Protein AF-A0A9W2WHW7-F1 (afdb_monomer)

InterPro domains:
  IPR002999 Tudor domain [PF00567] (169-287)
  IPR002999 Tudor domain [PS50304] (219-277)
  IPR002999 Tudor domain [SM00333] (218-275)
  IPR016071 Staphylococcal nuclease (SNase-like), OB-fold [PF00565] (83-149)
  IPR016071 Staphylococcal nuclease (SNase-like), OB-fold [PF00565] (337-384)
  IPR016071 Staphylococcal nuclease (SNase-like), OB-fold [SM00318] (26-150)
  IPR035437 SNase-like, OB-fold superfamily [G3DSA:2.40.50.90] (72-148)
  IPR035437 SNase-like, OB-fold superfamily [G3DSA:2.40.50.90] (175-386)
  IPR035437 SNase-like, OB-fold superfamily [SSF50199] (79-153)
  IPR035437 SNase-like, OB-fold superfamily [SSF50199] (230-391)
  IPR047386 Tudor domain-containing protein 11, Tudor domain [cd20433] (193-275)

Foldseek 3Di:
DDDDDDDDDDDDDDDDDDDDDDDDDDDDDFDWDFDDDDDDDDDDDDDDPPVVVVQQDDPVVVVVPPDDDDPPVVVCVQPVDFRKTWGFPDADPVGHTDTWIDTPNHTPLLVCLLCVNDADDPVCVPPPCNVSNVVSNVNSCVVCDDNNVPPDDDDPDPPPPPPPQPAQDDDWAKWFWFDADLQRKTKIFHPVCVVVQVVLQVVQQVVCVVPPADFPPDDADAQAWWWFQDPVRGIAIWGFHDDPDQAFTWIARQQRGDIDTGHSRRIGHDPPCSDCVNPNRRIAMEHAAFWDQDPDSVLSVVLRVLCCVPRHRHMWIWDFRAQDPPGTHIWIAHPPPRDTPRLVCLLQVSTATDDDPRSNCPVVNVSSVVSNVNNLVVCGRVNVPHDPPDPVCVVVPPDD

Nearest PDB structures (foldseek):
  3bdl-assembly1_A  TM=7.455E-01  e=6.060E-51  Homo sapiens
  2o4x-assembly1_A  TM=9.942E-01  e=2.539E-41  Homo sapiens
  2hqe-assembly1_A  TM=9.942E-01  e=2.844E-41  Homo sapiens
  3omg-assembly1_A  TM=9.922E-01  e=7.058E-41  Homo sapiens
  3omg-assembly2_B  TM=9.853E-01  e=1.318E-40  Homo sapiens

pLDDT: mean 76.06, std 26.03, range [23.42, 98.88]

Organism: Physeter macrocephalus (NCBI:txid9755)

Secondary structure (DSSP, 8-state):
--------------------------PPPP------------S---S-THHHHTTSS-GGGGSS--S-S-SHHHHHHHHTSS-EEEEEEEE-TTS-EEEEEEETTEEHHHHHHHTTS----GGGGGSTTHHHHHHHHHHHHHHT-GGGTT----------S-----------EEEEEEEE-TTSEEEEEEGGGHHHHHHHHHHHHHHHHHSPPPTTT----TT-EEEEE-TTS-EEEEEEEEEEETTEEEEEETTT--EEEE-GGGEEEPPGGGSTTTS----EEEEETTEEPPSSHHHHHHHHHHHHHHHTTEEEEEEEEE--SSSPEEEEEETTT--BHHHHHHHTTSSEE----SGGGHHHHHHHHHHHHHHHHTT-GGGTT---SSSHHHHTT---

Structure (mmCIF, N/CA/C/O backbone):
data_AF-A0A9W2WHW7-F1
#
_entry.id   AF-A0A9W2WHW7-F1
#
loop_
_atom_site.group_PDB
_atom_site.id
_atom_site.type_symbol
_atom_site.label_atom_id
_atom_site.label_alt_id
_atom_site.label_comp_id
_atom_site.label_asym_id
_atom_site.label_entity_id
_atom_site.label_seq_id
_atom_site.pdbx_PDB_ins_code
_atom_site.Cartn_x
_atom_site.Cartn_y
_atom_site.Cartn_z
_atom_site.occupancy
_atom_site.B_iso_or_equiv
_atom_site.auth_seq_id
_atom_site.auth_comp_id
_atom_site.auth_asym_id
_atom_site.auth_atom_id
_atom_site.pdbx_PDB_model_num
ATOM 1 N N . GLN A 1 1 ? -26.972 -11.840 -68.099 1.00 28.05 1 GLN A N 1
ATOM 2 C CA . GLN A 1 1 ? -27.381 -13.179 -68.572 1.00 28.05 1 GLN A CA 1
ATOM 3 C C . GLN A 1 1 ? -26.199 -13.799 -69.299 1.00 28.05 1 GLN A C 1
ATOM 5 O O . GLN A 1 1 ? -25.511 -13.061 -69.988 1.00 28.05 1 GLN A O 1
ATOM 10 N N . PRO A 1 2 ? -26.029 -15.120 -69.241 1.00 47.53 2 PRO A N 1
ATOM 11 C CA . PRO A 1 2 ? -25.908 -15.963 -68.043 1.00 47.53 2 PRO A CA 1
ATOM 12 C C . PRO A 1 2 ? -24.751 -16.974 -68.301 1.00 47.53 2 PRO A C 1
ATOM 14 O O . PRO A 1 2 ? -24.034 -16.834 -69.279 1.00 47.53 2 PRO A O 1
ATOM 17 N N . GLY A 1 3 ? -24.432 -17.991 -67.516 1.00 30.98 3 GLY A N 1
ATOM 18 C CA . GLY A 1 3 ? -25.090 -18.679 -66.419 1.00 30.98 3 GLY A CA 1
ATOM 19 C C . GLY A 1 3 ? -24.109 -19.724 -65.868 1.00 30.98 3 GLY A C 1
ATOM 20 O O . GLY A 1 3 ? -23.168 -20.114 -66.550 1.00 30.98 3 GLY A O 1
ATOM 21 N N . THR A 1 4 ? -24.241 -20.061 -64.583 1.00 32.31 4 THR A N 1
ATOM 22 C CA . THR A 1 4 ? -24.825 -21.340 -64.099 1.00 32.31 4 THR A CA 1
ATOM 23 C C . THR A 1 4 ? -23.793 -22.473 -64.102 1.00 32.31 4 THR A C 1
ATOM 25 O O . THR A 1 4 ? -23.219 -22.767 -65.135 1.00 32.31 4 THR A O 1
ATOM 28 N N . ALA A 1 5 ? -23.488 -23.143 -62.990 1.00 33.34 5 ALA A N 1
ATOM 29 C CA . ALA A 1 5 ? -24.385 -23.705 -61.969 1.00 33.34 5 ALA A CA 1
ATOM 30 C C . ALA A 1 5 ? -23.578 -23.887 -60.641 1.00 33.34 5 ALA A C 1
ATOM 32 O O . ALA A 1 5 ? -22.373 -24.094 -60.720 1.00 33.34 5 ALA A O 1
ATOM 33 N N . ARG A 1 6 ? -24.031 -23.701 -59.381 1.00 27.81 6 ARG A N 1
ATOM 34 C CA . ARG A 1 6 ? -25.237 -24.141 -58.631 1.00 27.81 6 ARG A CA 1
ATOM 35 C C . ARG A 1 6 ? -25.524 -25.645 -58.824 1.00 27.81 6 ARG A C 1
ATOM 37 O O . ARG A 1 6 ? -25.700 -26.065 -59.945 1.00 27.81 6 ARG A O 1
ATOM 44 N N . GLN A 1 7 ? -25.677 -26.519 -57.832 1.00 31.59 7 GLN A N 1
ATOM 45 C CA . GLN A 1 7 ? -25.855 -26.416 -56.382 1.00 31.59 7 GLN A CA 1
ATOM 46 C C . GLN A 1 7 ? -25.896 -27.897 -55.845 1.00 31.59 7 GLN A C 1
ATOM 48 O O . GLN A 1 7 ? -25.200 -28.715 -56.436 1.00 31.59 7 GLN A O 1
ATOM 53 N N . PRO A 1 8 ? -26.617 -28.295 -54.770 1.00 51.12 8 PRO A N 1
ATOM 54 C CA . PRO A 1 8 ? -26.102 -29.043 -53.610 1.00 51.12 8 PRO A CA 1
ATOM 55 C C . PRO A 1 8 ? -26.768 -30.437 -53.412 1.00 51.12 8 PRO A C 1
ATOM 57 O O . PRO A 1 8 ? -27.554 -30.855 -54.254 1.00 51.12 8 PRO A O 1
ATOM 60 N N . ALA A 1 9 ? -26.516 -31.117 -52.280 1.00 27.41 9 ALA A N 1
ATOM 61 C CA . ALA A 1 9 ? -27.440 -31.993 -51.505 1.00 27.41 9 ALA A CA 1
ATOM 62 C C . ALA A 1 9 ? -26.622 -32.925 -50.576 1.00 27.41 9 ALA A C 1
ATOM 64 O O . ALA A 1 9 ? -25.504 -33.277 -50.922 1.00 27.41 9 ALA A O 1
ATOM 65 N N . GLY A 1 10 ? -27.076 -33.376 -49.401 1.00 26.80 10 GLY A N 1
ATOM 66 C CA . GLY A 1 10 ? -28.379 -33.282 -48.723 1.00 26.80 10 GLY A CA 1
ATOM 67 C C . GLY A 1 10 ? -28.184 -33.059 -47.209 1.00 26.80 10 GLY A C 1
ATOM 68 O O . GLY A 1 10 ? -27.091 -33.272 -46.698 1.00 26.80 10 GLY A O 1
ATOM 69 N N . ARG A 1 11 ? -29.100 -32.424 -46.467 1.00 27.05 11 ARG A N 1
ATOM 70 C CA . ARG A 1 11 ? -30.553 -32.625 -46.233 1.00 27.05 11 ARG A CA 1
ATOM 71 C C . ARG A 1 11 ? -30.798 -33.540 -45.006 1.00 27.05 11 ARG A C 1
ATOM 73 O O . ARG A 1 11 ? -30.533 -34.725 -45.111 1.00 27.05 11 ARG A O 1
ATOM 80 N N . ILE A 1 12 ? -31.037 -32.939 -43.821 1.00 24.89 12 ILE A N 1
ATOM 81 C CA . ILE A 1 12 ? -32.308 -32.798 -43.029 1.00 24.89 12 ILE A CA 1
ATOM 82 C C . ILE A 1 12 ? -32.631 -34.092 -42.247 1.00 24.89 12 ILE A C 1
ATOM 84 O O . ILE A 1 12 ? -32.628 -35.158 -42.835 1.00 24.89 12 ILE A O 1
ATOM 88 N N . GLU A 1 13 ? -32.796 -34.058 -40.918 1.00 25.08 13 GLU A N 1
ATOM 89 C CA . GLU A 1 13 ? -34.108 -33.824 -40.286 1.00 25.08 13 GLU A CA 1
ATOM 90 C C . GLU A 1 13 ? -34.092 -32.979 -39.004 1.00 25.08 13 GLU A C 1
ATOM 92 O O . GLU A 1 13 ? -33.340 -33.210 -38.063 1.00 25.08 13 GLU A O 1
ATOM 97 N N . VAL A 1 14 ? -35.000 -32.000 -39.001 1.00 28.75 14 VAL A N 1
ATOM 98 C CA . VAL A 1 14 ? -35.534 -31.308 -37.830 1.00 28.75 14 VAL A CA 1
ATOM 99 C C . VAL A 1 14 ? -36.885 -31.954 -37.562 1.00 28.75 14 VAL A C 1
ATOM 101 O O . VAL A 1 14 ? -37.675 -32.078 -38.499 1.00 28.75 14 VAL A O 1
ATOM 104 N N . ASN A 1 15 ? -37.190 -32.283 -36.308 1.00 25.59 15 ASN A N 1
ATOM 105 C CA . ASN A 1 15 ? -38.583 -32.337 -35.895 1.00 25.59 15 ASN A CA 1
ATOM 106 C C . ASN A 1 15 ? -38.812 -31.486 -34.647 1.00 25.59 15 ASN A C 1
ATOM 108 O O . ASN A 1 15 ? -38.049 -31.505 -33.685 1.00 25.59 15 ASN A O 1
ATOM 112 N N . SER A 1 16 ? -39.846 -30.667 -34.767 1.00 28.09 16 SER A N 1
ATOM 113 C CA . SER A 1 16 ? -40.306 -29.607 -33.882 1.00 28.09 16 SER A CA 1
ATOM 114 C C . SER A 1 16 ? -41.026 -30.137 -32.644 1.00 28.09 16 SER A C 1
ATOM 116 O O . SER A 1 16 ? -41.789 -31.088 -32.782 1.00 28.09 16 SER A O 1
ATOM 118 N N . GLN A 1 17 ? -40.919 -29.433 -31.509 1.00 26.00 17 GLN A N 1
ATOM 119 C CA . GLN A 1 17 ? -42.059 -28.812 -30.803 1.00 26.00 17 GLN A CA 1
ATOM 120 C C . GLN A 1 17 ? -41.586 -28.004 -29.567 1.00 26.00 17 GLN A C 1
ATOM 122 O O . GLN A 1 17 ? -40.894 -28.515 -28.696 1.00 26.00 17 GLN A O 1
ATOM 127 N N . GLN A 1 18 ? -41.954 -26.717 -29.534 1.00 28.02 18 GLN A N 1
ATOM 128 C CA . GLN A 1 18 ? -42.012 -25.819 -28.358 1.00 28.02 18 GLN A CA 1
ATOM 129 C C . GLN A 1 18 ? -43.307 -26.096 -27.537 1.00 28.02 18 GLN A C 1
ATOM 131 O O . GLN A 1 18 ? -44.110 -26.881 -28.050 1.00 28.02 18 GLN A O 1
ATOM 136 N N . PRO A 1 19 ? -43.630 -25.446 -26.377 1.00 38.44 19 PRO A N 1
ATOM 137 C CA . PRO A 1 19 ? -43.011 -24.271 -25.715 1.00 38.44 19 PRO A CA 1
ATOM 138 C C . PRO A 1 19 ? -42.863 -24.355 -24.167 1.00 38.44 19 PRO A C 1
ATOM 140 O O . PRO A 1 19 ? -43.487 -25.184 -23.515 1.00 38.44 19 PRO A O 1
ATOM 143 N N . GLY A 1 20 ? -42.137 -23.408 -23.550 1.00 25.86 20 GLY A N 1
ATOM 144 C CA . GLY A 1 20 ? -42.378 -23.063 -22.137 1.00 25.86 20 GLY A CA 1
ATOM 145 C C . GLY A 1 20 ? -41.224 -22.414 -21.362 1.00 25.86 20 GLY A C 1
ATOM 146 O O . GLY A 1 20 ? -40.298 -23.100 -20.962 1.00 25.86 20 GLY A O 1
ATOM 147 N N . HIS A 1 21 ? -41.387 -21.120 -21.070 1.00 25.83 21 HIS A N 1
ATOM 148 C CA . HIS A 1 21 ? -40.835 -20.352 -19.938 1.00 25.83 21 HIS A CA 1
ATOM 149 C C . HIS A 1 21 ? -39.325 -20.019 -19.844 1.00 25.83 21 HIS A C 1
ATOM 151 O O . HIS A 1 21 ? -38.459 -20.854 -19.625 1.00 25.83 21 HIS A O 1
ATOM 157 N N . ASN A 1 22 ? -39.058 -18.710 -19.896 1.00 30.62 22 ASN A N 1
ATOM 158 C CA . ASN A 1 22 ? -37.916 -18.002 -19.291 1.00 30.62 22 ASN A CA 1
ATOM 159 C C . ASN A 1 22 ? -38.215 -17.766 -17.782 1.00 30.62 22 ASN A C 1
ATOM 161 O O . ASN A 1 22 ? -39.401 -17.856 -17.440 1.00 30.62 22 ASN A O 1
ATOM 165 N N . PRO A 1 23 ? -37.311 -17.268 -16.903 1.00 44.69 23 PRO A N 1
ATOM 166 C CA . PRO A 1 23 ? -35.829 -17.245 -16.837 1.00 44.69 23 PRO A CA 1
ATOM 167 C C . PRO A 1 23 ? -35.289 -17.777 -15.472 1.00 44.69 23 PRO A C 1
ATOM 169 O O . PRO A 1 23 ? -36.048 -17.829 -14.521 1.00 44.69 23 PRO A O 1
ATOM 172 N N . PHE A 1 24 ? -33.995 -18.096 -15.308 1.00 25.23 24 PHE A N 1
ATOM 173 C CA . PHE A 1 24 ? -33.216 -17.832 -14.068 1.00 25.23 24 PHE A CA 1
ATOM 174 C C . PHE A 1 24 ? -31.735 -18.199 -14.267 1.00 25.23 24 PHE A C 1
ATOM 176 O O . PHE A 1 24 ? -31.396 -19.271 -14.761 1.00 25.23 24 PHE A O 1
ATOM 183 N N . ILE A 1 25 ? -30.855 -17.277 -13.880 1.00 32.59 25 ILE A N 1
ATOM 184 C CA . ILE A 1 25 ? -29.399 -17.436 -13.842 1.00 32.59 25 ILE A CA 1
ATOM 185 C C . ILE A 1 25 ? -29.056 -18.401 -12.693 1.00 32.59 25 ILE A C 1
ATOM 187 O O . ILE A 1 25 ? -29.346 -18.093 -11.539 1.00 32.59 25 ILE A O 1
ATOM 191 N N . GLN A 1 26 ? -28.442 -19.548 -13.000 1.00 27.33 26 GLN A N 1
ATOM 192 C CA . GLN A 1 26 ? -27.847 -20.468 -12.020 1.00 27.33 26 GLN A CA 1
ATOM 193 C C . GLN A 1 26 ? -26.315 -20.436 -12.124 1.00 27.33 26 GLN A C 1
ATOM 195 O O . GLN A 1 26 ? -25.750 -20.382 -13.217 1.00 27.33 26 GLN A O 1
ATOM 200 N N . GLN A 1 27 ? -25.664 -20.433 -10.960 1.00 25.34 27 GLN A N 1
ATOM 201 C CA . GLN A 1 27 ? -24.212 -20.515 -10.764 1.00 25.34 27 GLN A CA 1
ATOM 202 C C . GLN A 1 27 ? -23.622 -21.822 -11.342 1.00 25.34 27 GLN A C 1
ATOM 204 O O . GLN A 1 27 ? -24.357 -22.801 -11.470 1.00 25.34 27 GLN A O 1
ATOM 209 N N . PRO A 1 28 ? -22.319 -21.881 -11.690 1.00 29.16 28 PRO A N 1
ATOM 210 C CA . PRO A 1 28 ? -21.730 -23.091 -12.259 1.00 29.16 28 PRO A CA 1
ATOM 211 C C . PRO A 1 28 ? -21.502 -24.167 -11.183 1.00 29.16 28 PRO A C 1
ATOM 213 O O . PRO A 1 28 ? -20.831 -23.920 -10.184 1.00 29.16 28 PRO A O 1
ATOM 216 N N . GLU A 1 29 ? -22.036 -25.370 -11.408 1.00 26.12 29 GLU A N 1
ATOM 217 C CA . GLU A 1 29 ? -21.776 -26.565 -10.592 1.00 26.12 29 GLU A CA 1
ATOM 218 C C . GLU A 1 29 ? -20.339 -27.114 -10.762 1.00 26.12 29 GLU A C 1
ATOM 220 O O . GLU A 1 29 ? -19.732 -26.953 -11.831 1.00 26.12 29 GLU A O 1
ATOM 225 N N . PRO A 1 30 ? -19.793 -27.814 -9.743 1.00 26.44 30 PRO A N 1
ATOM 226 C CA . PRO A 1 30 ? -18.509 -28.508 -9.829 1.00 26.44 30 PRO A CA 1
ATOM 227 C C . PRO A 1 30 ? -18.568 -29.666 -10.837 1.00 26.44 30 PRO A C 1
ATOM 229 O O . PRO A 1 30 ? -19.456 -30.515 -10.797 1.00 26.44 30 PRO A O 1
ATOM 232 N N . ARG A 1 31 ? -17.600 -29.723 -11.761 1.00 29.12 31 ARG A N 1
ATOM 233 C CA . ARG A 1 31 ? -17.507 -30.796 -12.763 1.00 29.12 31 ARG A CA 1
ATOM 234 C C . ARG A 1 31 ? -16.696 -31.975 -12.226 1.00 29.12 31 ARG A C 1
ATOM 236 O O . ARG A 1 31 ? -15.480 -31.865 -12.094 1.00 29.12 31 ARG A O 1
ATOM 243 N N . LEU A 1 32 ? -17.352 -33.118 -12.019 1.00 27.84 32 LEU A N 1
ATOM 244 C CA . LEU A 1 32 ? -16.689 -34.419 -11.885 1.00 27.84 32 LEU A CA 1
ATOM 245 C C . LEU A 1 32 ? -16.015 -34.785 -13.220 1.00 27.84 32 LEU A C 1
ATOM 247 O O . LEU A 1 32 ? -16.684 -34.877 -14.252 1.00 27.84 32 LEU A O 1
ATOM 251 N N . LEU A 1 33 ? -14.701 -35.015 -13.218 1.00 30.17 33 LEU A N 1
ATOM 252 C CA . LEU A 1 33 ? -13.977 -35.558 -14.370 1.00 30.17 33 LEU A CA 1
ATOM 253 C C . LEU A 1 33 ? -13.693 -37.043 -14.137 1.00 30.17 33 LEU A C 1
ATOM 255 O O . LEU A 1 33 ? -12.767 -37.407 -13.422 1.00 30.17 33 LEU A O 1
ATOM 259 N N . THR A 1 34 ? -14.477 -37.914 -14.770 1.00 28.30 34 THR A N 1
ATOM 260 C CA . THR A 1 34 ? -14.225 -39.361 -14.774 1.00 28.30 34 THR A CA 1
ATOM 261 C C . THR A 1 34 ? -13.337 -39.716 -15.970 1.00 28.30 34 THR A C 1
ATOM 263 O O . THR A 1 34 ? -13.800 -39.733 -17.112 1.00 28.30 34 THR A O 1
ATOM 266 N N . LEU A 1 35 ? -12.054 -40.011 -15.748 1.00 28.36 35 LEU A N 1
ATOM 267 C CA . LEU A 1 35 ? -11.171 -40.523 -16.802 1.00 28.36 35 LEU A CA 1
ATOM 268 C C . LEU A 1 35 ? -11.366 -42.040 -16.944 1.00 28.36 35 LEU A C 1
ATOM 270 O O . LEU A 1 35 ? -10.865 -42.820 -16.140 1.00 28.36 35 LEU A O 1
ATOM 274 N N . ARG A 1 36 ? -12.087 -42.477 -17.986 1.00 25.97 36 ARG A N 1
ATOM 275 C CA . ARG A 1 36 ? -12.137 -43.889 -18.406 1.00 25.97 36 ARG A CA 1
ATOM 276 C C . ARG A 1 36 ? -11.275 -44.094 -19.651 1.00 25.97 36 ARG A C 1
ATOM 278 O O . ARG A 1 36 ? -11.514 -43.469 -20.678 1.00 25.97 36 ARG A O 1
ATOM 285 N N . SER A 1 37 ? -10.301 -44.996 -19.570 1.00 28.22 37 SER A N 1
ATOM 286 C CA . SER A 1 37 ? -9.518 -45.463 -20.722 1.00 28.22 37 SER A CA 1
ATOM 287 C C . SER A 1 37 ? -10.238 -46.612 -21.439 1.00 28.22 37 SER A C 1
ATOM 289 O O . SER A 1 37 ? -10.702 -47.541 -20.772 1.00 28.22 37 SER A O 1
ATOM 291 N N . PRO A 1 38 ? -10.291 -46.598 -22.783 1.00 31.28 38 PRO A N 1
ATOM 292 C CA . PRO A 1 38 ? -10.064 -47.836 -23.525 1.00 31.28 38 PRO A CA 1
ATOM 293 C C . PRO A 1 38 ? -9.061 -47.664 -24.689 1.00 31.28 38 PRO A C 1
ATOM 295 O O . PRO A 1 38 ? -8.975 -46.623 -25.333 1.00 31.28 38 PRO A O 1
ATOM 298 N N . ALA A 1 39 ? -8.282 -48.723 -24.925 1.00 26.64 39 ALA A N 1
ATOM 299 C CA . ALA A 1 39 ? -7.105 -48.840 -25.802 1.00 26.64 39 ALA A CA 1
ATOM 300 C C . ALA A 1 39 ? -7.408 -48.839 -27.339 1.00 26.64 39 ALA A C 1
ATOM 302 O O . ALA A 1 39 ? -8.569 -48.735 -27.724 1.00 26.64 39 ALA A O 1
ATOM 303 N N . PRO A 1 40 ? -6.441 -49.121 -28.250 1.00 53.00 40 PRO A N 1
ATOM 304 C CA . PRO A 1 40 ? -5.250 -48.323 -28.602 1.00 53.00 40 PRO A CA 1
ATOM 305 C C . PRO A 1 40 ? -5.057 -48.171 -30.140 1.00 53.00 40 PRO A C 1
ATOM 307 O O . PRO A 1 40 ? -5.069 -49.175 -30.828 1.00 53.00 40 PRO A O 1
ATOM 310 N N . PHE A 1 41 ? -4.773 -46.991 -30.714 1.00 23.42 41 PHE A N 1
ATOM 311 C CA . PHE A 1 41 ? -4.157 -46.834 -32.066 1.00 23.42 41 PHE A CA 1
ATOM 312 C C . PHE A 1 41 ? -3.565 -45.397 -32.203 1.00 23.42 41 PHE A C 1
ATOM 314 O O . PHE A 1 41 ? -3.900 -44.534 -31.394 1.00 23.42 41 PHE A O 1
ATOM 321 N N . PRO A 1 42 ? -2.600 -45.113 -33.104 1.00 35.81 42 PRO A N 1
ATOM 322 C CA . PRO A 1 42 ? -1.214 -44.906 -32.687 1.00 35.81 42 PRO A CA 1
ATOM 323 C C . PRO A 1 42 ? -0.555 -43.685 -33.346 1.00 35.81 42 PRO A C 1
ATOM 325 O O . PRO A 1 42 ? -0.385 -43.651 -34.558 1.00 35.81 42 PRO A O 1
ATOM 328 N N . LEU A 1 43 ? -0.023 -42.746 -32.568 1.00 26.69 43 LEU A N 1
ATOM 329 C CA . LEU A 1 43 ? 1.021 -41.838 -33.052 1.00 26.69 43 LEU A CA 1
ATOM 330 C C . LEU A 1 43 ? 2.039 -41.640 -31.922 1.00 26.69 43 LEU A C 1
ATOM 332 O O . LEU A 1 43 ? 1.708 -41.153 -30.849 1.00 26.69 43 LEU A O 1
ATOM 336 N N . ARG A 1 44 ? 3.253 -42.151 -32.169 1.00 32.09 44 ARG A N 1
ATOM 337 C CA . ARG A 1 44 ? 4.457 -42.211 -31.314 1.00 32.09 44 ARG A CA 1
ATOM 338 C C . ARG A 1 44 ? 4.448 -41.287 -30.082 1.00 32.09 44 ARG A C 1
ATOM 340 O O . ARG A 1 44 ? 4.808 -40.119 -30.177 1.00 32.09 44 ARG A O 1
ATOM 347 N N . ALA A 1 45 ? 4.156 -41.875 -28.923 1.00 29.25 45 ALA A N 1
ATOM 348 C CA . ALA A 1 45 ? 4.402 -41.293 -27.607 1.00 29.25 45 ALA A CA 1
ATOM 349 C C . ALA A 1 45 ? 5.833 -41.625 -27.113 1.00 29.25 45 ALA A C 1
ATOM 351 O O . ALA A 1 45 ? 6.312 -42.741 -27.357 1.00 29.25 45 ALA A O 1
ATOM 352 N N . PRO A 1 46 ? 6.529 -40.709 -26.413 1.00 30.39 46 PRO A N 1
ATOM 353 C CA . PRO A 1 46 ? 7.750 -41.022 -25.673 1.00 30.39 46 PRO A CA 1
ATOM 354 C C . PRO A 1 46 ? 7.485 -42.041 -24.552 1.00 30.39 46 PRO A C 1
ATOM 356 O O . PRO A 1 46 ? 6.425 -42.063 -23.937 1.00 30.39 46 PRO A O 1
ATOM 359 N N . ARG A 1 47 ? 8.476 -42.902 -24.309 1.00 35.06 47 ARG A N 1
ATOM 360 C CA . ARG A 1 47 ? 8.410 -44.159 -23.541 1.00 35.06 47 ARG A CA 1
ATOM 361 C C . ARG A 1 47 ? 8.280 -44.043 -22.015 1.00 35.06 47 ARG A C 1
ATOM 363 O O . ARG A 1 47 ? 8.475 -45.055 -21.349 1.00 35.06 47 ARG A O 1
ATOM 370 N N . ASP A 1 48 ? 7.971 -42.885 -21.440 1.00 37.75 48 ASP A N 1
ATOM 371 C CA . ASP A 1 48 ? 8.025 -42.746 -19.981 1.00 37.75 48 ASP A CA 1
ATOM 372 C C . ASP A 1 48 ? 6.815 -41.996 -19.407 1.00 37.75 48 ASP A C 1
ATOM 374 O O . ASP A 1 48 ? 6.703 -40.776 -19.469 1.00 37.75 48 ASP A O 1
ATOM 378 N N . TRP A 1 49 ? 5.898 -42.755 -18.805 1.00 35.94 49 TRP A N 1
ATOM 379 C CA . TRP A 1 49 ? 4.747 -42.258 -18.038 1.00 35.94 49 TRP A CA 1
ATOM 380 C C . TRP A 1 49 ? 5.166 -41.525 -16.747 1.00 35.94 49 TRP A C 1
ATOM 382 O O . TRP A 1 49 ? 4.343 -40.872 -16.103 1.00 35.94 49 TRP A O 1
ATOM 392 N N . ARG A 1 50 ? 6.459 -41.588 -16.391 1.00 35.91 50 ARG A N 1
ATOM 393 C CA . ARG A 1 50 ? 7.085 -40.874 -15.268 1.00 35.91 50 ARG A CA 1
ATOM 394 C C . ARG A 1 50 ? 6.913 -39.353 -15.330 1.00 35.91 50 ARG A C 1
ATOM 396 O O . ARG A 1 50 ? 6.911 -38.719 -14.281 1.00 35.91 50 ARG A O 1
ATOM 403 N N . GLU A 1 51 ? 6.706 -38.764 -16.509 1.00 32.81 51 GLU A N 1
ATOM 404 C CA . GLU A 1 51 ? 6.486 -37.313 -16.631 1.00 32.81 51 GLU A CA 1
ATOM 405 C C . GLU A 1 51 ? 5.082 -36.842 -16.229 1.00 32.81 51 GLU A C 1
ATOM 407 O O . GLU A 1 51 ? 4.896 -35.653 -15.965 1.00 32.81 51 GLU A O 1
ATOM 412 N N . TRP A 1 52 ? 4.094 -37.739 -16.171 1.00 33.62 52 TRP A N 1
ATOM 413 C CA . TRP A 1 52 ? 2.724 -37.361 -15.812 1.00 33.62 52 TRP A CA 1
ATOM 414 C C . TRP A 1 52 ? 2.495 -37.356 -14.298 1.00 33.62 52 TRP A C 1
ATOM 416 O O . TRP A 1 52 ? 1.886 -36.428 -13.773 1.00 33.62 52 TRP A O 1
ATOM 426 N N . VAL A 1 53 ? 3.040 -38.338 -13.574 1.00 35.19 53 VAL A N 1
ATOM 427 C CA . VAL A 1 53 ? 2.842 -38.464 -12.116 1.00 35.19 53 VAL A CA 1
ATOM 428 C C . VAL A 1 53 ? 3.629 -37.404 -11.331 1.00 35.19 53 VAL A C 1
ATOM 430 O O . VAL A 1 53 ? 3.186 -36.959 -10.278 1.00 35.19 53 VAL A O 1
ATOM 433 N N . LEU A 1 54 ? 4.743 -36.909 -11.879 1.00 33.47 54 LEU A N 1
ATOM 434 C CA . LEU A 1 54 ? 5.527 -35.820 -11.282 1.00 33.47 54 LEU A CA 1
ATOM 435 C C . LEU A 1 54 ? 4.918 -34.417 -11.487 1.00 33.47 54 LEU A C 1
ATOM 437 O O . LEU A 1 54 ? 5.447 -33.453 -10.947 1.00 33.47 54 LEU A O 1
ATOM 441 N N . LYS A 1 55 ? 3.814 -34.286 -12.239 1.00 35.75 55 LYS A N 1
ATOM 442 C CA . LYS A 1 55 ? 3.117 -33.006 -12.489 1.00 35.75 55 LYS A CA 1
ATOM 443 C C . LYS A 1 55 ? 1.798 -32.844 -11.721 1.00 35.75 55 LYS A C 1
ATOM 445 O O . LYS A 1 55 ? 1.110 -31.848 -11.908 1.00 35.75 55 LYS A O 1
ATOM 450 N N . LEU A 1 56 ? 1.444 -33.810 -10.873 1.00 34.44 56 LEU A N 1
ATOM 451 C CA . LEU A 1 56 ? 0.228 -33.799 -10.043 1.00 34.44 56 LEU A CA 1
ATOM 452 C C . LEU A 1 56 ? 0.520 -33.666 -8.540 1.00 34.44 56 LEU A C 1
ATOM 454 O O . LEU A 1 56 ? -0.389 -33.793 -7.728 1.00 34.44 56 LEU A O 1
ATOM 458 N N . LEU A 1 57 ? 1.772 -33.399 -8.158 1.00 33.19 57 LEU A N 1
ATOM 459 C CA . LEU A 1 57 ? 2.165 -33.206 -6.764 1.00 33.19 57 LEU A CA 1
ATOM 460 C C . LEU A 1 57 ? 2.850 -31.841 -6.592 1.00 33.19 57 LEU A C 1
ATOM 462 O O . LEU A 1 57 ? 3.783 -31.543 -7.342 1.00 33.19 57 LEU A O 1
ATOM 466 N N . PRO A 1 58 ? 2.411 -31.008 -5.627 1.00 36.06 58 PRO A N 1
ATOM 467 C CA . PRO A 1 58 ? 2.954 -29.671 -5.418 1.00 36.06 58 PRO A CA 1
ATOM 468 C C . PRO A 1 58 ? 4.446 -29.678 -5.086 1.00 36.06 58 PRO A C 1
ATOM 470 O O . PRO A 1 58 ? 4.945 -30.546 -4.369 1.00 36.06 58 PRO A O 1
ATOM 473 N N . HIS A 1 59 ? 5.137 -28.612 -5.491 1.00 31.94 59 HIS A N 1
ATOM 474 C CA . HIS A 1 59 ? 6.520 -28.324 -5.094 1.00 31.94 59 HIS A CA 1
ATOM 475 C C . HIS A 1 59 ? 6.672 -28.092 -3.568 1.00 31.94 59 HIS A C 1
ATOM 477 O O . HIS A 1 59 ? 7.787 -28.042 -3.052 1.00 31.94 59 HIS A O 1
ATOM 483 N N . GLU A 1 60 ? 5.573 -28.007 -2.814 1.00 37.09 60 GLU A N 1
ATOM 484 C CA . GLU A 1 60 ? 5.585 -27.939 -1.345 1.00 37.09 60 GLU A CA 1
ATOM 485 C C . GLU A 1 60 ? 5.693 -29.313 -0.659 1.00 37.09 60 GLU A C 1
ATOM 487 O O . GLU A 1 60 ? 6.043 -29.382 0.516 1.00 37.09 60 GLU A O 1
ATOM 492 N N . LEU A 1 61 ? 5.581 -30.423 -1.402 1.00 34.41 61 LEU A N 1
ATOM 493 C CA . LEU A 1 61 ? 6.064 -31.725 -0.922 1.00 34.41 61 LEU A CA 1
ATOM 494 C C . LEU A 1 61 ? 7.589 -31.872 -1.053 1.00 34.41 61 LEU A C 1
ATOM 496 O O . LEU A 1 61 ? 8.138 -32.869 -0.604 1.00 34.41 61 LEU A O 1
ATOM 500 N N . HIS A 1 62 ? 8.322 -30.886 -1.583 1.00 36.41 62 HIS A N 1
ATOM 501 C CA . HIS A 1 62 ? 9.785 -30.890 -1.462 1.00 36.41 62 HIS A CA 1
ATOM 502 C C . HIS A 1 62 ? 10.298 -30.338 -0.125 1.00 36.41 62 HIS A C 1
ATOM 504 O O . HIS A 1 62 ? 11.446 -30.610 0.215 1.00 36.41 62 HIS A O 1
ATOM 510 N N . GLN A 1 63 ? 9.480 -29.638 0.673 1.00 31.28 63 GLN A N 1
ATOM 511 C CA . GLN A 1 63 ? 9.897 -29.156 2.003 1.00 31.28 63 GLN A CA 1
ATOM 512 C C . GLN A 1 63 ? 9.379 -29.994 3.183 1.00 31.28 63 GLN A C 1
ATOM 514 O O . GLN A 1 63 ? 9.679 -29.685 4.331 1.00 31.28 63 GLN A O 1
ATOM 519 N N . LEU A 1 64 ? 8.693 -31.109 2.917 1.00 30.23 64 LEU A N 1
ATOM 520 C CA . LEU A 1 64 ? 8.260 -32.076 3.939 1.00 30.23 64 LEU A CA 1
ATOM 521 C C . LEU A 1 64 ? 9.012 -33.418 3.896 1.00 30.23 64 LEU A C 1
ATOM 523 O O . LEU A 1 64 ? 8.734 -34.300 4.703 1.00 30.23 64 LEU A O 1
ATOM 527 N N . PHE A 1 65 ? 9.993 -33.581 3.004 1.00 33.31 65 PHE A N 1
ATOM 528 C CA . PHE A 1 65 ? 10.698 -34.852 2.807 1.00 33.31 65 PHE A CA 1
ATOM 529 C C . PHE A 1 65 ? 12.212 -34.693 2.924 1.00 33.31 65 PHE A C 1
ATOM 531 O O . PHE A 1 65 ? 12.956 -34.871 1.966 1.00 33.31 65 PHE A O 1
ATOM 538 N N . PHE A 1 66 ? 12.670 -34.400 4.138 1.00 28.91 66 PHE A N 1
ATOM 539 C CA . PHE A 1 66 ? 14.021 -34.754 4.573 1.00 28.91 66 PHE A CA 1
ATOM 540 C C . PHE A 1 66 ? 13.984 -35.244 6.023 1.00 28.91 66 PHE A C 1
ATOM 542 O O . PHE A 1 66 ? 14.519 -34.624 6.932 1.00 28.91 66 PHE A O 1
ATOM 549 N N . VAL A 1 67 ? 13.344 -36.394 6.234 1.00 28.06 67 VAL A N 1
ATOM 550 C CA . VAL A 1 67 ? 13.715 -37.317 7.311 1.00 28.06 67 VAL A CA 1
ATOM 551 C C . VAL A 1 67 ? 13.726 -38.717 6.699 1.00 28.06 67 VAL A C 1
ATOM 553 O O . VAL A 1 67 ? 12.817 -39.112 5.974 1.00 28.06 67 VAL A O 1
ATOM 556 N N . SER A 1 68 ? 14.832 -39.414 6.911 1.00 30.23 68 SER A N 1
ATOM 557 C CA . SER A 1 68 ? 15.184 -40.731 6.384 1.00 30.23 68 SER A CA 1
ATOM 558 C C . SER A 1 68 ? 14.072 -41.790 6.473 1.00 30.23 68 SER A C 1
ATOM 560 O O . SER A 1 68 ? 13.544 -42.022 7.556 1.00 30.23 68 SER A O 1
ATOM 562 N N . GLY A 1 69 ? 13.852 -42.531 5.376 1.00 36.31 69 GLY A N 1
ATOM 563 C CA . GLY A 1 69 ? 13.342 -43.912 5.415 1.00 36.31 69 GLY A CA 1
ATOM 564 C C . GLY A 1 69 ? 11.900 -44.149 4.944 1.00 36.31 69 GLY A C 1
ATOM 565 O O . GLY A 1 69 ? 10.965 -44.080 5.730 1.00 36.31 69 GLY A O 1
ATOM 566 N N . SER A 1 70 ? 11.758 -44.541 3.671 1.00 46.12 70 SER A N 1
ATOM 567 C CA . SER A 1 70 ? 10.774 -45.523 3.161 1.00 46.12 70 SER A CA 1
ATOM 568 C C . SER A 1 70 ? 9.234 -45.298 3.166 1.00 46.12 70 SER A C 1
ATOM 570 O O . SER A 1 70 ? 8.531 -46.301 3.235 1.00 46.12 70 SER A O 1
ATOM 572 N N . PRO A 1 71 ? 8.633 -44.099 2.973 1.00 48.75 71 PRO A N 1
ATOM 573 C CA . PRO A 1 71 ? 7.181 -44.004 2.695 1.00 48.75 71 PRO A CA 1
ATOM 574 C C . PRO A 1 71 ? 6.810 -44.052 1.200 1.00 48.75 71 PRO A C 1
ATOM 576 O O . PRO A 1 71 ? 5.662 -44.302 0.839 1.00 48.75 71 PRO A O 1
ATOM 579 N N . TRP A 1 72 ? 7.771 -43.772 0.311 1.00 46.28 72 TRP A N 1
ATOM 580 C CA . TRP A 1 72 ? 7.507 -43.543 -1.117 1.00 46.28 72 TRP A CA 1
ATOM 581 C C . TRP A 1 72 ? 7.213 -44.819 -1.919 1.00 46.28 72 TRP A C 1
ATOM 583 O O . TRP A 1 72 ? 6.482 -44.773 -2.906 1.00 46.28 72 TRP A O 1
ATOM 593 N N . GLU A 1 73 ? 7.763 -45.967 -1.527 1.00 47.81 73 GLU A N 1
ATOM 594 C CA . GLU A 1 73 ? 7.570 -47.216 -2.276 1.00 47.81 73 GLU A CA 1
ATOM 595 C C . GLU A 1 73 ? 6.182 -47.834 -2.038 1.00 47.81 73 GLU A C 1
ATOM 597 O O . GLU A 1 73 ? 5.565 -48.318 -2.988 1.00 47.81 73 GLU A O 1
ATOM 602 N N . GLU A 1 74 ? 5.635 -47.713 -0.822 1.00 50.97 74 GLU A N 1
ATOM 603 C CA . GLU A 1 74 ? 4.266 -48.137 -0.483 1.00 50.97 74 GLU A CA 1
ATOM 604 C C . GLU A 1 74 ? 3.206 -47.291 -1.206 1.00 50.97 74 GLU A C 1
ATOM 606 O O . GLU A 1 74 ? 2.314 -47.831 -1.861 1.00 50.97 74 GLU A O 1
ATOM 611 N N . LEU A 1 75 ? 3.349 -45.961 -1.186 1.00 51.78 75 LEU A N 1
ATOM 612 C CA . LEU A 1 75 ? 2.460 -45.030 -1.897 1.00 51.78 75 LEU A CA 1
ATOM 613 C C . LEU A 1 75 ? 2.486 -45.251 -3.417 1.00 51.78 75 LEU A C 1
ATOM 615 O O . LEU A 1 75 ? 1.450 -45.219 -4.084 1.00 51.78 75 LEU A O 1
ATOM 619 N N . ARG A 1 76 ? 3.669 -45.530 -3.976 1.00 50.78 76 ARG A N 1
ATOM 620 C CA . ARG A 1 76 ? 3.849 -45.807 -5.406 1.00 50.78 76 ARG A CA 1
ATOM 621 C C . ARG A 1 76 ? 3.189 -47.118 -5.834 1.00 50.78 76 ARG A C 1
ATOM 623 O O . ARG A 1 76 ? 2.666 -47.178 -6.944 1.00 50.78 76 ARG A O 1
ATOM 630 N N . SER A 1 77 ? 3.187 -48.142 -4.979 1.00 48.78 77 SER A N 1
ATOM 631 C CA . SER A 1 77 ? 2.499 -49.415 -5.238 1.00 48.78 77 SER A CA 1
ATOM 632 C C . SER A 1 77 ? 0.975 -49.257 -5.280 1.00 48.78 77 SER A C 1
ATOM 634 O O . SER A 1 77 ? 0.319 -49.913 -6.083 1.00 48.78 77 SER A O 1
ATOM 636 N N . ILE A 1 78 ? 0.412 -48.386 -4.438 1.00 51.75 78 ILE A N 1
ATOM 637 C CA . ILE A 1 78 ? -1.041 -48.169 -4.338 1.00 51.75 78 ILE A CA 1
ATOM 638 C C . ILE A 1 78 ? -1.553 -47.294 -5.496 1.00 51.75 78 ILE A C 1
ATOM 640 O O . ILE A 1 78 ? -2.590 -47.582 -6.086 1.00 51.75 78 ILE A O 1
ATOM 644 N N . LEU A 1 79 ? -0.805 -46.253 -5.878 1.00 52.69 79 LEU A N 1
ATOM 645 C CA . LEU A 1 79 ? -1.258 -45.253 -6.856 1.00 52.69 79 LEU A CA 1
ATOM 646 C C . LEU A 1 79 ? -1.071 -45.646 -8.332 1.00 52.69 79 LEU A C 1
ATOM 648 O O . LEU A 1 79 ? -1.629 -44.994 -9.209 1.00 52.69 79 LEU A O 1
ATOM 652 N N . THR A 1 80 ? -0.273 -46.671 -8.649 1.00 51.72 80 THR A N 1
ATOM 653 C CA . THR A 1 80 ? 0.124 -46.948 -10.046 1.00 51.72 80 THR A CA 1
ATOM 654 C C . THR A 1 80 ? -0.838 -47.833 -10.842 1.00 51.72 80 THR A C 1
ATOM 656 O O . THR A 1 80 ? -0.647 -47.960 -12.051 1.00 51.72 80 THR A O 1
ATOM 659 N N . LEU A 1 81 ? -1.869 -48.426 -10.223 1.00 50.69 81 LEU A N 1
ATOM 660 C CA . LEU A 1 81 ? -2.753 -49.393 -10.901 1.00 50.69 81 LEU A CA 1
ATOM 661 C C . LEU A 1 81 ? -4.256 -49.260 -10.593 1.00 50.69 81 LEU A C 1
ATOM 663 O O . LEU A 1 81 ? -5.037 -50.039 -11.139 1.00 50.69 81 LEU A O 1
ATOM 667 N N . LEU A 1 82 ? -4.678 -48.301 -9.764 1.00 58.78 82 LEU A N 1
ATOM 668 C CA . LEU A 1 82 ? -6.078 -48.169 -9.343 1.00 58.78 82 LEU A CA 1
ATOM 669 C C . LEU A 1 82 ? -6.785 -46.989 -10.030 1.00 58.78 82 LEU A C 1
ATOM 671 O O . LEU A 1 82 ? -6.159 -45.953 -10.267 1.00 58.78 82 LEU A O 1
ATOM 675 N N . PRO A 1 83 ? -8.082 -47.124 -10.368 1.00 64.19 83 PRO A N 1
ATOM 676 C CA . PRO A 1 83 ? -8.893 -45.978 -10.749 1.00 64.19 83 PRO A CA 1
ATOM 677 C C . PRO A 1 83 ? -9.006 -45.031 -9.550 1.00 64.19 83 PRO A C 1
ATOM 679 O O . PRO A 1 83 ? -9.317 -45.458 -8.440 1.00 64.19 83 PRO A O 1
ATOM 682 N N . VAL A 1 84 ? -8.746 -43.747 -9.783 1.00 77.94 84 VAL A N 1
ATOM 683 C CA . VAL A 1 84 ? -8.847 -42.708 -8.755 1.00 77.94 84 VAL A CA 1
ATOM 684 C C . VAL A 1 84 ? -9.851 -41.653 -9.189 1.00 77.94 84 VAL A C 1
ATOM 686 O O . VAL A 1 84 ? -9.951 -41.320 -10.373 1.00 77.94 84 VAL A O 1
ATOM 689 N N . GLU A 1 85 ? -10.586 -41.125 -8.224 1.00 77.25 85 GLU A N 1
ATOM 690 C CA . GLU A 1 85 ? -11.449 -39.963 -8.397 1.00 77.25 85 GLU A CA 1
ATOM 691 C C . GLU A 1 85 ? -10.736 -38.756 -7.787 1.00 77.25 85 GLU A C 1
ATOM 693 O O . GLU A 1 85 ? -10.072 -38.876 -6.760 1.00 77.25 85 GLU A O 1
ATOM 698 N N . VAL A 1 86 ? -10.797 -37.603 -8.454 1.00 79.69 86 VAL A N 1
ATOM 699 C CA . VAL A 1 86 ? -10.112 -36.388 -7.997 1.00 79.69 86 VAL A CA 1
ATOM 700 C C . VAL A 1 86 ? -11.104 -35.235 -7.968 1.00 79.69 86 VAL A C 1
ATOM 702 O O . VAL A 1 86 ? -11.728 -34.919 -8.982 1.00 79.69 86 VAL A O 1
ATOM 705 N N . GLU A 1 87 ? -11.216 -34.585 -6.816 1.00 76.75 87 GLU A N 1
ATOM 706 C CA . GLU A 1 87 ? -11.981 -33.359 -6.607 1.00 76.75 87 GLU A CA 1
ATOM 707 C C . GLU A 1 87 ? -11.006 -32.186 -6.550 1.00 76.75 87 GLU A C 1
ATOM 709 O O . GLU A 1 87 ? -10.208 -32.096 -5.626 1.00 76.75 87 GLU A O 1
ATOM 714 N N . VAL A 1 88 ? -11.045 -31.281 -7.525 1.00 76.56 88 VAL A N 1
ATOM 715 C CA . VAL A 1 88 ? -10.144 -30.119 -7.560 1.00 76.56 88 VAL A CA 1
ATOM 716 C C . VAL A 1 88 ? -10.803 -28.928 -6.865 1.00 76.56 88 VAL A C 1
ATOM 718 O O . VAL A 1 88 ? -11.845 -28.456 -7.311 1.00 76.56 88 VAL A O 1
ATOM 721 N N . GLU A 1 89 ? -10.176 -28.414 -5.808 1.00 68.69 89 GLU A N 1
ATOM 722 C CA . GLU A 1 89 ? -10.631 -27.231 -5.061 1.00 68.69 89 GLU A CA 1
ATOM 723 C C . GLU A 1 89 ? -9.921 -25.944 -5.491 1.00 68.69 89 GLU A C 1
ATOM 725 O O . GLU A 1 89 ? -10.463 -24.847 -5.356 1.00 68.69 89 GLU A O 1
ATOM 730 N N . GLY A 1 90 ? -8.704 -26.053 -6.018 1.00 68.12 90 GLY A N 1
ATOM 731 C CA . GLY A 1 90 ? -7.918 -24.891 -6.397 1.00 68.12 90 GLY A CA 1
ATOM 732 C C . GLY A 1 90 ? -6.692 -25.239 -7.222 1.00 68.12 90 GLY A C 1
ATOM 733 O O . GLY A 1 90 ? -6.468 -26.382 -7.615 1.00 68.12 90 GLY A O 1
ATOM 734 N N . MET A 1 91 ? -5.889 -24.221 -7.497 1.00 62.66 91 MET A N 1
ATOM 735 C CA . MET A 1 91 ? -4.646 -24.348 -8.244 1.00 62.66 91 MET A CA 1
ATOM 736 C C . MET A 1 91 ? -3.622 -23.407 -7.622 1.00 62.66 91 MET A C 1
ATOM 738 O O . MET A 1 91 ? -3.938 -22.251 -7.331 1.00 62.66 91 MET A O 1
ATOM 742 N N . ASP A 1 92 ? -2.412 -23.901 -7.380 1.00 58.59 92 ASP A N 1
ATOM 743 C CA . ASP A 1 92 ? -1.332 -23.058 -6.880 1.00 58.59 92 ASP A CA 1
ATOM 744 C C . ASP A 1 92 ? -0.795 -22.119 -7.980 1.00 58.59 92 ASP A C 1
ATOM 746 O O . ASP A 1 92 ? -1.114 -22.229 -9.168 1.00 58.59 92 ASP A O 1
ATOM 750 N N . LYS A 1 93 ? 0.065 -21.171 -7.590 1.00 51.84 93 LYS A N 1
ATOM 751 C CA . LYS A 1 93 ? 0.684 -20.213 -8.524 1.00 51.84 93 LYS A CA 1
ATOM 752 C C . LYS A 1 93 ? 1.672 -20.869 -9.508 1.00 51.84 93 LYS A C 1
ATOM 754 O O . LYS A 1 93 ? 2.107 -20.200 -10.443 1.00 51.84 93 LYS A O 1
ATOM 759 N N . ALA A 1 94 ? 2.039 -22.135 -9.294 1.00 51.50 94 ALA A N 1
ATOM 760 C CA . ALA A 1 94 ? 2.912 -22.931 -10.158 1.00 51.50 94 ALA A CA 1
ATOM 761 C C . ALA A 1 94 ? 2.127 -23.832 -11.134 1.00 51.50 94 ALA A C 1
ATOM 763 O O . ALA A 1 94 ? 2.719 -24.428 -12.033 1.00 51.50 94 ALA A O 1
ATOM 764 N N . GLY A 1 95 ? 0.803 -23.883 -10.993 1.00 54.03 95 GLY A N 1
ATOM 765 C CA . GLY A 1 95 ? -0.114 -24.625 -11.837 1.00 54.03 95 GLY A CA 1
ATOM 766 C C . GLY A 1 95 ? -0.396 -26.065 -11.407 1.00 54.03 95 GLY A C 1
ATOM 767 O O . GLY A 1 95 ? -0.880 -26.847 -12.224 1.00 54.03 95 GLY A O 1
ATOM 768 N N . ASN A 1 96 ? -0.133 -26.419 -10.149 1.00 60.91 96 ASN A N 1
ATOM 769 C CA . ASN A 1 96 ? -0.548 -27.699 -9.579 1.00 60.91 96 ASN A CA 1
ATOM 770 C C . ASN A 1 96 ? -1.979 -27.592 -9.049 1.00 60.91 96 ASN A C 1
ATOM 772 O O . ASN A 1 96 ? -2.322 -26.628 -8.362 1.00 60.91 96 ASN A O 1
ATOM 776 N N . PHE A 1 97 ? -2.805 -28.593 -9.342 1.00 69.62 97 PHE A N 1
ATOM 777 C CA . PHE A 1 97 ? -4.158 -28.680 -8.803 1.00 69.62 97 PHE A CA 1
ATOM 778 C C . PHE A 1 97 ? -4.120 -29.116 -7.335 1.00 69.62 97 PHE A C 1
ATOM 780 O O . PHE A 1 97 ? -3.445 -30.080 -6.982 1.00 69.62 97 PHE A O 1
ATOM 787 N N . ILE A 1 98 ? -4.851 -28.395 -6.490 1.00 72.50 98 ILE A N 1
ATOM 788 C CA . ILE A 1 98 ? -5.041 -28.689 -5.070 1.00 72.50 98 ILE A CA 1
ATOM 789 C C . ILE A 1 98 ? -6.447 -29.252 -4.915 1.00 72.50 98 ILE A C 1
ATOM 791 O O . ILE A 1 98 ? -7.403 -28.682 -5.443 1.00 72.50 98 ILE A O 1
ATOM 795 N N . GLY A 1 99 ? -6.576 -30.366 -4.206 1.00 77.69 99 GLY A N 1
ATOM 796 C CA . GLY A 1 99 ? -7.848 -31.052 -4.098 1.00 77.69 99 GLY A CA 1
ATOM 797 C C . GLY A 1 99 ? -7.773 -32.368 -3.339 1.00 77.69 99 GLY A C 1
ATOM 798 O O . GLY A 1 99 ? -6.759 -32.685 -2.713 1.00 77.69 99 GLY A O 1
ATOM 799 N N . TRP A 1 100 ? -8.852 -33.135 -3.418 1.00 82.31 100 TRP A N 1
ATOM 800 C CA . TRP A 1 100 ? -9.002 -34.434 -2.776 1.00 82.31 100 TRP A CA 1
ATOM 801 C C . TRP A 1 100 ? -8.845 -35.546 -3.796 1.00 82.31 100 TRP A C 1
ATOM 803 O O . TRP A 1 100 ? -9.276 -35.420 -4.939 1.00 82.31 100 TRP A O 1
ATOM 813 N N . LEU A 1 101 ? -8.224 -36.637 -3.369 1.00 82.31 101 LEU A N 1
ATOM 814 C CA . LEU A 1 101 ? -8.064 -37.832 -4.179 1.00 82.31 101 LEU A CA 1
ATOM 815 C C . LEU A 1 101 ? -8.737 -38.988 -3.450 1.00 82.31 101 LEU A C 1
ATOM 817 O O . LEU A 1 101 ? -8.444 -39.232 -2.278 1.00 82.31 101 LEU A O 1
ATOM 821 N N . HIS A 1 102 ? -9.612 -39.701 -4.147 1.00 80.62 102 HIS A N 1
ATOM 822 C CA . HIS A 1 102 ? -10.355 -40.837 -3.628 1.00 80.62 102 HIS A CA 1
ATOM 823 C C . HIS A 1 102 ? -9.965 -42.106 -4.378 1.00 80.62 102 HIS A C 1
ATOM 825 O O . HIS A 1 102 ? -9.897 -42.130 -5.607 1.00 80.62 102 HIS A O 1
ATOM 831 N N . ILE A 1 103 ? -9.705 -43.169 -3.625 1.00 78.50 103 ILE A N 1
ATOM 832 C CA . ILE A 1 103 ? -9.355 -44.498 -4.129 1.00 78.50 103 ILE A CA 1
ATOM 833 C C . ILE A 1 103 ? -10.363 -45.470 -3.528 1.00 78.50 103 ILE A C 1
ATOM 835 O O . ILE A 1 103 ? -10.478 -45.542 -2.306 1.00 78.50 103 ILE A O 1
ATOM 839 N N . ASP A 1 104 ? -11.131 -46.165 -4.369 1.00 76.38 104 ASP A N 1
ATOM 840 C CA . ASP A 1 104 ? -12.181 -47.107 -3.945 1.00 76.38 104 ASP A CA 1
ATOM 841 C C . ASP A 1 104 ? -13.161 -46.522 -2.899 1.00 76.38 104 ASP A C 1
ATOM 843 O O . ASP A 1 104 ? -13.595 -47.193 -1.963 1.00 76.38 104 ASP A O 1
ATOM 847 N N . GLY A 1 105 ? -13.502 -45.236 -3.048 1.00 74.94 105 GLY A N 1
ATOM 848 C CA . GLY A 1 105 ? -14.394 -44.504 -2.140 1.00 74.94 105 GLY A CA 1
ATOM 849 C C . GLY A 1 105 ? -13.738 -43.984 -0.853 1.00 74.94 105 GLY A C 1
ATOM 850 O O . GLY A 1 105 ? -14.406 -43.317 -0.063 1.00 74.94 105 GLY A O 1
ATOM 85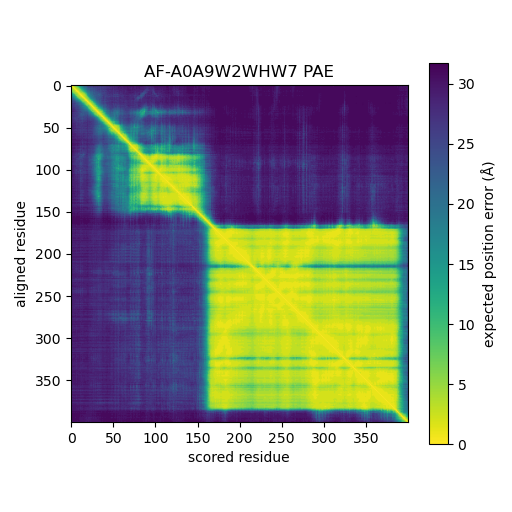1 N N . ALA A 1 106 ? -12.443 -44.234 -0.638 1.00 78.06 106 ALA A N 1
ATOM 852 C CA . ALA A 1 106 ? -11.682 -43.735 0.506 1.00 78.06 106 ALA A CA 1
ATOM 853 C C . ALA A 1 106 ? -10.815 -42.523 0.130 1.00 78.06 106 ALA A C 1
ATOM 855 O O . ALA A 1 106 ? -10.130 -42.528 -0.889 1.00 78.06 106 ALA A O 1
ATOM 856 N N . ASN A 1 107 ? -10.808 -41.485 0.970 1.00 83.75 107 ASN A N 1
ATOM 857 C CA . ASN A 1 107 ? -10.016 -40.273 0.748 1.00 83.75 107 ASN A CA 1
ATOM 858 C C . ASN A 1 107 ? -8.540 -40.510 1.122 1.00 83.75 107 ASN A C 1
ATOM 860 O O . ASN A 1 107 ? -8.221 -40.821 2.271 1.00 83.75 107 ASN A O 1
ATOM 864 N N . LEU A 1 108 ? -7.633 -40.324 0.162 1.00 82.31 108 LEU A N 1
ATOM 865 C CA . LEU A 1 108 ? -6.199 -40.559 0.325 1.00 82.31 108 LEU A CA 1
ATOM 866 C C . LEU A 1 108 ? -5.583 -39.690 1.427 1.00 82.31 108 LEU A C 1
ATOM 868 O O . LEU A 1 108 ? -4.753 -40.178 2.189 1.00 82.31 108 LEU A O 1
ATOM 872 N N . SER A 1 109 ? -5.998 -38.429 1.553 1.00 81.38 109 SER A N 1
ATOM 873 C CA . SER A 1 109 ? -5.497 -37.532 2.601 1.00 81.38 109 SER A CA 1
ATOM 874 C C . SER A 1 109 ? -5.838 -38.064 3.993 1.00 81.38 109 SER A C 1
ATOM 876 O O . SER A 1 109 ? -5.003 -38.014 4.893 1.00 81.38 109 SER A O 1
ATOM 878 N N . VAL A 1 110 ? -7.037 -38.635 4.162 1.00 80.25 110 VAL A N 1
ATOM 879 C CA . VAL A 1 110 ? -7.459 -39.275 5.419 1.00 80.25 110 VAL A CA 1
ATOM 880 C C . VAL A 1 110 ? -6.617 -40.519 5.701 1.00 80.25 110 VAL A C 1
ATOM 882 O O . VAL A 1 110 ? -6.095 -40.650 6.805 1.00 80.25 110 VAL A O 1
ATOM 885 N N . LEU A 1 111 ? -6.405 -41.377 4.698 1.00 79.31 111 LEU A N 1
ATOM 886 C CA . LEU A 1 111 ? -5.591 -42.591 4.836 1.00 79.31 111 LEU A CA 1
ATOM 887 C C . LEU A 1 111 ? -4.136 -42.277 5.213 1.00 79.31 111 LEU A C 1
ATOM 889 O O . LEU A 1 111 ? -3.551 -42.936 6.072 1.00 79.31 111 LEU A O 1
ATOM 893 N N . LEU A 1 112 ? -3.537 -41.251 4.604 1.00 79.69 112 LEU A N 1
ATOM 894 C CA . LEU A 1 112 ? -2.163 -40.849 4.912 1.00 79.69 112 LEU A CA 1
ATOM 895 C C . LEU A 1 112 ? -2.016 -40.347 6.347 1.00 79.69 112 LEU A C 1
ATOM 897 O O . LEU A 1 112 ? -1.035 -40.679 7.018 1.00 79.69 112 LEU A O 1
ATOM 901 N N . VAL A 1 113 ? -2.989 -39.575 6.828 1.00 79.62 113 VAL A N 1
ATOM 902 C CA . VAL A 1 113 ? -3.013 -39.126 8.222 1.00 79.62 113 VAL A CA 1
ATOM 903 C C . VAL A 1 113 ? -3.219 -40.316 9.165 1.00 79.62 113 VAL A C 1
ATOM 905 O O . VAL A 1 113 ? -2.464 -40.460 10.124 1.00 79.62 113 VAL A O 1
ATOM 908 N N . GLU A 1 114 ? -4.149 -41.222 8.860 1.00 80.25 114 GLU A N 1
ATOM 909 C CA . GLU A 1 114 ? -4.455 -42.409 9.674 1.00 80.25 114 GLU A CA 1
ATOM 910 C C . GLU A 1 114 ? -3.253 -43.356 9.834 1.00 80.25 114 GLU A C 1
ATOM 912 O O . GLU A 1 114 ? -3.011 -43.913 10.910 1.00 80.25 114 GLU A O 1
ATOM 917 N N . HIS A 1 115 ? -2.463 -43.512 8.770 1.00 79.00 115 HIS A N 1
ATOM 918 C CA . HIS A 1 115 ? -1.245 -44.323 8.761 1.00 79.00 115 HIS A CA 1
ATOM 919 C C . HIS A 1 115 ? -0.009 -43.598 9.314 1.00 79.00 115 HIS A C 1
ATOM 921 O O . HIS A 1 115 ? 1.107 -44.112 9.158 1.00 79.00 115 HIS A O 1
ATOM 927 N N . ALA A 1 116 ? -0.192 -42.433 9.952 1.00 77.62 116 ALA A N 1
ATOM 928 C CA . ALA A 1 116 ? 0.870 -41.599 10.513 1.00 77.62 116 ALA A CA 1
ATOM 929 C C . ALA A 1 116 ? 1.939 -41.195 9.478 1.00 77.62 116 ALA A C 1
ATOM 931 O O . ALA A 1 116 ? 3.119 -41.068 9.802 1.00 77.62 116 ALA A O 1
ATOM 932 N N . LEU A 1 117 ? 1.549 -41.027 8.212 1.00 73.56 117 LEU A N 1
ATOM 933 C CA . LEU A 1 117 ? 2.432 -40.592 7.124 1.00 73.56 117 LEU A CA 1
ATOM 934 C C . LEU A 1 117 ? 2.327 -39.089 6.851 1.00 73.56 117 LEU A C 1
ATOM 936 O O . LEU A 1 117 ? 3.149 -38.532 6.127 1.00 73.56 117 LEU A O 1
ATOM 940 N N . SER A 1 118 ? 1.313 -38.420 7.397 1.00 75.38 118 SER A N 1
ATOM 941 C CA . SER A 1 118 ? 1.054 -36.991 7.203 1.00 75.38 118 SER A CA 1
ATOM 942 C C . SER A 1 118 ? 0.322 -36.394 8.410 1.00 75.38 118 SER A C 1
ATOM 944 O O . SER A 1 118 ? -0.157 -37.127 9.274 1.00 75.38 118 SER A O 1
ATOM 946 N N . LYS A 1 119 ? 0.264 -35.060 8.479 1.00 77.81 119 LYS A N 1
ATOM 947 C CA . LYS A 1 119 ? -0.416 -34.289 9.534 1.00 77.81 119 LYS A CA 1
ATOM 948 C C . LYS A 1 119 ? -1.522 -33.432 8.928 1.00 77.81 119 LYS A C 1
ATOM 950 O O . LYS A 1 119 ? -1.444 -33.075 7.752 1.00 77.81 119 LYS A O 1
ATOM 955 N N . VAL A 1 120 ? -2.531 -33.094 9.722 1.00 77.69 120 VAL A N 1
ATOM 956 C CA . VAL A 1 120 ? -3.624 -32.222 9.287 1.00 77.69 120 VAL A CA 1
ATOM 957 C C . VAL A 1 120 ? -3.104 -30.794 9.156 1.00 77.69 120 VAL A C 1
ATOM 959 O O . VAL A 1 120 ? -2.440 -30.265 10.044 1.00 77.69 120 VAL A O 1
ATOM 962 N N . HIS A 1 121 ? -3.400 -30.166 8.023 1.00 77.69 121 HIS A N 1
ATOM 963 C CA . HIS A 1 121 ? -3.045 -28.780 7.744 1.00 77.69 121 HIS A CA 1
ATOM 964 C C . HIS A 1 121 ? -4.250 -27.860 7.988 1.00 77.69 121 HIS A C 1
ATOM 966 O O . HIS A 1 121 ? -5.388 -28.269 7.760 1.00 77.69 121 HIS A O 1
ATOM 972 N N . PHE A 1 122 ? -4.021 -26.605 8.391 1.00 70.75 122 PHE A N 1
ATOM 973 C CA . PHE A 1 122 ? -5.096 -25.653 8.731 1.00 70.75 122 PHE A CA 1
ATOM 974 C C . PHE A 1 122 ? -6.071 -25.391 7.568 1.00 70.75 122 PHE A C 1
ATOM 976 O O . PHE A 1 122 ? -7.236 -25.067 7.773 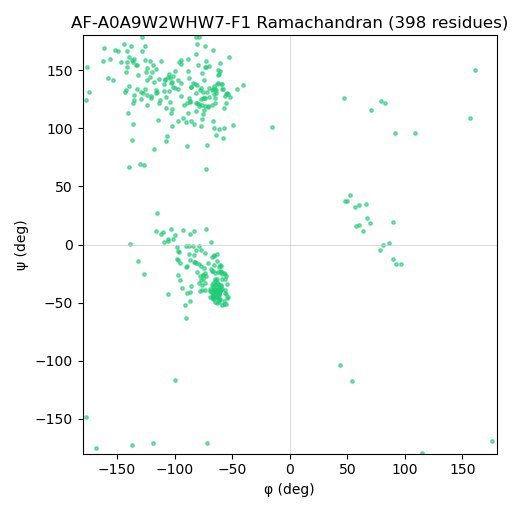1.00 70.75 122 PHE A O 1
ATOM 983 N N . THR A 1 123 ? -5.632 -25.570 6.318 1.00 69.06 123 THR A N 1
ATOM 984 C CA . THR A 1 123 ? -6.503 -25.435 5.136 1.00 69.06 123 THR A CA 1
ATOM 985 C C . THR A 1 123 ? -7.651 -26.443 5.128 1.00 69.06 123 THR A C 1
ATOM 987 O O . THR A 1 123 ? -8.684 -26.165 4.520 1.00 69.06 123 THR A O 1
ATOM 990 N N . ALA A 1 124 ? -7.505 -27.572 5.830 1.00 70.38 124 ALA A N 1
ATOM 991 C CA . ALA A 1 124 ? -8.547 -28.578 5.959 1.00 70.38 124 ALA A CA 1
ATOM 992 C C . ALA A 1 124 ? -9.721 -28.128 6.843 1.00 70.38 124 ALA A C 1
ATOM 994 O O . ALA A 1 124 ? -10.778 -28.733 6.737 1.00 70.38 124 ALA A O 1
ATOM 995 N N . GLU A 1 125 ? -9.592 -27.072 7.660 1.00 71.88 125 GLU A N 1
ATOM 996 C CA . GLU A 1 125 ? -10.658 -26.591 8.567 1.00 71.88 125 GLU A CA 1
ATOM 997 C C . GLU A 1 125 ? -11.952 -26.206 7.840 1.00 71.88 125 GLU A C 1
ATOM 999 O O . GLU A 1 125 ? -13.046 -26.329 8.386 1.00 71.88 125 GLU A O 1
ATOM 1004 N N . ARG A 1 126 ? -11.832 -25.752 6.589 1.00 67.06 126 ARG A N 1
ATOM 1005 C CA . ARG A 1 126 ? -12.971 -25.358 5.746 1.00 67.06 126 ARG A CA 1
ATOM 1006 C C . ARG A 1 126 ? -13.527 -26.508 4.902 1.00 67.06 126 ARG A C 1
ATOM 1008 O O . ARG A 1 126 ? -14.487 -26.301 4.167 1.00 67.06 126 ARG A O 1
ATOM 1015 N N . SER A 1 127 ? -12.930 -27.696 4.991 1.00 73.62 127 SER A N 1
ATOM 1016 C CA . SER A 1 127 ? -13.320 -28.866 4.209 1.00 73.62 127 SER A CA 1
ATOM 1017 C C . SER A 1 127 ? -14.407 -29.687 4.900 1.00 73.62 127 SER A C 1
ATOM 1019 O O . SER A 1 127 ? -14.427 -29.835 6.123 1.00 73.62 127 SER A O 1
ATOM 1021 N N . SER A 1 128 ? -15.256 -30.332 4.100 1.00 78.81 128 SER A N 1
ATOM 1022 C CA . SER A 1 128 ? -16.180 -31.373 4.562 1.00 78.81 128 SER A CA 1
ATOM 1023 C C . SER A 1 128 ? -15.460 -32.578 5.188 1.00 78.81 128 SER A C 1
ATOM 1025 O O . SER A 1 128 ? -16.039 -33.267 6.029 1.00 78.81 128 SER A O 1
ATOM 1027 N N . TYR A 1 129 ? -14.188 -32.811 4.841 1.00 77.44 129 TYR A N 1
ATOM 1028 C CA . TYR A 1 129 ? -13.380 -33.925 5.347 1.00 77.44 129 TYR A CA 1
ATOM 1029 C C . TYR A 1 129 ? -12.649 -33.618 6.665 1.00 77.44 129 TYR A C 1
ATOM 1031 O O . TYR A 1 129 ? -11.993 -34.506 7.214 1.00 77.44 129 TYR A O 1
ATOM 1039 N N . TYR A 1 130 ? -12.776 -32.400 7.212 1.00 78.31 130 TYR A N 1
ATOM 1040 C CA . TYR A 1 130 ? -12.047 -31.966 8.411 1.00 78.31 130 TYR A CA 1
ATOM 1041 C C . TYR A 1 130 ? -12.235 -32.907 9.607 1.00 78.31 130 TYR A C 1
ATOM 1043 O O . TYR A 1 130 ? -11.271 -33.327 10.244 1.00 78.31 130 TYR A O 1
ATOM 1051 N N . LYS A 1 131 ? -13.483 -33.308 9.877 1.00 83.88 131 LYS A N 1
ATOM 1052 C CA . LYS A 1 131 ? -13.813 -34.193 11.003 1.00 83.88 131 LYS A CA 1
ATOM 1053 C C . LYS A 1 131 ? -13.151 -35.569 10.870 1.00 83.88 131 LYS A C 1
ATOM 1055 O O . LYS A 1 131 ? -12.665 -36.115 11.858 1.00 83.88 131 LYS A O 1
ATOM 1060 N N . SER A 1 132 ? -13.118 -36.113 9.656 1.00 80.75 132 SER A N 1
ATOM 1061 C CA . SER A 1 132 ? -12.490 -37.406 9.364 1.00 80.75 132 SER A CA 1
ATOM 1062 C C . SER A 1 132 ? -10.969 -37.328 9.484 1.00 80.75 132 SER A C 1
ATOM 1064 O O . SER A 1 132 ? -10.357 -38.226 10.054 1.00 80.75 132 SER A O 1
ATOM 1066 N N . LEU A 1 133 ? -10.369 -36.229 9.018 1.00 80.81 133 LEU A N 1
ATOM 1067 C CA . LEU A 1 133 ? -8.937 -35.960 9.147 1.00 80.81 133 LEU A CA 1
ATOM 1068 C C . LEU A 1 133 ? -8.504 -35.837 10.612 1.00 80.81 133 LEU A C 1
ATOM 1070 O O . LEU A 1 133 ? -7.515 -36.450 10.999 1.00 80.81 133 LEU A O 1
ATOM 1074 N N . LEU A 1 134 ? -9.264 -35.115 11.440 1.00 82.44 134 LEU A N 1
ATOM 1075 C CA . LEU A 1 134 ? -8.988 -35.014 12.876 1.00 82.44 134 LEU A CA 1
ATOM 1076 C C . LEU A 1 134 ? -9.090 -36.371 13.580 1.00 82.44 134 LEU A C 1
ATOM 1078 O O . LEU A 1 134 ? -8.218 -36.720 14.369 1.00 82.44 134 LEU A O 1
ATOM 1082 N N . SER A 1 135 ? -10.125 -37.157 13.269 1.00 85.62 135 SER A N 1
ATOM 1083 C CA . SER A 1 135 ? -10.282 -38.502 13.835 1.00 85.62 135 SER A CA 1
ATOM 1084 C C . SER A 1 135 ? -9.121 -39.426 13.451 1.00 85.62 135 SER A C 1
ATOM 1086 O O . SER A 1 135 ? -8.645 -40.192 14.288 1.00 85.62 135 SER A O 1
ATOM 1088 N N . ALA A 1 136 ? -8.667 -39.357 12.197 1.00 81.69 136 ALA A N 1
ATOM 1089 C CA . ALA A 1 136 ? -7.520 -40.114 11.707 1.00 81.69 136 ALA A CA 1
ATOM 1090 C C . ALA A 1 136 ? -6.213 -39.664 12.377 1.00 81.69 136 ALA A C 1
ATOM 1092 O O . ALA A 1 136 ? -5.381 -40.497 12.736 1.00 81.69 136 ALA A O 1
ATOM 1093 N N . GLU A 1 137 ? -6.043 -38.356 12.587 1.00 81.56 137 GLU A N 1
ATOM 1094 C CA . GLU A 1 137 ? -4.850 -37.802 13.224 1.00 81.56 137 GLU A CA 1
ATOM 1095 C C . GLU A 1 137 ? -4.755 -38.204 14.693 1.00 81.56 137 GLU A C 1
ATOM 1097 O O . GLU A 1 137 ? -3.682 -38.575 15.165 1.00 81.56 137 GLU A O 1
ATOM 1102 N N . GLU A 1 138 ? -5.879 -38.183 15.404 1.00 83.56 138 GLU A N 1
ATOM 1103 C CA . GLU A 1 138 ? -5.945 -38.592 16.802 1.00 83.56 138 GLU A CA 1
ATOM 1104 C C . GLU A 1 138 ? -5.601 -40.080 16.960 1.00 83.56 138 GLU A C 1
ATOM 1106 O O . GLU A 1 138 ? -4.769 -40.455 17.790 1.00 83.56 138 GLU A O 1
ATOM 1111 N N . ALA A 1 139 ? -6.146 -40.930 16.085 1.00 81.62 139 ALA A N 1
ATOM 1112 C CA . ALA A 1 139 ? -5.799 -42.348 16.041 1.00 81.62 139 ALA A CA 1
ATOM 1113 C C . ALA A 1 139 ? -4.309 -42.581 15.716 1.00 81.62 139 ALA A C 1
ATOM 1115 O O . ALA A 1 139 ? -3.696 -43.510 16.245 1.00 81.62 139 ALA A O 1
ATOM 1116 N N . ALA A 1 140 ? -3.705 -41.741 14.871 1.00 80.25 140 ALA A N 1
ATOM 1117 C CA . ALA A 1 140 ? -2.288 -41.816 14.526 1.00 80.25 140 ALA A CA 1
ATOM 1118 C C . ALA A 1 140 ? -1.367 -41.336 15.665 1.00 80.25 140 ALA A C 1
ATOM 1120 O O . ALA A 1 140 ? -0.341 -41.970 15.928 1.00 80.25 140 ALA A O 1
ATOM 1121 N N . LYS A 1 141 ? -1.746 -40.272 16.387 1.00 77.88 141 LYS A N 1
ATOM 1122 C CA . LYS A 1 141 ? -1.022 -39.761 17.567 1.00 77.88 141 LYS A CA 1
ATOM 1123 C C . LYS A 1 141 ? -0.960 -40.793 18.690 1.00 77.88 141 LYS A C 1
ATOM 1125 O O . LYS A 1 141 ? 0.090 -40.958 19.309 1.00 77.88 141 LYS A O 1
ATOM 1130 N N . GLN A 1 142 ? -2.049 -41.533 18.910 1.00 78.44 142 GLN A N 1
ATOM 1131 C CA . GLN A 1 142 ? -2.103 -42.601 19.915 1.00 78.44 142 GLN A CA 1
ATOM 1132 C C . GLN A 1 142 ? -1.131 -43.749 19.618 1.00 78.44 142 GLN A C 1
ATOM 1134 O O . GLN A 1 142 ? -0.580 -44.339 20.547 1.00 78.44 142 GLN A O 1
ATOM 1139 N N . LYS A 1 143 ? -0.877 -44.042 18.336 1.00 77.94 143 LYS A N 1
ATOM 1140 C CA . LYS A 1 143 ? 0.042 -45.111 17.914 1.00 77.94 143 LYS A CA 1
ATOM 1141 C C . LYS A 1 143 ? 1.518 -44.747 18.110 1.00 77.94 143 LYS A C 1
ATOM 1143 O O . LYS A 1 143 ? 2.335 -45.652 18.174 1.00 77.94 143 LYS A O 1
ATOM 1148 N N . LYS A 1 144 ? 1.866 -43.455 18.232 1.00 73.62 144 LYS A N 1
ATOM 1149 C CA . LYS A 1 144 ? 3.251 -42.953 18.402 1.00 73.62 144 LYS A CA 1
ATOM 1150 C C . LYS A 1 144 ? 4.260 -43.559 17.416 1.00 73.62 144 LYS A C 1
ATOM 1152 O O . LYS A 1 144 ? 5.414 -43.812 17.749 1.00 73.62 144 LYS A O 1
ATOM 1157 N N . GLU A 1 145 ? 3.825 -43.779 16.185 1.00 69.19 145 GLU A N 1
ATOM 1158 C CA . GLU A 1 145 ? 4.649 -44.338 15.116 1.00 69.19 145 GLU A CA 1
ATOM 1159 C C . GLU A 1 145 ? 4.915 -43.280 14.035 1.00 69.19 145 GLU A C 1
ATOM 1161 O O . GLU A 1 145 ? 4.173 -42.304 13.887 1.00 69.19 145 GLU A O 1
ATOM 1166 N N . LYS A 1 146 ? 5.990 -43.473 13.260 1.00 78.31 146 LYS A N 1
ATOM 1167 C CA . LYS A 1 146 ? 6.353 -42.644 12.096 1.00 78.31 146 LYS A CA 1
ATOM 1168 C C . LYS A 1 146 ? 6.436 -41.143 12.429 1.00 78.31 146 LYS A C 1
ATOM 1170 O O . LYS A 1 146 ? 7.263 -40.757 13.251 1.00 78.31 146 LYS A O 1
ATOM 1175 N N . VAL A 1 147 ? 5.601 -40.283 11.828 1.00 71.25 147 VAL A N 1
ATOM 1176 C CA . VAL A 1 147 ? 5.642 -38.818 12.045 1.00 71.25 147 VAL A CA 1
ATOM 1177 C C . VAL A 1 147 ? 5.282 -38.392 13.479 1.00 71.25 147 VAL A C 1
ATOM 1179 O O . VAL A 1 147 ? 5.472 -37.224 13.829 1.00 71.25 147 VAL A O 1
ATOM 1182 N N . TRP A 1 148 ? 4.790 -39.325 14.305 1.00 76.19 148 TRP A N 1
ATOM 1183 C CA . TRP A 1 148 ? 4.455 -39.139 15.722 1.00 76.19 148 TRP A CA 1
ATOM 1184 C C . TRP A 1 148 ? 5.408 -39.882 16.681 1.00 76.19 148 TRP A C 1
ATOM 1186 O O . TRP A 1 148 ? 5.138 -39.936 17.879 1.00 76.19 148 TRP A O 1
ATOM 1196 N N . ALA A 1 149 ? 6.539 -40.420 16.196 1.00 68.94 149 ALA A N 1
ATOM 1197 C CA . ALA A 1 149 ? 7.503 -41.192 17.001 1.00 68.94 149 ALA A CA 1
ATOM 1198 C C . ALA A 1 149 ? 8.118 -40.422 18.190 1.00 68.94 149 ALA A C 1
ATOM 1200 O O . ALA A 1 149 ? 8.548 -41.029 19.169 1.00 68.94 149 ALA A O 1
ATOM 1201 N N . HIS A 1 150 ? 8.128 -39.088 18.130 1.00 60.56 150 HIS A N 1
ATOM 1202 C CA . HIS A 1 150 ? 8.622 -38.201 19.192 1.00 60.56 150 HIS A CA 1
ATOM 1203 C C . HIS A 1 150 ? 7.507 -37.337 19.801 1.00 60.56 150 HIS A C 1
ATOM 1205 O O . HIS A 1 150 ? 7.752 -36.224 20.256 1.00 60.56 150 HIS A O 1
ATOM 1211 N N . TYR A 1 151 ? 6.260 -37.817 19.763 1.00 57.34 151 TYR A N 1
ATOM 1212 C CA . TYR A 1 151 ? 5.129 -37.096 20.335 1.00 57.34 151 TYR A CA 1
ATOM 1213 C C . TYR A 1 151 ? 5.110 -37.216 21.868 1.00 57.34 151 TYR A C 1
ATOM 1215 O O . TYR A 1 151 ? 4.795 -38.272 22.436 1.00 57.34 151 TYR A O 1
ATOM 1223 N N . GLU A 1 152 ? 5.437 -36.113 22.537 1.00 47.62 152 GLU A N 1
ATOM 1224 C CA . GLU A 1 152 ? 5.211 -35.923 23.966 1.00 47.62 152 GLU A CA 1
ATOM 1225 C C . GLU A 1 152 ? 3.817 -35.323 24.176 1.00 47.62 152 GLU A C 1
ATOM 1227 O O . GLU A 1 152 ? 3.485 -34.264 23.642 1.00 47.62 152 GLU A O 1
ATOM 1232 N N . LEU A 1 153 ? 2.985 -36.033 24.943 1.00 49.00 153 LEU A N 1
ATOM 1233 C CA . LEU A 1 153 ? 1.698 -35.523 25.403 1.00 49.00 153 LEU A CA 1
ATOM 1234 C C . LEU A 1 153 ? 1.987 -34.370 26.366 1.00 49.00 153 LEU A C 1
ATOM 1236 O O . LEU A 1 153 ? 2.422 -34.606 27.493 1.00 49.00 153 LEU A O 1
ATOM 1240 N N . GLN A 1 154 ? 1.750 -33.134 25.932 1.00 42.44 154 GLN A N 1
ATOM 1241 C CA . GLN A 1 154 ? 1.553 -32.055 26.894 1.00 42.44 154 GLN A CA 1
ATOM 1242 C C . GLN A 1 154 ? 0.336 -32.425 27.756 1.00 42.44 154 GLN A C 1
ATOM 1244 O O . GLN A 1 154 ? -0.634 -32.964 27.209 1.00 42.44 154 GLN A O 1
ATOM 1249 N N . PRO A 1 155 ? 0.377 -32.212 29.085 1.00 42.22 155 PRO A N 1
ATOM 1250 C CA . PRO A 1 155 ? -0.763 -32.501 29.937 1.00 42.22 155 PRO A CA 1
ATOM 1251 C C . PRO A 1 155 ? -1.973 -31.751 29.393 1.00 42.22 155 PRO A C 1
ATOM 1253 O O . PRO A 1 155 ? -1.938 -30.531 29.249 1.00 42.22 155 PRO A O 1
ATOM 1256 N N . VAL A 1 156 ? -3.021 -32.499 29.064 1.00 43.88 156 VAL A N 1
ATOM 1257 C CA . VAL A 1 156 ? -4.339 -31.931 28.819 1.00 43.88 156 VAL A CA 1
ATOM 1258 C C . VAL A 1 156 ? -4.778 -31.378 30.168 1.00 43.88 156 VAL A C 1
ATOM 1260 O O . VAL A 1 156 ? -5.159 -32.142 31.055 1.00 43.88 156 VAL A O 1
ATOM 1263 N N . GLU A 1 157 ? -4.652 -30.065 30.363 1.00 43.06 157 GLU A N 1
ATOM 1264 C CA . GLU A 1 157 ? -5.493 -29.392 31.345 1.00 43.06 157 GLU A CA 1
ATOM 1265 C C . GLU A 1 157 ? -6.930 -29.791 31.011 1.00 43.06 157 GLU A C 1
ATOM 1267 O O . GLU A 1 157 ? -7.343 -29.722 29.852 1.00 43.06 157 GLU A O 1
ATOM 1272 N N . GLU A 1 158 ? -7.671 -30.297 31.997 1.00 39.47 158 GLU A N 1
ATOM 1273 C CA . GLU A 1 158 ? -9.111 -30.487 31.872 1.00 39.47 158 GLU A CA 1
ATOM 1274 C C . GLU A 1 158 ? -9.733 -29.126 31.549 1.00 39.47 158 GLU A C 1
ATOM 1276 O O . GLU A 1 158 ? -10.072 -28.339 32.435 1.00 39.47 158 GLU A O 1
ATOM 1281 N N . VAL A 1 159 ? -9.874 -28.838 30.257 1.00 38.78 159 VAL A N 1
ATOM 1282 C CA . VAL A 1 159 ? -10.605 -27.679 29.772 1.00 38.78 159 VAL A CA 1
ATOM 1283 C C . VAL A 1 159 ? -12.077 -27.990 30.016 1.00 38.78 159 VAL A C 1
ATOM 1285 O O . VAL A 1 159 ? -12.805 -28.495 29.161 1.00 38.78 159 VAL A O 1
ATOM 1288 N N . THR A 1 160 ? -12.538 -27.690 31.232 1.00 34.00 160 THR A N 1
ATOM 1289 C CA . THR A 1 160 ? -13.898 -27.169 31.405 1.00 34.00 160 THR A CA 1
ATOM 1290 C C . THR A 1 160 ? -14.147 -26.171 30.270 1.00 34.00 160 THR A C 1
ATOM 1292 O O . THR A 1 160 ? -13.233 -25.411 29.962 1.00 34.00 160 THR A O 1
ATOM 1295 N N . PRO A 1 161 ? -15.318 -26.144 29.609 1.00 37.59 161 PRO A N 1
ATOM 1296 C CA . PRO A 1 161 ? -15.582 -25.189 28.540 1.00 37.59 161 PRO A CA 1
ATOM 1297 C C . PRO A 1 161 ? -15.774 -23.787 29.140 1.00 37.59 161 PRO A C 1
ATOM 1299 O O . PRO A 1 161 ? -16.855 -23.205 29.092 1.00 37.59 161 PRO A O 1
ATOM 1302 N N . ALA A 1 162 ? -14.724 -23.236 29.738 1.00 39.50 162 ALA A N 1
ATOM 1303 C CA . ALA A 1 162 ? -14.495 -21.818 29.741 1.00 39.50 162 ALA A CA 1
ATOM 1304 C C . ALA A 1 162 ? -14.182 -21.471 28.286 1.00 39.50 162 ALA A C 1
ATOM 1306 O O . ALA A 1 162 ? -13.266 -22.024 27.682 1.00 39.50 162 ALA A O 1
ATOM 1307 N N . LEU A 1 163 ? -15.003 -20.607 27.695 1.00 44.12 163 LEU A N 1
ATOM 1308 C CA . LEU A 1 163 ? -14.629 -19.886 26.490 1.00 44.12 163 LEU A CA 1
ATOM 1309 C C . LEU A 1 163 ? -13.244 -19.287 26.743 1.00 44.12 163 LEU A C 1
ATOM 1311 O O . LEU A 1 163 ? -13.150 -18.302 27.470 1.00 44.12 163 LEU A O 1
ATOM 1315 N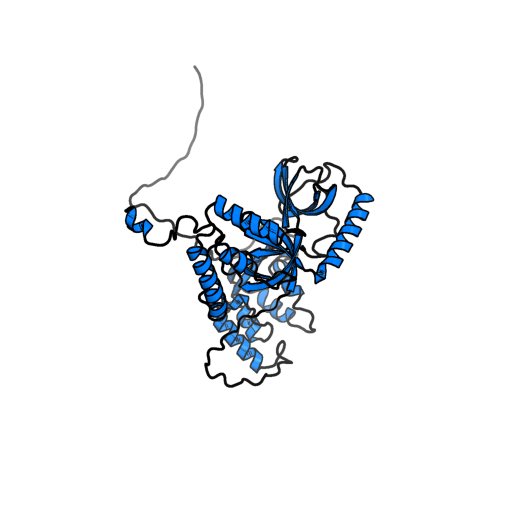 N . GLU A 1 164 ? -12.188 -19.880 26.189 1.00 44.81 164 GLU A N 1
ATOM 1316 C CA . GLU A 1 164 ? -10.900 -19.208 26.107 1.00 44.81 164 GLU A CA 1
ATOM 1317 C C . GLU A 1 164 ? -11.129 -17.963 25.255 1.00 44.81 164 GLU A C 1
ATOM 1319 O O . GLU A 1 164 ? -11.281 -18.009 24.030 1.00 44.81 164 GLU A O 1
ATOM 1324 N N . GLU A 1 165 ? -11.279 -16.831 25.934 1.00 52.16 165 GLU A N 1
ATOM 1325 C CA . GLU A 1 165 ? -11.304 -15.523 25.317 1.00 52.16 165 GLU A CA 1
ATOM 1326 C C . GLU A 1 165 ? -9.921 -15.323 24.711 1.00 52.16 165 GLU A C 1
ATOM 1328 O O . GLU A 1 165 ? -8.978 -14.955 25.401 1.00 52.16 165 GLU A O 1
ATOM 1333 N N . LYS A 1 166 ? -9.774 -15.648 23.424 1.00 62.50 166 LYS A N 1
ATOM 1334 C CA . LYS A 1 166 ? -8.544 -15.389 22.681 1.00 62.50 166 LYS A CA 1
ATOM 1335 C C . LYS A 1 166 ? -8.280 -13.889 22.778 1.00 62.50 166 LYS A C 1
ATOM 1337 O O . LYS A 1 166 ? -8.951 -13.110 22.112 1.00 62.50 166 LYS A O 1
ATOM 1342 N N . GLU A 1 167 ? -7.385 -13.465 23.663 1.00 72.31 167 GLU A N 1
ATOM 1343 C CA . GLU A 1 167 ? -7.074 -12.049 23.824 1.00 72.31 167 GLU A CA 1
ATOM 1344 C C . GLU A 1 167 ? -6.494 -11.496 22.513 1.00 72.31 167 GLU A C 1
ATOM 1346 O O . GLU A 1 167 ? -5.875 -12.222 21.726 1.00 72.31 167 GLU A O 1
ATOM 1351 N N . ARG A 1 168 ? -6.721 -10.204 22.240 1.00 83.00 168 ARG A N 1
ATOM 1352 C CA . ARG A 1 168 ? -6.148 -9.535 21.064 1.00 83.00 168 ARG A CA 1
ATOM 1353 C C . ARG A 1 168 ? -4.626 -9.679 21.112 1.00 83.00 168 ARG A C 1
ATOM 1355 O O . ARG A 1 168 ? -3.984 -9.157 22.019 1.00 83.00 168 ARG A O 1
ATOM 1362 N N . SER A 1 169 ? -4.054 -10.359 20.122 1.00 76.69 169 SER A N 1
ATOM 1363 C CA . SER A 1 169 ? -2.603 -10.457 19.975 1.00 76.69 169 SER A CA 1
ATOM 1364 C C . SER A 1 169 ? -2.071 -9.129 19.438 1.00 76.69 169 SER A C 1
ATOM 1366 O O . SER A 1 169 ? -2.380 -8.743 18.312 1.00 76.69 169 SER A O 1
ATOM 1368 N N . ALA A 1 170 ? -1.317 -8.409 20.268 1.00 81.31 170 ALA A N 1
ATOM 1369 C CA . ALA A 1 170 ? -0.645 -7.168 19.902 1.00 81.31 170 ALA A CA 1
ATOM 1370 C C . ALA A 1 170 ? 0.864 -7.429 19.792 1.00 81.31 170 ALA A C 1
ATOM 1372 O O . ALA A 1 170 ? 1.602 -7.317 20.770 1.00 81.31 170 ALA A O 1
ATOM 1373 N N . SER A 1 171 ? 1.318 -7.815 18.600 1.00 91.56 171 SER A N 1
ATOM 1374 C CA . SER A 1 171 ? 2.728 -8.035 18.270 1.00 91.56 171 SER A CA 1
ATOM 1375 C C . SER A 1 171 ? 3.143 -7.057 17.175 1.00 91.56 171 SER A C 1
ATOM 1377 O O . SER A 1 171 ? 3.140 -7.368 15.985 1.00 91.56 171 SER A O 1
ATOM 1379 N N . TYR A 1 172 ? 3.465 -5.837 17.601 1.00 96.12 172 TYR A N 1
ATOM 1380 C CA . TYR A 1 172 ? 3.869 -4.764 16.704 1.00 96.12 172 TYR A CA 1
ATOM 1381 C C . TYR A 1 172 ? 5.282 -4.987 16.166 1.00 96.12 172 TYR A C 1
ATOM 1383 O O . TYR A 1 172 ? 6.233 -5.125 16.939 1.00 96.12 172 TYR A O 1
ATOM 1391 N N . LYS A 1 173 ? 5.421 -4.965 14.839 1.00 97.31 173 LYS A N 1
ATOM 1392 C CA . LYS A 1 173 ? 6.701 -5.089 14.134 1.00 97.31 173 LYS A CA 1
ATOM 1393 C C . LYS A 1 173 ? 7.066 -3.794 13.410 1.00 97.31 173 LYS A C 1
ATOM 1395 O O . LYS A 1 173 ? 6.168 -3.141 12.877 1.00 97.31 173 LYS A O 1
ATOM 1400 N N . PRO A 1 174 ? 8.351 -3.406 13.382 1.00 98.06 174 PRO A N 1
ATOM 1401 C CA . PRO A 1 174 ? 8.789 -2.229 12.648 1.00 98.06 174 PRO A CA 1
ATOM 1402 C C . PRO A 1 174 ? 8.690 -2.464 11.139 1.00 98.06 174 PRO A C 1
ATOM 1404 O O . PRO A 1 174 ? 9.238 -3.426 10.608 1.00 98.06 174 PRO A O 1
ATOM 1407 N N . VAL A 1 175 ? 8.006 -1.557 10.452 1.00 98.69 175 VAL A N 1
ATOM 1408 C CA . VAL A 1 175 ? 7.851 -1.571 8.995 1.00 98.69 175 VAL A CA 1
ATOM 1409 C C . VAL A 1 175 ? 8.119 -0.182 8.427 1.00 98.69 175 VAL A C 1
ATOM 1411 O O . VAL A 1 175 ? 7.942 0.818 9.121 1.00 98.69 175 VAL A O 1
ATOM 1414 N N . PHE A 1 176 ? 8.529 -0.109 7.166 1.00 98.75 176 PHE A N 1
ATOM 1415 C CA . PHE A 1 176 ? 8.681 1.145 6.435 1.00 98.75 176 PHE A CA 1
ATOM 1416 C C . PHE A 1 176 ? 7.563 1.264 5.399 1.00 98.75 176 PHE A C 1
ATOM 1418 O O . PHE A 1 176 ? 7.451 0.415 4.517 1.00 98.75 176 PHE A O 1
ATOM 1425 N N . VAL A 1 177 ? 6.705 2.276 5.528 1.00 98.81 177 VAL A N 1
ATOM 1426 C CA . VAL A 1 177 ? 5.560 2.484 4.630 1.00 98.81 177 VAL A CA 1
ATOM 1427 C C . VAL A 1 177 ? 6.050 3.174 3.362 1.00 98.81 177 VAL A C 1
ATOM 1429 O O . VAL A 1 177 ? 6.618 4.260 3.435 1.00 98.81 177 VAL A O 1
ATOM 1432 N N . THR A 1 178 ? 5.839 2.559 2.200 1.00 98.56 178 THR A N 1
ATOM 1433 C CA . THR A 1 178 ? 6.391 3.037 0.921 1.00 98.56 178 THR A CA 1
ATOM 1434 C C . THR A 1 178 ? 5.347 3.693 0.028 1.00 98.56 178 THR A C 1
ATOM 1436 O O . THR A 1 178 ? 5.609 4.740 -0.558 1.00 98.56 178 THR A O 1
ATOM 1439 N N . GLU A 1 179 ? 4.154 3.108 -0.061 1.00 98.56 179 GLU A N 1
ATOM 1440 C CA . GLU A 1 179 ? 3.113 3.557 -0.986 1.00 98.56 179 GLU A CA 1
ATOM 1441 C C . GLU A 1 179 ? 1.742 3.513 -0.323 1.00 98.56 179 GLU A C 1
ATOM 1443 O O . GLU A 1 179 ? 1.398 2.518 0.317 1.00 98.56 179 GLU A O 1
ATOM 1448 N N . ILE A 1 180 ? 0.948 4.564 -0.526 1.00 98.69 180 ILE A N 1
ATOM 1449 C CA . ILE A 1 180 ? -0.478 4.596 -0.197 1.00 98.69 180 ILE A CA 1
ATOM 1450 C C . ILE A 1 180 ? -1.250 4.593 -1.515 1.00 98.69 180 ILE A C 1
ATOM 1452 O O . ILE A 1 180 ? -0.919 5.332 -2.434 1.00 98.69 180 ILE A O 1
ATOM 1456 N N . THR A 1 181 ? -2.259 3.739 -1.621 1.00 98.31 181 THR A N 1
ATOM 1457 C CA . THR A 1 181 ? -3.089 3.615 -2.825 1.00 98.31 181 THR A CA 1
ATOM 1458 C C . THR A 1 181 ? -4.361 4.447 -2.703 1.00 98.31 181 THR A C 1
ATOM 1460 O O . THR A 1 181 ? -4.876 4.642 -1.602 1.00 98.31 181 THR A O 1
ATOM 1463 N N . ASP A 1 182 ? -4.956 4.805 -3.839 1.00 97.06 182 ASP A N 1
ATOM 1464 C CA . ASP A 1 182 ? -6.251 5.504 -3.903 1.00 97.06 182 ASP A CA 1
ATOM 1465 C C . ASP A 1 182 ? -7.408 4.714 -3.259 1.00 97.06 182 ASP A C 1
ATOM 1467 O O . ASP A 1 182 ? -8.460 5.268 -2.942 1.00 97.06 182 ASP A O 1
ATOM 1471 N N . GLY A 1 183 ? -7.231 3.401 -3.067 1.00 96.81 183 GLY A N 1
ATOM 1472 C CA . GLY A 1 183 ? -8.165 2.519 -2.363 1.00 96.81 183 GLY A CA 1
ATOM 1473 C C . GLY A 1 183 ? -7.959 2.468 -0.846 1.00 96.81 183 GLY A C 1
ATOM 1474 O O . GLY A 1 183 ? -8.544 1.606 -0.195 1.00 96.81 183 GLY A O 1
ATOM 1475 N N . LEU A 1 184 ? -7.107 3.337 -0.286 1.00 98.00 184 LEU A N 1
ATOM 1476 C CA . LEU A 1 184 ? -6.709 3.368 1.128 1.00 98.00 184 LEU A CA 1
ATOM 1477 C C . LEU A 1 184 ? -6.024 2.073 1.622 1.00 98.00 184 LEU A C 1
ATOM 1479 O O . LEU A 1 184 ? -5.889 1.834 2.822 1.00 98.00 184 LEU A O 1
ATOM 1483 N N . HIS A 1 185 ? -5.557 1.233 0.696 1.00 98.50 185 HIS A N 1
ATOM 1484 C CA . HIS A 1 185 ? -4.547 0.217 0.987 1.00 98.50 185 HIS A CA 1
ATOM 1485 C C . HIS A 1 185 ? -3.164 0.858 0.971 1.00 98.50 185 HIS A C 1
ATOM 1487 O O . HIS A 1 185 ? -2.975 1.941 0.413 1.00 98.50 185 HIS A O 1
ATOM 1493 N N . PHE A 1 186 ? -2.181 0.163 1.521 1.00 98.81 186 PHE A N 1
ATOM 1494 C CA . PHE A 1 186 ? -0.806 0.630 1.541 1.00 98.81 186 PHE A CA 1
ATOM 1495 C C . PHE A 1 186 ? 0.180 -0.530 1.445 1.00 98.81 186 PHE A C 1
ATOM 1497 O O . PHE A 1 186 ? -0.134 -1.672 1.787 1.00 98.81 186 PHE A O 1
ATOM 1504 N N . TYR A 1 187 ? 1.386 -0.226 0.979 1.00 98.88 187 TYR A N 1
ATOM 1505 C CA . TYR A 1 187 ? 2.498 -1.161 0.925 1.00 98.88 187 TYR A CA 1
ATOM 1506 C C . TYR A 1 187 ? 3.543 -0.804 1.970 1.00 98.88 187 TYR A C 1
ATOM 1508 O O . TYR A 1 187 ? 3.830 0.369 2.223 1.00 98.88 187 TYR A O 1
ATOM 1516 N N . VAL A 1 188 ? 4.122 -1.841 2.565 1.00 98.81 188 VAL A N 1
ATOM 1517 C CA . VAL A 1 188 ? 5.212 -1.700 3.528 1.00 98.81 188 VAL A CA 1
ATOM 1518 C C . VAL A 1 188 ? 6.351 -2.661 3.219 1.00 98.81 188 VAL A C 1
ATOM 1520 O O . VAL A 1 188 ? 6.132 -3.735 2.651 1.00 98.81 188 VAL A O 1
ATOM 1523 N N . GLN A 1 189 ? 7.547 -2.287 3.661 1.00 98.75 189 GLN A N 1
ATOM 1524 C CA . GLN A 1 189 ? 8.731 -3.136 3.738 1.00 98.75 189 GLN A CA 1
ATOM 1525 C C . GLN A 1 189 ? 9.000 -3.532 5.193 1.00 98.75 189 GLN A C 1
ATOM 1527 O O . GLN A 1 189 ? 8.759 -2.748 6.113 1.00 98.75 189 GLN A O 1
ATOM 1532 N N . ASP A 1 190 ? 9.532 -4.733 5.405 1.00 98.00 190 ASP A N 1
ATOM 1533 C CA . ASP A 1 190 ? 10.037 -5.147 6.715 1.00 98.00 190 ASP A CA 1
ATOM 1534 C C . ASP A 1 190 ? 11.383 -4.456 6.994 1.00 98.00 190 ASP A C 1
ATOM 1536 O O . ASP A 1 190 ? 12.320 -4.536 6.193 1.00 98.00 190 ASP A O 1
ATOM 1540 N N . VAL A 1 191 ? 11.491 -3.765 8.132 1.00 97.69 191 VAL A N 1
ATOM 1541 C CA . VAL A 1 191 ? 12.728 -3.064 8.516 1.00 97.69 191 VAL A CA 1
ATOM 1542 C C . VAL A 1 191 ? 13.872 -4.056 8.750 1.00 97.69 191 VAL A C 1
ATOM 1544 O O . VAL A 1 191 ? 15.029 -3.726 8.483 1.00 97.69 191 VAL A O 1
ATOM 1547 N N . GLU A 1 192 ? 13.581 -5.286 9.183 1.00 96.75 192 GLU A N 1
ATOM 1548 C CA . GLU A 1 192 ? 14.601 -6.310 9.437 1.00 96.75 192 GLU A CA 1
ATOM 1549 C C . GLU A 1 192 ? 15.334 -6.740 8.153 1.00 96.75 192 GLU A C 1
ATOM 1551 O O . GLU A 1 192 ? 16.528 -7.059 8.185 1.00 96.75 192 GLU A O 1
ATOM 1556 N N . THR A 1 193 ? 14.654 -6.711 7.002 1.00 96.56 193 THR A N 1
ATOM 1557 C CA . THR A 1 193 ? 15.227 -7.098 5.703 1.00 96.56 193 THR A CA 1
ATOM 1558 C C . THR A 1 193 ? 15.701 -5.910 4.863 1.00 96.56 193 THR A C 1
ATOM 1560 O O . THR A 1 193 ? 16.317 -6.124 3.816 1.00 96.56 193 THR A O 1
ATOM 1563 N N . GLY A 1 194 ? 15.527 -4.669 5.336 1.00 96.06 194 GLY A N 1
ATOM 1564 C CA . GLY A 1 194 ? 15.894 -3.447 4.605 1.00 96.06 194 GLY A CA 1
ATOM 1565 C C . GLY A 1 194 ? 17.352 -3.422 4.127 1.00 96.06 194 GLY A C 1
ATOM 1566 O O . GLY A 1 194 ? 17.622 -3.195 2.950 1.00 96.06 194 GLY A O 1
ATOM 1567 N N . THR A 1 195 ? 18.306 -3.796 4.987 1.00 97.75 195 THR A N 1
ATOM 1568 C CA . THR A 1 195 ? 19.736 -3.843 4.606 1.00 97.75 195 THR A CA 1
ATOM 1569 C C . THR A 1 195 ? 20.051 -4.889 3.527 1.00 97.75 195 THR A C 1
ATOM 1571 O O . THR A 1 195 ? 21.047 -4.772 2.810 1.00 97.75 195 THR A O 1
ATOM 1574 N N . GLN A 1 196 ? 19.228 -5.936 3.398 1.00 98.31 196 GLN A N 1
ATOM 1575 C CA . GLN A 1 196 ? 19.372 -6.941 2.341 1.00 98.31 196 GLN A CA 1
ATOM 1576 C C . GLN A 1 196 ? 18.878 -6.383 1.004 1.00 98.31 196 GLN A C 1
ATOM 1578 O O . GLN A 1 196 ? 19.522 -6.610 -0.021 1.00 98.31 196 GLN A O 1
ATOM 1583 N N . LEU A 1 197 ? 17.779 -5.619 1.025 1.00 98.44 197 LEU A N 1
ATOM 1584 C CA . LEU A 1 197 ? 17.268 -4.910 -0.145 1.00 98.44 197 LEU A CA 1
ATOM 1585 C C . LEU A 1 197 ? 18.273 -3.869 -0.648 1.00 98.44 197 LEU A C 1
ATOM 1587 O O . LEU A 1 197 ? 18.574 -3.860 -1.839 1.00 98.44 197 LEU A O 1
ATOM 1591 N N . GLU A 1 198 ? 18.844 -3.055 0.242 1.00 98.25 198 GLU A N 1
ATOM 1592 C CA . GLU A 1 198 ? 19.866 -2.053 -0.104 1.00 98.25 198 GLU A CA 1
ATOM 1593 C C . GLU A 1 198 ? 21.064 -2.689 -0.821 1.00 98.25 198 GLU A C 1
ATOM 1595 O O . GLU A 1 198 ? 21.420 -2.280 -1.927 1.00 98.25 198 GLU A O 1
ATOM 1600 N N . LYS A 1 199 ? 21.629 -3.758 -0.243 1.00 98.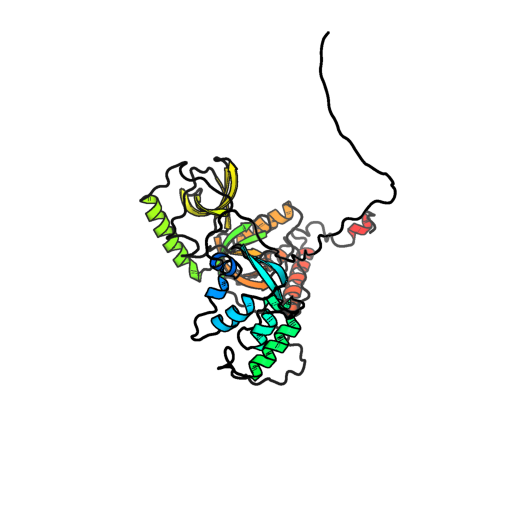56 199 LYS A N 1
ATOM 1601 C CA . LYS A 1 199 ? 22.745 -4.507 -0.846 1.00 98.56 199 LYS A CA 1
ATOM 1602 C C . LYS A 1 199 ? 22.376 -5.114 -2.196 1.00 98.56 199 LYS A C 1
ATOM 1604 O O . LYS A 1 199 ? 23.194 -5.136 -3.113 1.00 98.56 199 LYS A O 1
ATOM 1609 N N . LEU A 1 200 ? 21.163 -5.650 -2.325 1.00 98.62 200 LEU A N 1
ATOM 1610 C CA . LEU A 1 200 ? 20.694 -6.219 -3.585 1.00 98.62 200 LEU A CA 1
ATOM 1611 C C . LEU A 1 200 ? 20.547 -5.133 -4.659 1.00 98.62 200 LEU A C 1
ATOM 1613 O O . LEU A 1 200 ? 20.983 -5.350 -5.787 1.00 98.62 200 LEU A O 1
ATOM 1617 N N . MET A 1 201 ? 19.995 -3.968 -4.312 1.00 98.44 201 MET A N 1
ATOM 1618 C CA . MET A 1 201 ? 19.850 -2.830 -5.225 1.00 98.44 201 MET A CA 1
ATOM 1619 C C . MET A 1 201 ? 21.208 -2.275 -5.661 1.00 98.44 201 MET A C 1
ATOM 1621 O O . MET A 1 201 ? 21.408 -2.054 -6.853 1.00 98.44 201 MET A O 1
ATOM 1625 N N . GLU A 1 202 ? 22.160 -2.117 -4.738 1.00 98.38 202 GLU A N 1
ATOM 1626 C CA . GLU A 1 202 ? 23.528 -1.680 -5.048 1.00 98.38 202 GLU A CA 1
ATOM 1627 C C . GLU A 1 202 ? 24.213 -2.639 -6.034 1.00 98.38 202 GLU A C 1
ATOM 1629 O O . GLU A 1 202 ? 24.676 -2.227 -7.100 1.00 98.38 202 GLU A O 1
ATOM 1634 N N . ASN A 1 203 ? 24.211 -3.939 -5.729 1.00 98.44 203 ASN A N 1
ATOM 1635 C CA . ASN A 1 203 ? 24.825 -4.951 -6.588 1.00 98.44 203 ASN A CA 1
ATOM 1636 C C . ASN A 1 203 ? 24.146 -5.036 -7.962 1.00 98.44 203 ASN A C 1
ATOM 1638 O O . ASN A 1 203 ? 24.828 -5.145 -8.981 1.00 98.44 203 ASN A O 1
ATOM 1642 N N . MET A 1 204 ? 22.813 -4.959 -8.000 1.00 98.50 204 MET A N 1
ATOM 1643 C CA . MET A 1 204 ? 22.042 -4.986 -9.242 1.00 98.50 204 MET A CA 1
ATOM 1644 C C . MET A 1 204 ? 22.357 -3.776 -10.121 1.00 98.50 204 MET A C 1
ATOM 1646 O O . MET A 1 204 ? 22.576 -3.930 -11.320 1.00 98.50 204 MET A O 1
ATOM 1650 N N . ARG A 1 205 ? 22.418 -2.574 -9.543 1.00 98.25 205 ARG A N 1
ATOM 1651 C CA . ARG A 1 205 ? 22.729 -1.345 -10.286 1.00 98.25 205 ARG A CA 1
ATOM 1652 C C . ARG A 1 205 ? 24.161 -1.352 -10.820 1.00 98.25 205 ARG A C 1
ATOM 1654 O O . ARG A 1 205 ? 24.369 -0.961 -11.965 1.00 98.25 205 ARG A O 1
ATOM 1661 N N . ASN A 1 206 ? 25.121 -1.872 -10.053 1.00 98.12 206 ASN A N 1
ATOM 1662 C CA . ASN A 1 206 ? 26.504 -2.052 -10.508 1.00 98.12 206 ASN A CA 1
ATOM 1663 C C . ASN A 1 206 ? 26.617 -3.045 -11.680 1.00 98.12 206 ASN A C 1
ATOM 1665 O O . ASN A 1 206 ? 27.351 -2.791 -12.641 1.00 98.12 206 ASN A O 1
ATOM 1669 N N . ASP A 1 207 ? 25.870 -4.154 -11.636 1.00 97.50 207 ASP A N 1
ATOM 1670 C CA . ASP A 1 207 ? 25.810 -5.116 -12.744 1.00 97.50 207 ASP A CA 1
ATOM 1671 C C . ASP A 1 207 ? 25.179 -4.494 -13.998 1.00 97.50 207 ASP A C 1
ATOM 1673 O O . ASP A 1 207 ? 25.746 -4.584 -15.084 1.00 97.50 207 ASP A O 1
ATOM 1677 N N . ILE A 1 208 ? 24.068 -3.770 -13.840 1.00 95.69 208 ILE A N 1
ATOM 1678 C CA . ILE A 1 208 ? 23.391 -3.054 -14.933 1.00 95.69 208 ILE A CA 1
ATOM 1679 C C . ILE A 1 208 ? 24.293 -1.978 -15.548 1.00 95.69 208 ILE A C 1
ATOM 1681 O O . ILE A 1 208 ? 24.297 -1.805 -16.763 1.00 95.69 208 ILE A O 1
ATOM 1685 N N . ALA A 1 209 ? 25.073 -1.256 -14.741 1.00 95.81 209 ALA A N 1
ATOM 1686 C CA . ALA A 1 209 ? 26.020 -0.262 -15.245 1.00 95.81 209 ALA A CA 1
ATOM 1687 C C . ALA A 1 209 ? 27.147 -0.905 -16.075 1.00 95.81 209 ALA A C 1
ATOM 1689 O O . ALA A 1 209 ? 27.590 -0.327 -17.068 1.00 95.81 209 ALA A O 1
ATOM 1690 N N . SER A 1 210 ? 27.577 -2.110 -15.692 1.00 96.19 210 SER A N 1
ATOM 1691 C CA . SER A 1 210 ? 28.587 -2.896 -16.415 1.00 96.19 210 SER A CA 1
ATOM 1692 C C . SER A 1 210 ? 28.017 -3.569 -17.668 1.00 96.19 210 SER A C 1
ATOM 1694 O O . SER A 1 210 ? 28.725 -3.743 -18.661 1.00 96.19 210 SER A O 1
ATOM 1696 N N . HIS A 1 211 ? 26.726 -3.910 -17.641 1.00 93.00 211 HIS A N 1
ATOM 1697 C CA . HIS A 1 211 ? 26.004 -4.604 -18.704 1.00 93.00 211 HIS A CA 1
ATOM 1698 C C . HIS A 1 211 ? 24.686 -3.879 -19.048 1.00 93.00 211 HIS A C 1
ATOM 1700 O O . HIS A 1 211 ? 23.603 -4.401 -18.761 1.00 93.00 211 HIS A O 1
ATOM 1706 N N . PRO A 1 212 ? 24.738 -2.680 -19.666 1.00 90.88 212 PRO A N 1
ATOM 1707 C CA . PRO A 1 212 ? 23.540 -1.884 -19.907 1.00 90.88 212 PRO A CA 1
ATOM 1708 C C . PRO A 1 212 ? 22.504 -2.627 -20.764 1.00 90.88 212 PRO A C 1
ATOM 1710 O O . PRO A 1 212 ? 22.864 -3.187 -21.806 1.00 90.88 212 PRO A O 1
ATOM 1713 N N . PRO A 1 213 ? 21.212 -2.608 -20.383 1.00 89.44 213 PRO A N 1
ATOM 1714 C CA . PRO A 1 213 ? 20.144 -3.152 -21.204 1.00 89.44 213 PRO A CA 1
ATOM 1715 C C . PRO A 1 213 ? 20.136 -2.498 -22.586 1.00 89.44 213 PRO A C 1
ATOM 1717 O O . PRO A 1 213 ? 20.107 -1.274 -22.710 1.00 89.44 213 PRO A O 1
ATOM 1720 N N . VAL A 1 214 ? 20.141 -3.317 -23.638 1.00 87.75 214 VAL A N 1
ATOM 1721 C CA . VAL A 1 214 ? 20.033 -2.821 -25.014 1.00 87.75 214 VAL A CA 1
ATOM 1722 C C . VAL A 1 214 ? 18.581 -2.434 -25.276 1.00 87.75 214 VAL A C 1
ATOM 1724 O O . VAL A 1 214 ? 17.687 -3.284 -25.202 1.00 87.75 214 VAL A O 1
ATOM 1727 N N . GLU A 1 215 ? 18.337 -1.165 -25.599 1.00 79.38 215 GLU A N 1
ATOM 1728 C CA . GLU A 1 215 ? 16.991 -0.660 -25.874 1.00 79.38 215 GLU A CA 1
ATOM 1729 C C . GLU A 1 215 ? 16.290 -1.489 -26.964 1.00 79.38 215 GLU A C 1
ATOM 1731 O O . GLU A 1 215 ? 16.851 -1.781 -28.019 1.00 79.38 215 GLU A O 1
ATOM 1736 N N . GLY A 1 216 ? 15.051 -1.908 -26.692 1.00 73.38 216 GLY A N 1
ATOM 1737 C CA . GLY A 1 216 ? 14.238 -2.693 -27.628 1.00 73.38 216 GLY A CA 1
ATOM 1738 C C . GLY A 1 216 ? 14.585 -4.185 -27.722 1.00 73.38 216 GLY A C 1
ATOM 1739 O O . GLY A 1 216 ? 13.856 -4.920 -28.383 1.00 73.38 216 GLY A O 1
ATOM 1740 N N . SER A 1 217 ? 15.640 -4.658 -27.047 1.00 81.94 217 SER A N 1
ATOM 1741 C CA . SER A 1 217 ? 15.967 -6.095 -26.990 1.00 81.94 217 SER A CA 1
ATOM 1742 C C . SER A 1 217 ? 15.049 -6.886 -26.050 1.00 81.94 217 SER A C 1
ATOM 1744 O O . SER A 1 217 ? 14.836 -8.084 -26.245 1.00 81.94 217 SER A O 1
ATOM 1746 N N . TYR A 1 218 ? 14.477 -6.213 -25.048 1.00 90.88 218 TYR A N 1
ATOM 1747 C CA . TYR A 1 218 ? 13.544 -6.801 -24.099 1.00 90.88 218 TYR A CA 1
ATOM 1748 C C . TYR A 1 218 ? 12.109 -6.759 -24.637 1.00 90.88 218 TYR A C 1
ATOM 1750 O O . TYR A 1 218 ? 11.573 -5.691 -24.940 1.00 90.88 218 TYR A O 1
ATOM 1758 N N . ALA A 1 219 ? 11.475 -7.929 -24.736 1.00 91.00 219 ALA A N 1
ATOM 1759 C CA . ALA A 1 219 ? 10.093 -8.082 -25.181 1.00 91.00 219 ALA A CA 1
ATOM 1760 C C . ALA A 1 219 ? 9.194 -8.425 -23.976 1.00 91.00 219 ALA A C 1
ATOM 1762 O O . ALA A 1 219 ? 9.066 -9.608 -23.650 1.00 91.00 219 ALA A O 1
ATOM 1763 N N . PRO A 1 220 ? 8.573 -7.427 -23.316 1.00 93.81 220 PRO A N 1
ATOM 1764 C CA . PRO A 1 220 ? 7.839 -7.633 -22.070 1.00 93.81 220 PRO A CA 1
ATOM 1765 C C . PRO A 1 220 ? 6.635 -8.555 -22.259 1.00 93.81 220 PRO A C 1
ATOM 1767 O O . PRO A 1 220 ? 5.866 -8.414 -23.215 1.00 93.81 220 PRO A O 1
ATOM 1770 N N . ARG A 1 221 ? 6.420 -9.459 -21.300 1.00 93.06 221 ARG A N 1
ATOM 1771 C CA . ARG A 1 221 ? 5.227 -10.311 -21.235 1.00 93.06 221 ARG A CA 1
ATOM 1772 C C . ARG A 1 221 ? 4.516 -10.140 -19.905 1.00 93.06 221 ARG A C 1
ATOM 1774 O O . ARG A 1 221 ? 5.141 -10.054 -18.855 1.00 93.06 221 ARG A O 1
ATOM 1781 N N . ARG A 1 222 ? 3.182 -10.140 -19.938 1.00 95.38 222 ARG A N 1
ATOM 1782 C CA . ARG A 1 222 ? 2.364 -10.091 -18.720 1.00 95.38 222 ARG A CA 1
ATOM 1783 C C . ARG A 1 222 ? 2.775 -11.203 -17.749 1.00 95.38 222 ARG A C 1
ATOM 1785 O O . ARG A 1 222 ? 2.822 -12.372 -18.121 1.00 95.38 222 ARG A O 1
ATOM 1792 N N . GLY A 1 223 ? 3.008 -10.821 -16.500 1.00 92.25 223 GLY A N 1
ATOM 1793 C CA . GLY A 1 223 ? 3.412 -11.691 -15.403 1.00 92.25 223 GLY A CA 1
ATOM 1794 C C . GLY A 1 223 ? 4.923 -11.855 -15.243 1.00 92.25 223 GLY A C 1
ATOM 1795 O O . GLY A 1 223 ? 5.329 -12.357 -14.195 1.00 92.25 223 GLY A O 1
ATOM 1796 N N . GLU A 1 224 ? 5.727 -11.428 -16.220 1.00 94.06 224 GLU A N 1
ATOM 1797 C CA . GLU A 1 224 ? 7.184 -11.564 -16.222 1.00 94.06 224 GLU A CA 1
ATOM 1798 C C . GLU A 1 224 ? 7.853 -10.581 -15.251 1.00 94.06 224 GLU A C 1
ATOM 1800 O O . GLU A 1 224 ? 7.426 -9.430 -15.116 1.00 94.06 224 GLU A O 1
ATOM 1805 N N . PHE A 1 225 ? 8.905 -11.043 -14.570 1.00 97.94 225 PHE A N 1
ATOM 1806 C CA . PHE A 1 225 ? 9.768 -10.185 -13.763 1.00 97.94 225 PHE A CA 1
ATOM 1807 C C . PHE A 1 225 ? 10.807 -9.496 -14.645 1.00 97.94 225 PHE A C 1
ATOM 1809 O O . PHE A 1 225 ? 11.413 -10.118 -15.515 1.00 97.94 225 PHE A O 1
ATOM 1816 N N . CYS A 1 226 ? 11.038 -8.219 -14.383 1.00 98.12 226 CYS A N 1
ATOM 1817 C CA . CYS A 1 226 ? 11.942 -7.370 -15.143 1.00 98.12 226 CYS A CA 1
ATOM 1818 C C . CYS A 1 226 ? 12.662 -6.392 -14.213 1.00 98.12 226 CYS A C 1
ATOM 1820 O O . CYS A 1 226 ? 12.354 -6.296 -13.021 1.00 98.12 226 CYS A O 1
ATOM 1822 N N . ILE A 1 227 ? 13.627 -5.671 -14.768 1.00 98.31 227 ILE A N 1
ATOM 1823 C CA . ILE A 1 227 ? 14.087 -4.409 -14.198 1.00 98.31 227 ILE A CA 1
ATOM 1824 C C . ILE A 1 227 ? 13.390 -3.261 -14.921 1.00 98.31 227 ILE A C 1
ATOM 1826 O O . ILE A 1 227 ? 13.195 -3.313 -16.137 1.00 98.31 227 ILE A O 1
ATOM 1830 N N . ALA A 1 228 ? 13.022 -2.228 -14.173 1.00 98.25 228 ALA A N 1
ATOM 1831 C CA . ALA A 1 228 ? 12.408 -1.019 -14.700 1.00 98.25 228 ALA A CA 1
ATOM 1832 C C . ALA A 1 228 ? 13.157 0.208 -14.181 1.00 98.25 228 ALA A C 1
ATOM 1834 O O . ALA A 1 228 ? 13.423 0.315 -12.981 1.00 98.25 228 ALA A O 1
ATOM 1835 N N . LYS A 1 229 ? 13.504 1.124 -15.087 1.00 97.75 229 LYS A N 1
ATOM 1836 C CA . LYS A 1 229 ? 14.155 2.389 -14.744 1.00 97.75 229 LYS A CA 1
ATOM 1837 C C . LYS A 1 229 ? 13.090 3.375 -14.290 1.00 97.75 229 LYS A C 1
ATOM 1839 O O . LYS A 1 229 ? 12.245 3.716 -15.114 1.00 97.75 229 LYS A O 1
ATOM 1844 N N . PHE A 1 230 ? 13.096 3.802 -13.033 1.00 97.62 230 PHE A N 1
ATOM 1845 C CA . PHE A 1 230 ? 12.103 4.721 -12.464 1.00 97.62 230 PHE A CA 1
ATOM 1846 C C . PHE A 1 230 ? 12.420 6.189 -12.817 1.00 97.62 230 PHE A C 1
ATOM 1848 O O . PHE A 1 230 ? 13.381 6.474 -13.538 1.00 97.62 230 PHE A O 1
ATOM 1855 N N . VAL A 1 231 ? 11.569 7.124 -12.385 1.00 95.69 231 VAL A N 1
ATOM 1856 C CA . VAL A 1 231 ? 11.669 8.558 -12.725 1.00 95.69 231 VAL A CA 1
ATOM 1857 C C . VAL A 1 231 ? 12.882 9.254 -12.101 1.00 95.69 231 VAL A C 1
ATOM 1859 O O . VAL A 1 231 ? 13.326 10.276 -12.616 1.00 95.69 231 VAL A O 1
ATOM 1862 N N . ASP A 1 232 ? 13.446 8.680 -11.038 1.00 95.69 232 ASP A N 1
ATOM 1863 C CA . ASP A 1 232 ? 14.715 9.098 -10.427 1.00 95.69 232 ASP A CA 1
ATOM 1864 C C . ASP A 1 232 ? 15.946 8.707 -11.267 1.00 95.69 232 ASP A C 1
ATOM 1866 O O . ASP A 1 232 ? 17.061 9.135 -10.979 1.00 95.69 232 ASP A O 1
ATOM 1870 N N . GLY A 1 233 ? 15.750 7.924 -12.333 1.00 95.69 233 GLY A N 1
ATOM 1871 C CA . GLY A 1 233 ? 16.813 7.433 -13.199 1.00 95.69 233 GLY A CA 1
ATOM 1872 C C . GLY A 1 233 ? 17.473 6.142 -12.714 1.00 95.69 233 GLY A C 1
ATOM 1873 O O . GLY A 1 233 ? 18.356 5.637 -13.411 1.00 95.69 233 GLY A O 1
ATOM 1874 N N . GLU A 1 234 ? 17.029 5.571 -11.598 1.00 97.62 234 GLU A N 1
ATOM 1875 C CA . GLU A 1 234 ? 17.569 4.340 -11.032 1.00 97.62 234 GLU A CA 1
ATOM 1876 C C . GLU A 1 234 ? 16.785 3.104 -11.487 1.00 97.62 234 GLU A C 1
ATOM 1878 O O . GLU A 1 234 ? 15.614 3.168 -11.870 1.00 97.62 234 GLU A O 1
ATOM 1883 N N . TRP A 1 235 ? 17.449 1.948 -11.466 1.00 98.19 235 TRP A N 1
ATOM 1884 C CA . TRP A 1 235 ? 16.835 0.667 -11.816 1.00 98.19 235 TRP A CA 1
ATOM 1885 C C . TRP A 1 235 ? 16.327 -0.069 -10.579 1.00 98.19 235 TRP A C 1
ATOM 1887 O O . TRP A 1 235 ? 17.016 -0.150 -9.558 1.00 98.19 235 TRP A O 1
ATOM 1897 N N . TYR A 1 236 ? 15.142 -0.660 -10.722 1.00 98.69 236 TYR A N 1
ATOM 1898 C CA . TYR A 1 236 ? 14.437 -1.396 -9.676 1.00 98.69 236 TYR A CA 1
ATOM 1899 C C . TYR A 1 236 ? 13.869 -2.705 -10.214 1.00 98.69 236 TYR A C 1
ATOM 1901 O O . TYR A 1 236 ? 13.653 -2.847 -11.420 1.00 98.69 236 TYR A O 1
ATOM 1909 N N . ARG A 1 237 ? 13.577 -3.657 -9.323 1.00 98.81 237 ARG A N 1
ATOM 1910 C CA . ARG A 1 237 ? 12.861 -4.882 -9.696 1.00 98.81 237 ARG A CA 1
ATOM 1911 C C . ARG A 1 237 ? 11.378 -4.590 -9.870 1.00 98.81 237 ARG A C 1
ATOM 1913 O O . ARG A 1 237 ? 10.749 -3.955 -9.025 1.00 98.81 237 ARG A O 1
ATOM 1920 N N . ALA A 1 238 ? 10.806 -5.110 -10.944 1.00 98.75 238 ALA A N 1
ATOM 1921 C CA . ALA A 1 238 ? 9.409 -4.918 -11.274 1.00 98.75 238 ALA A CA 1
ATOM 1922 C C . ALA A 1 238 ? 8.784 -6.187 -11.861 1.00 98.75 238 ALA A C 1
ATOM 1924 O O . ALA A 1 238 ? 9.465 -7.143 -12.243 1.00 98.75 238 ALA A O 1
ATOM 1925 N N . ARG A 1 239 ? 7.457 -6.194 -11.941 1.00 98.69 239 ARG A N 1
ATOM 1926 C CA . ARG A 1 239 ? 6.671 -7.218 -12.625 1.00 98.69 239 ARG A CA 1
ATOM 1927 C C . ARG A 1 239 ? 5.753 -6.555 -13.638 1.00 98.69 239 ARG A C 1
ATOM 1929 O O . ARG A 1 239 ? 5.068 -5.593 -13.311 1.00 98.69 239 ARG A O 1
ATOM 1936 N N . VAL A 1 240 ? 5.707 -7.091 -14.852 1.00 98.44 240 VAL A N 1
ATOM 1937 C CA . VAL A 1 240 ? 4.805 -6.599 -15.897 1.00 98.44 240 VAL A CA 1
ATOM 1938 C C . VAL A 1 240 ? 3.374 -7.033 -15.577 1.00 98.44 240 VAL A C 1
ATOM 1940 O O . VAL A 1 240 ? 3.075 -8.227 -15.539 1.00 98.44 240 VAL A O 1
ATOM 1943 N N . GLU A 1 241 ? 2.461 -6.085 -15.394 1.00 97.06 241 GLU A N 1
ATOM 1944 C CA . GLU A 1 241 ? 1.046 -6.370 -15.125 1.00 97.06 241 GLU A CA 1
ATOM 1945 C C . GLU A 1 241 ? 0.208 -6.389 -16.410 1.00 97.06 241 GLU A C 1
ATOM 1947 O O . GLU A 1 241 ? -0.681 -7.233 -16.571 1.00 97.06 241 GLU A O 1
ATOM 1952 N N . LYS A 1 242 ? 0.521 -5.496 -17.358 1.00 96.56 242 LYS A N 1
ATOM 1953 C CA . LYS A 1 242 ? -0.192 -5.347 -18.634 1.00 96.56 242 LYS A CA 1
ATOM 1954 C C . LYS A 1 242 ? 0.732 -4.770 -19.706 1.00 96.56 242 LYS A C 1
ATOM 1956 O O . LYS A 1 242 ? 1.508 -3.859 -19.444 1.00 96.56 242 LYS A O 1
ATOM 1961 N N . VAL A 1 243 ? 0.607 -5.263 -20.936 1.00 96.00 243 VAL A N 1
ATOM 1962 C CA . VAL A 1 243 ? 1.288 -4.706 -22.115 1.00 96.00 243 VAL A CA 1
ATOM 1963 C C . VAL A 1 243 ? 0.213 -4.156 -23.045 1.00 96.00 243 VAL A C 1
ATOM 1965 O O . VAL A 1 243 ? -0.537 -4.930 -23.633 1.00 96.00 243 VAL A O 1
ATOM 1968 N N . GLU A 1 244 ? 0.093 -2.831 -23.145 1.00 94.81 244 GLU A N 1
ATOM 1969 C CA . GLU A 1 244 ? -0.841 -2.192 -24.087 1.00 94.81 244 GLU A CA 1
ATOM 1970 C C . GLU A 1 244 ? -0.186 -1.958 -25.445 1.00 94.81 244 GLU A C 1
ATOM 1972 O O . GLU A 1 244 ? -0.794 -2.167 -26.490 1.00 94.81 244 GLU A O 1
ATOM 1977 N N . SER A 1 245 ? 1.068 -1.514 -25.425 1.00 92.81 245 SER A N 1
ATOM 1978 C CA . SER A 1 245 ? 1.907 -1.312 -26.604 1.00 92.81 245 SER A CA 1
ATOM 1979 C C . SER A 1 245 ? 3.377 -1.250 -26.170 1.00 92.81 245 SER A C 1
ATOM 1981 O O . SER A 1 245 ? 3.639 -1.095 -24.976 1.00 92.81 245 SER A O 1
ATOM 1983 N N . PRO A 1 246 ? 4.352 -1.283 -27.097 1.00 91.00 246 PRO A N 1
ATOM 1984 C CA . PRO A 1 246 ? 5.759 -1.065 -26.749 1.00 91.00 246 PRO A CA 1
ATOM 1985 C C . PRO A 1 246 ? 6.020 0.263 -26.018 1.00 91.00 246 PRO A C 1
ATOM 1987 O O . PRO A 1 246 ? 6.947 0.356 -25.225 1.00 91.00 246 PRO A O 1
ATOM 1990 N N . ALA A 1 247 ? 5.189 1.287 -26.234 1.00 94.81 247 ALA A N 1
ATOM 1991 C CA . ALA A 1 247 ? 5.307 2.577 -25.552 1.00 94.81 247 ALA A CA 1
ATOM 1992 C C . ALA A 1 247 ? 4.574 2.637 -24.197 1.00 94.81 247 ALA A C 1
ATOM 1994 O O . ALA A 1 247 ? 4.779 3.584 -23.443 1.00 94.81 247 ALA A O 1
ATOM 1995 N N . LYS A 1 248 ? 3.700 1.665 -23.900 1.00 97.00 248 LYS A N 1
ATOM 1996 C CA . LYS A 1 248 ? 2.842 1.645 -22.706 1.00 97.00 248 LYS A CA 1
ATOM 1997 C C . LYS A 1 248 ? 2.817 0.251 -22.089 1.00 97.00 248 LYS A C 1
ATOM 1999 O O . LYS A 1 248 ? 1.972 -0.588 -22.426 1.00 97.00 248 LYS A O 1
ATOM 2004 N N . VAL A 1 249 ? 3.749 0.019 -21.177 1.00 97.69 249 VAL A N 1
ATOM 2005 C CA . VAL A 1 249 ? 3.838 -1.194 -20.367 1.00 97.69 249 VAL A CA 1
ATOM 2006 C C . VAL A 1 249 ? 3.542 -0.816 -18.924 1.00 97.69 249 VAL A C 1
ATOM 2008 O O . VAL A 1 249 ? 4.183 0.075 -18.378 1.00 97.69 249 VAL A O 1
ATOM 2011 N N . HIS A 1 250 ? 2.555 -1.478 -18.327 1.00 98.50 250 HIS A N 1
ATOM 2012 C CA . HIS A 1 250 ? 2.196 -1.302 -16.923 1.00 98.50 250 HIS A CA 1
ATOM 2013 C C . HIS A 1 250 ? 3.060 -2.228 -16.086 1.00 98.50 250 HIS A C 1
ATOM 2015 O O . HIS A 1 250 ? 3.054 -3.448 -16.306 1.00 98.50 250 HIS A O 1
ATOM 2021 N N . VAL A 1 251 ? 3.779 -1.658 -15.128 1.00 98.62 251 VAL A N 1
ATOM 2022 C CA . VAL A 1 251 ? 4.621 -2.408 -14.202 1.00 98.62 251 VAL A CA 1
ATOM 2023 C C . VAL A 1 251 ? 4.260 -2.119 -12.755 1.00 98.62 251 VAL A C 1
ATOM 2025 O O . VAL A 1 251 ? 3.810 -1.028 -12.416 1.00 98.62 251 VAL A O 1
ATOM 2028 N N . PHE A 1 252 ? 4.508 -3.113 -11.912 1.00 98.81 252 PHE A N 1
ATOM 2029 C CA . PHE A 1 252 ? 4.429 -3.033 -10.460 1.00 98.81 252 PHE A CA 1
ATOM 2030 C C . PHE A 1 252 ? 5.832 -3.203 -9.875 1.00 98.81 252 PHE A C 1
ATOM 2032 O O . PHE A 1 252 ? 6.486 -4.221 -10.136 1.00 98.81 252 PHE A O 1
ATOM 2039 N N . TYR A 1 253 ? 6.302 -2.222 -9.106 1.00 98.81 253 TYR A N 1
ATOM 2040 C CA . TYR A 1 253 ? 7.605 -2.265 -8.444 1.00 98.81 253 TYR A CA 1
ATOM 2041 C C . TYR A 1 253 ? 7.527 -3.168 -7.217 1.00 98.81 253 TYR A C 1
ATOM 2043 O O . TYR A 1 253 ? 7.015 -2.782 -6.169 1.00 98.81 253 TYR A O 1
ATOM 2051 N N . ILE A 1 254 ? 8.040 -4.392 -7.343 1.00 98.75 254 ILE A N 1
ATOM 2052 C CA . ILE A 1 254 ? 7.766 -5.474 -6.383 1.00 98.75 254 ILE A CA 1
ATOM 2053 C C . ILE A 1 254 ? 8.338 -5.232 -4.982 1.00 98.75 254 ILE A C 1
ATOM 2055 O O . ILE A 1 254 ? 7.937 -5.894 -4.030 1.00 98.75 254 ILE A O 1
ATOM 2059 N N . ASP A 1 255 ? 9.288 -4.310 -4.865 1.00 98.81 255 ASP A N 1
ATOM 2060 C CA . ASP A 1 255 ? 9.925 -3.970 -3.599 1.00 98.81 255 ASP A CA 1
ATOM 2061 C C . ASP A 1 255 ? 9.318 -2.721 -2.947 1.00 98.81 255 ASP A C 1
ATOM 2063 O O . ASP A 1 255 ? 9.554 -2.515 -1.766 1.00 98.81 255 ASP A O 1
ATOM 2067 N N . TYR A 1 256 ? 8.500 -1.932 -3.659 1.00 98.62 256 TYR A N 1
ATOM 2068 C CA . TYR A 1 256 ? 7.972 -0.641 -3.178 1.00 98.62 256 TYR A CA 1
ATOM 2069 C C . TYR A 1 256 ? 6.443 -0.516 -3.241 1.00 98.62 256 TYR A C 1
ATOM 2071 O O . TYR A 1 256 ? 5.864 0.228 -2.458 1.00 98.62 256 TYR A O 1
ATOM 2079 N N . GLY A 1 257 ? 5.766 -1.255 -4.121 1.00 98.25 257 GLY A N 1
ATOM 2080 C CA . GLY A 1 257 ? 4.302 -1.284 -4.200 1.00 98.25 257 GLY A CA 1
ATOM 2081 C C . GLY A 1 257 ? 3.670 -0.294 -5.184 1.00 98.25 257 GLY A C 1
ATOM 2082 O O . GLY A 1 257 ? 2.521 -0.482 -5.590 1.00 98.25 257 GLY A O 1
ATOM 2083 N N . ASN A 1 258 ? 4.411 0.722 -5.627 1.00 98.50 258 ASN A N 1
ATOM 2084 C CA . ASN A 1 258 ? 3.935 1.681 -6.621 1.00 98.50 258 ASN A CA 1
ATOM 2085 C C . ASN A 1 258 ? 3.865 1.061 -8.032 1.00 98.50 258 ASN A C 1
ATOM 2087 O O . ASN A 1 258 ? 4.532 0.067 -8.356 1.00 98.50 258 ASN A O 1
ATOM 2091 N N . ARG A 1 259 ? 3.042 1.664 -8.895 1.00 98.12 259 ARG A N 1
ATOM 2092 C CA . ARG A 1 259 ? 2.843 1.255 -10.296 1.00 98.12 259 ARG A CA 1
ATOM 2093 C C . ARG A 1 259 ? 3.233 2.384 -11.240 1.00 98.12 259 ARG A C 1
ATOM 2095 O O . ARG A 1 259 ? 3.058 3.552 -10.917 1.00 98.12 259 ARG A O 1
ATOM 2102 N N . GLU A 1 260 ? 3.731 2.045 -12.424 1.00 97.94 260 GLU A N 1
ATOM 2103 C CA . GLU A 1 260 ? 4.047 3.031 -13.467 1.00 97.94 260 GLU A CA 1
ATOM 2104 C C . GLU A 1 260 ? 3.694 2.480 -14.857 1.00 97.94 260 GLU A C 1
ATOM 2106 O O . GLU A 1 260 ? 3.774 1.275 -15.117 1.00 97.94 260 GLU A O 1
ATOM 2111 N N . ILE A 1 261 ? 3.308 3.381 -15.765 1.00 98.31 261 ILE A N 1
ATOM 2112 C CA . ILE A 1 261 ? 3.189 3.103 -17.198 1.00 98.31 261 ILE A CA 1
ATOM 2113 C C . ILE A 1 261 ? 4.407 3.701 -17.893 1.00 98.31 261 ILE A C 1
ATOM 2115 O O . ILE A 1 261 ? 4.578 4.918 -17.913 1.00 98.31 261 ILE A O 1
ATOM 2119 N N . LEU A 1 262 ? 5.231 2.854 -18.503 1.00 97.25 262 LEU A N 1
ATOM 2120 C CA . LEU A 1 262 ? 6.488 3.277 -19.117 1.00 97.25 262 LEU A CA 1
ATOM 2121 C C . LEU A 1 262 ? 6.776 2.533 -20.435 1.00 97.25 262 LEU A C 1
ATOM 2123 O O . LEU A 1 262 ? 6.211 1.462 -20.682 1.00 97.25 262 LEU A O 1
ATOM 2127 N N . PRO A 1 263 ? 7.607 3.102 -21.328 1.00 96.38 263 PRO A N 1
ATOM 2128 C CA . PRO A 1 263 ? 7.978 2.456 -22.584 1.00 96.38 263 PRO A CA 1
ATOM 2129 C C . PRO A 1 263 ? 8.942 1.288 -22.358 1.00 96.38 263 PRO A C 1
ATOM 2131 O O . PRO A 1 263 ? 9.759 1.306 -21.440 1.00 96.38 263 PRO A O 1
ATOM 2134 N N . SER A 1 264 ? 8.937 0.304 -23.258 1.00 94.75 264 SER A N 1
ATOM 2135 C CA . SER A 1 264 ? 9.813 -0.872 -23.187 1.00 94.75 264 SER A CA 1
ATOM 2136 C C . SER A 1 264 ? 11.309 -0.543 -23.232 1.00 94.75 264 SER A C 1
ATOM 2138 O O . SER A 1 264 ? 12.115 -1.378 -22.842 1.00 94.75 264 SER A O 1
ATOM 2140 N N . SER A 1 265 ? 11.700 0.658 -23.672 1.00 94.75 265 SER A N 1
ATOM 2141 C CA . SER A 1 265 ? 13.086 1.145 -23.596 1.00 94.75 265 SER A CA 1
ATOM 2142 C C . SER A 1 265 ? 13.571 1.389 -22.161 1.00 94.75 265 SER A C 1
ATOM 2144 O O . SER A 1 265 ? 14.769 1.344 -21.911 1.00 94.75 265 SER A O 1
ATOM 2146 N N . ARG A 1 266 ? 12.657 1.603 -21.205 1.00 96.44 266 ARG A N 1
ATOM 2147 C CA . ARG A 1 266 ? 12.951 1.710 -19.764 1.00 96.44 266 ARG A CA 1
ATOM 2148 C C . ARG A 1 266 ? 12.823 0.364 -19.037 1.00 96.44 266 ARG A C 1
ATOM 2150 O O . ARG A 1 266 ? 12.801 0.339 -17.809 1.00 96.44 266 ARG A O 1
ATOM 2157 N N . LEU A 1 267 ? 12.737 -0.742 -19.780 1.00 96.75 267 LEU A N 1
ATOM 2158 C CA . LEU A 1 267 ? 12.666 -2.102 -19.251 1.00 96.75 267 LEU A CA 1
ATOM 2159 C C . LEU A 1 267 ? 13.882 -2.927 -19.665 1.00 96.75 267 LEU A C 1
ATOM 2161 O O . LEU A 1 267 ? 14.452 -2.737 -20.738 1.00 96.75 267 LEU A O 1
ATOM 2165 N N . GLY A 1 268 ? 14.231 -3.896 -18.828 1.00 96.00 268 GLY A N 1
ATOM 2166 C CA . GLY A 1 268 ? 15.257 -4.886 -19.122 1.00 96.00 268 GLY A CA 1
ATOM 2167 C C . GLY A 1 268 ? 14.973 -6.223 -18.448 1.00 96.00 268 GLY A C 1
ATOM 2168 O O . GLY A 1 268 ? 14.139 -6.331 -17.546 1.00 96.00 268 GLY A O 1
ATOM 2169 N N . THR A 1 269 ? 15.693 -7.253 -18.876 1.00 96.44 269 THR A N 1
ATOM 2170 C CA . THR A 1 269 ? 15.643 -8.574 -18.243 1.00 96.44 269 THR A CA 1
ATOM 2171 C C . THR A 1 269 ? 16.163 -8.484 -16.812 1.00 96.44 269 THR A C 1
ATOM 2173 O O . THR A 1 269 ? 17.235 -7.928 -16.593 1.00 96.44 269 THR A O 1
ATOM 2176 N N . LEU A 1 270 ? 15.446 -9.065 -15.845 1.00 97.06 270 LEU A N 1
ATOM 2177 C CA . LEU A 1 270 ? 15.945 -9.203 -14.475 1.00 97.06 270 LEU A CA 1
ATOM 2178 C C . LEU A 1 270 ? 17.015 -10.308 -14.416 1.00 97.06 270 LEU A C 1
ATOM 2180 O O . LEU A 1 270 ? 16.670 -11.473 -14.650 1.00 97.06 270 LEU A O 1
ATOM 2184 N N . PRO A 1 271 ? 18.287 -10.005 -14.085 1.00 95.50 271 PRO A N 1
ATOM 2185 C CA . PRO A 1 271 ? 19.305 -11.042 -13.967 1.00 95.50 271 PRO A CA 1
ATOM 2186 C C . PRO A 1 271 ? 18.946 -12.044 -12.852 1.00 95.50 271 PRO A C 1
ATOM 2188 O O . PRO A 1 271 ? 18.505 -11.629 -11.775 1.00 95.50 271 PRO A O 1
ATOM 2191 N N . PRO A 1 272 ? 19.158 -13.362 -13.045 1.00 95.62 272 PRO A N 1
ATOM 2192 C CA . PRO A 1 272 ? 18.778 -14.378 -12.056 1.00 95.62 272 PRO A CA 1
ATOM 2193 C C . PRO A 1 272 ? 19.379 -14.168 -10.659 1.00 95.62 272 PRO A C 1
ATOM 2195 O O . PRO A 1 272 ? 18.738 -14.518 -9.664 1.00 95.62 272 PRO A O 1
ATOM 2198 N N . ALA A 1 273 ? 20.566 -13.553 -10.587 1.00 97.31 273 ALA A N 1
ATOM 2199 C CA . ALA A 1 273 ? 21.263 -13.198 -9.350 1.00 97.31 273 ALA A CA 1
ATOM 2200 C C . ALA A 1 273 ? 20.489 -12.204 -8.461 1.00 97.31 273 ALA A C 1
ATOM 2202 O O . ALA A 1 273 ? 20.744 -12.141 -7.264 1.00 97.31 273 ALA A O 1
ATOM 2203 N N . PHE A 1 274 ? 19.519 -11.474 -9.022 1.00 98.19 274 PHE A N 1
ATOM 2204 C CA . PHE A 1 274 ? 18.686 -10.503 -8.302 1.00 98.19 274 PHE A CA 1
ATOM 2205 C C . PHE A 1 274 ? 17.203 -10.907 -8.286 1.00 98.19 274 PHE A C 1
ATOM 2207 O O . PHE A 1 274 ? 16.326 -10.121 -7.925 1.00 98.19 274 PHE A O 1
ATOM 2214 N N . SER A 1 275 ? 16.895 -12.144 -8.689 1.00 97.06 275 SER A N 1
ATOM 2215 C CA . SER A 1 275 ? 15.522 -12.649 -8.770 1.00 97.06 275 SER A CA 1
ATOM 2216 C C . SER A 1 275 ? 14.845 -12.781 -7.400 1.00 97.06 275 SER A C 1
ATOM 2218 O O . SER A 1 275 ? 15.489 -12.784 -6.349 1.00 97.06 275 SER A O 1
ATOM 2220 N N . THR A 1 276 ? 13.525 -12.977 -7.409 1.00 96.50 276 THR A N 1
ATOM 2221 C CA . THR A 1 276 ? 12.723 -13.211 -6.194 1.00 96.50 276 THR A CA 1
ATOM 2222 C C . THR A 1 276 ? 13.086 -14.492 -5.439 1.00 96.50 276 THR A C 1
ATOM 2224 O O . THR A 1 276 ? 12.695 -14.653 -4.288 1.00 96.50 276 THR A O 1
ATOM 22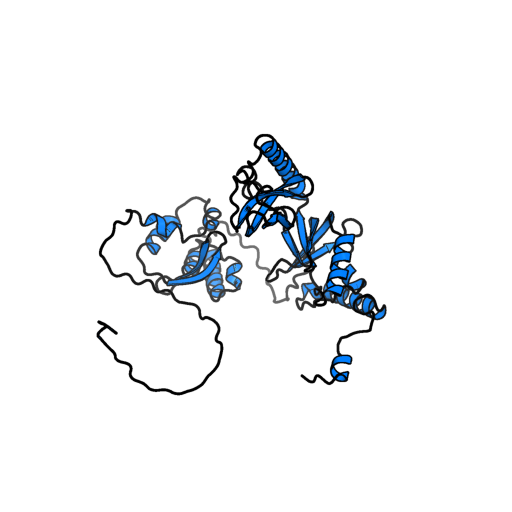27 N N . ARG A 1 277 ? 13.854 -15.398 -6.064 1.00 96.56 277 ARG A N 1
ATOM 2228 C CA . ARG A 1 277 ? 14.421 -16.586 -5.407 1.00 96.56 277 ARG A CA 1
ATOM 2229 C C . ARG A 1 277 ? 15.610 -16.252 -4.505 1.00 96.56 277 ARG A C 1
ATOM 2231 O O . ARG A 1 277 ? 15.887 -17.017 -3.592 1.00 96.56 277 ARG A O 1
ATOM 2238 N N . VAL A 1 278 ? 16.318 -15.158 -4.793 1.00 97.62 278 VAL A N 1
ATOM 2239 C CA . VAL A 1 278 ? 17.477 -14.694 -4.014 1.00 97.62 278 VAL A CA 1
ATOM 2240 C C . VAL A 1 278 ? 17.013 -13.820 -2.856 1.00 97.62 278 VAL A C 1
ATOM 2242 O O . VAL A 1 278 ? 17.403 -14.052 -1.718 1.00 97.62 278 VAL A O 1
ATOM 2245 N N . LEU A 1 279 ? 16.138 -12.857 -3.145 1.00 98.00 279 LEU A N 1
ATOM 2246 C CA . LEU A 1 279 ? 15.463 -12.042 -2.140 1.00 98.00 279 LEU A CA 1
ATOM 2247 C C . LEU A 1 279 ? 13.991 -11.918 -2.536 1.00 98.00 279 LEU A C 1
ATOM 2249 O O . LEU A 1 279 ? 13.735 -11.423 -3.639 1.00 98.00 279 LEU A O 1
ATOM 2253 N N . PRO A 1 280 ? 13.026 -12.328 -1.693 1.00 98.50 280 PRO A N 1
ATOM 2254 C CA . PRO A 1 280 ? 11.603 -12.160 -1.980 1.00 98.50 280 PRO A CA 1
ATOM 2255 C C . PRO A 1 280 ? 11.236 -10.712 -2.329 1.00 98.50 280 PRO A C 1
ATOM 2257 O O . PRO A 1 280 ? 11.984 -9.781 -2.029 1.00 98.50 280 PRO A O 1
ATOM 2260 N N . ALA A 1 281 ? 10.083 -10.518 -2.969 1.00 98.38 281 ALA A N 1
ATOM 2261 C CA . ALA A 1 281 ? 9.505 -9.184 -3.131 1.00 98.38 281 ALA A CA 1
ATOM 2262 C C . ALA A 1 281 ? 9.350 -8.529 -1.749 1.00 98.38 281 ALA A C 1
ATOM 2264 O O . ALA A 1 281 ? 8.845 -9.177 -0.832 1.00 98.38 281 ALA A O 1
ATOM 2265 N N . GLN A 1 282 ? 9.844 -7.302 -1.590 1.00 98.62 282 GLN A N 1
ATOM 2266 C CA . GLN A 1 282 ? 9.911 -6.653 -0.277 1.00 98.62 282 GLN A CA 1
ATOM 2267 C C . GLN A 1 282 ? 8.657 -5.848 0.081 1.00 98.62 282 GLN A C 1
ATOM 2269 O O . GLN A 1 282 ? 8.440 -5.597 1.262 1.00 98.62 282 GLN A O 1
ATOM 2274 N N . ALA A 1 283 ? 7.812 -5.487 -0.891 1.00 98.44 283 ALA A N 1
ATOM 2275 C CA . ALA A 1 283 ? 6.559 -4.794 -0.614 1.00 98.44 283 ALA A CA 1
ATOM 2276 C C . ALA A 1 283 ? 5.426 -5.783 -0.322 1.00 98.44 283 ALA A C 1
ATOM 2278 O O . ALA A 1 283 ? 5.107 -6.647 -1.143 1.00 98.44 283 ALA A O 1
ATOM 2279 N N . THR A 1 284 ? 4.772 -5.607 0.825 1.00 98.50 284 THR A N 1
ATOM 2280 C CA . THR A 1 284 ? 3.550 -6.337 1.186 1.00 98.50 284 THR A CA 1
ATOM 2281 C C . THR A 1 284 ? 2.382 -5.371 1.308 1.00 98.50 284 THR A C 1
ATOM 2283 O O . THR A 1 284 ? 2.498 -4.350 1.982 1.00 98.50 284 THR A O 1
ATOM 2286 N N . GLU A 1 285 ? 1.271 -5.696 0.647 1.00 98.56 285 GLU A N 1
ATOM 2287 C CA . GLU A 1 285 ? 0.036 -4.909 0.683 1.00 98.56 285 GLU A CA 1
ATOM 2288 C C . GLU A 1 285 ? -0.772 -5.203 1.947 1.00 98.56 285 GLU A C 1
ATOM 2290 O O . GLU A 1 285 ? -0.957 -6.369 2.310 1.00 98.56 285 GLU A O 1
ATOM 2295 N N . TYR A 1 286 ? -1.312 -4.153 2.558 1.00 98.69 286 TYR A N 1
ATOM 2296 C CA . TYR A 1 286 ? -2.198 -4.215 3.713 1.00 98.69 286 TYR A CA 1
ATOM 2297 C C . TYR A 1 286 ? -3.335 -3.197 3.598 1.00 98.69 286 TYR A C 1
ATOM 2299 O O . TYR A 1 286 ? -3.253 -2.224 2.847 1.00 98.69 286 TYR A O 1
ATOM 2307 N N . ALA A 1 287 ? -4.388 -3.426 4.377 1.00 98.56 287 ALA A N 1
ATOM 2308 C CA . ALA A 1 287 ? -5.473 -2.479 4.601 1.00 98.56 287 ALA A CA 1
ATOM 2309 C C . ALA A 1 287 ? -5.595 -2.166 6.097 1.00 98.56 287 ALA A C 1
ATOM 2311 O O . ALA A 1 287 ? -5.173 -2.950 6.952 1.00 98.56 287 ALA A O 1
ATOM 2312 N N . PHE A 1 288 ? -6.193 -1.027 6.433 1.00 98.56 288 PHE A N 1
ATOM 2313 C CA . PHE A 1 288 ? -6.482 -0.697 7.825 1.00 98.56 288 PHE A CA 1
ATOM 2314 C C . PHE A 1 288 ? -7.601 -1.587 8.382 1.00 98.56 288 PHE A C 1
ATOM 2316 O O . PHE A 1 288 ? -8.638 -1.805 7.754 1.00 98.56 288 PHE A O 1
ATOM 2323 N N . ALA A 1 289 ? -7.401 -2.103 9.591 1.00 97.75 289 ALA A N 1
ATOM 2324 C CA . ALA A 1 289 ? -8.448 -2.771 10.346 1.00 97.75 289 ALA A CA 1
ATOM 2325 C C . ALA A 1 289 ? -9.453 -1.756 10.905 1.00 97.75 289 ALA A C 1
ATOM 2327 O O . ALA A 1 289 ? -9.110 -0.614 11.201 1.00 97.75 289 ALA A O 1
ATOM 2328 N N . PHE A 1 290 ? -10.691 -2.213 11.103 1.00 97.75 290 PHE A N 1
ATOM 2329 C CA . PHE A 1 290 ? -11.734 -1.498 11.849 1.00 97.75 290 PHE A CA 1
ATOM 2330 C C . PHE A 1 290 ? -12.202 -0.161 11.251 1.00 97.75 290 PHE A C 1
ATOM 2332 O O . PHE A 1 290 ? -12.955 0.557 11.911 1.00 97.75 290 PHE A O 1
ATOM 2339 N N . ILE A 1 291 ? -11.832 0.165 10.010 1.00 97.94 291 ILE A N 1
ATOM 2340 C CA . ILE A 1 291 ? -12.316 1.353 9.296 1.00 97.94 291 ILE A CA 1
ATOM 2341 C C . ILE A 1 291 ? -12.937 0.969 7.954 1.00 97.94 291 ILE A C 1
ATOM 2343 O O . ILE A 1 291 ? -12.510 0.020 7.306 1.00 97.94 291 ILE A O 1
ATOM 2347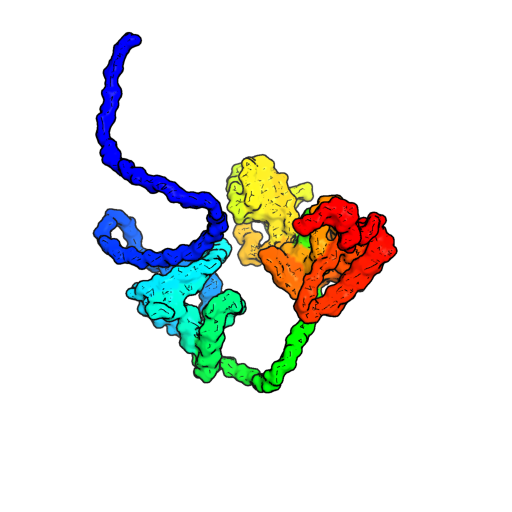 N N . GLN A 1 292 ? -13.938 1.732 7.528 1.00 96.69 292 GLN A N 1
ATOM 2348 C CA . GLN A 1 292 ? -14.549 1.625 6.210 1.00 96.69 292 GLN A CA 1
ATOM 2349 C C . GLN A 1 292 ? -13.876 2.620 5.272 1.00 96.69 292 GLN A C 1
ATOM 2351 O O . GLN A 1 292 ? -13.829 3.817 5.566 1.00 96.69 292 GLN A O 1
ATOM 2356 N N . VAL A 1 293 ? -13.423 2.133 4.119 1.00 96.44 293 VAL A N 1
ATOM 2357 C CA . VAL A 1 293 ? -12.956 3.001 3.036 1.00 96.44 293 VAL A CA 1
ATOM 2358 C C . VAL A 1 293 ? -14.144 3.833 2.523 1.00 96.44 293 VAL A C 1
ATOM 2360 O O . VAL A 1 293 ? -15.179 3.245 2.172 1.00 96.44 293 VAL A O 1
ATOM 2363 N N . PRO A 1 294 ? -14.039 5.176 2.480 1.00 96.06 294 PRO A N 1
ATOM 2364 C CA . PRO A 1 294 ? -15.107 6.021 1.960 1.00 96.06 294 PRO A CA 1
ATOM 2365 C C . PRO A 1 294 ? -15.461 5.661 0.509 1.00 96.06 294 PRO A C 1
ATOM 2367 O O . PRO A 1 294 ? -14.588 5.463 -0.337 1.00 96.06 294 PRO A O 1
ATOM 2370 N N . GLN A 1 295 ? -16.761 5.550 0.228 1.00 93.56 295 GLN A N 1
ATOM 2371 C CA . GLN A 1 295 ? -17.255 5.244 -1.121 1.00 93.56 295 GLN A CA 1
ATOM 2372 C C . GLN A 1 295 ? -17.241 6.480 -2.024 1.00 93.56 295 GLN A C 1
ATOM 2374 O O . GLN A 1 295 ? -17.002 6.364 -3.222 1.00 93.56 295 GLN A O 1
ATOM 2379 N N . ASP A 1 296 ? -17.483 7.649 -1.432 1.00 94.62 296 ASP A N 1
ATOM 2380 C CA . ASP A 1 296 ? -17.348 8.935 -2.101 1.00 94.62 296 ASP A CA 1
ATOM 2381 C C . ASP A 1 296 ? -15.874 9.214 -2.445 1.00 94.62 296 ASP A C 1
ATOM 2383 O O . ASP A 1 296 ? -14.986 8.990 -1.619 1.00 94.62 296 ASP A O 1
ATOM 2387 N N . GLU A 1 297 ? -15.624 9.657 -3.679 1.00 95.50 297 GLU A N 1
ATOM 2388 C CA . GLU A 1 297 ? -14.275 9.890 -4.217 1.00 95.50 297 GLU A CA 1
ATOM 2389 C C . GLU A 1 297 ? -13.542 10.998 -3.454 1.00 95.50 297 GLU A C 1
ATOM 2391 O O . GLU A 1 297 ? -12.382 10.814 -3.081 1.00 95.50 297 GLU A O 1
ATOM 2396 N N . ASP A 1 298 ? -14.217 12.117 -3.179 1.00 95.31 298 ASP A N 1
ATOM 2397 C CA . ASP A 1 298 ? -13.606 13.277 -2.528 1.00 95.31 298 ASP A CA 1
ATOM 2398 C C . ASP A 1 298 ? -13.275 12.944 -1.069 1.00 95.31 298 ASP A C 1
ATOM 2400 O O . ASP A 1 298 ? -12.151 13.150 -0.615 1.00 95.31 298 ASP A O 1
ATOM 2404 N N . ALA A 1 299 ? -14.211 12.315 -0.351 1.00 96.12 299 ALA A N 1
ATOM 2405 C CA . ALA A 1 299 ? -13.971 11.857 1.014 1.00 96.12 299 ALA A CA 1
ATOM 2406 C C . ALA A 1 299 ? -12.847 10.813 1.105 1.00 96.12 299 ALA A C 1
ATOM 2408 O O . ALA A 1 299 ? -12.078 10.801 2.069 1.00 96.12 299 ALA A O 1
ATOM 2409 N N . ARG A 1 300 ? -12.744 9.915 0.117 1.00 98.12 300 ARG A N 1
ATOM 2410 C CA . ARG A 1 300 ? -11.651 8.939 0.068 1.00 98.12 300 ARG A CA 1
ATOM 2411 C C . ARG A 1 300 ? -10.318 9.620 -0.211 1.00 98.12 300 ARG A C 1
ATOM 2413 O O . ARG A 1 300 ? -9.334 9.261 0.428 1.00 98.12 300 ARG A O 1
ATOM 2420 N N . THR A 1 301 ? -10.300 10.604 -1.104 1.00 98.19 301 THR A N 1
ATOM 2421 C CA . THR A 1 301 ? -9.114 11.414 -1.406 1.00 98.19 301 THR A CA 1
ATOM 2422 C C . THR A 1 301 ? -8.635 12.158 -0.160 1.00 98.19 301 THR A C 1
ATOM 2424 O O . THR A 1 301 ? -7.468 12.030 0.192 1.00 98.19 301 THR A O 1
ATOM 2427 N N . ASP A 1 302 ? -9.534 12.808 0.588 1.00 98.19 302 ASP A N 1
ATOM 2428 C CA . ASP A 1 302 ? -9.200 13.477 1.856 1.00 98.19 302 ASP A CA 1
ATOM 2429 C C . ASP A 1 302 ? -8.551 12.503 2.866 1.00 98.19 302 ASP A C 1
ATOM 2431 O O . ASP A 1 302 ? -7.575 12.837 3.546 1.00 98.19 302 ASP A O 1
ATOM 2435 N N . ALA A 1 303 ? -9.076 11.274 2.963 1.00 98.44 303 ALA A N 1
ATOM 2436 C CA . ALA A 1 303 ? -8.518 10.238 3.830 1.00 98.44 303 ALA A CA 1
ATOM 2437 C C . ALA A 1 303 ? -7.133 9.765 3.353 1.00 98.44 303 ALA A C 1
ATOM 2439 O O . ALA A 1 303 ? -6.214 9.660 4.167 1.00 98.44 303 ALA A O 1
ATOM 2440 N N . VAL A 1 304 ? -6.968 9.507 2.050 1.00 98.69 304 VAL A N 1
ATOM 2441 C CA . VAL A 1 304 ? -5.689 9.104 1.442 1.00 98.69 304 VAL A CA 1
ATOM 2442 C C . VAL A 1 304 ? -4.635 10.192 1.632 1.00 98.69 304 VAL A C 1
ATOM 2444 O O . VAL A 1 304 ? -3.548 9.883 2.110 1.00 98.69 304 VAL A O 1
ATOM 2447 N N . ASP A 1 305 ? -4.961 11.455 1.356 1.00 98.62 305 ASP A N 1
ATOM 2448 C CA . ASP A 1 305 ? -4.057 12.598 1.524 1.00 98.62 305 ASP A CA 1
ATOM 2449 C C . ASP A 1 305 ? -3.590 12.753 2.975 1.00 98.62 305 ASP A C 1
ATOM 2451 O O . ASP A 1 305 ? -2.436 13.113 3.231 1.00 98.62 305 ASP A O 1
ATOM 2455 N N . SER A 1 306 ? -4.471 12.461 3.939 1.00 98.56 306 SER A N 1
ATOM 2456 C CA . SER A 1 306 ? -4.101 12.448 5.354 1.00 98.56 306 SER A CA 1
ATOM 2457 C C . SER A 1 306 ? -3.087 11.349 5.667 1.00 98.56 306 SER A C 1
ATOM 2459 O O . SER A 1 306 ? -2.023 11.625 6.217 1.00 98.56 306 SER A O 1
ATOM 2461 N N . VAL A 1 307 ? -3.348 10.118 5.219 1.00 98.62 307 VAL A N 1
ATOM 2462 C CA . VAL A 1 307 ? -2.426 8.987 5.408 1.00 98.62 307 VAL A CA 1
ATOM 2463 C C . VAL A 1 307 ? -1.092 9.219 4.691 1.00 98.62 307 VAL A C 1
ATOM 2465 O O . VAL A 1 307 ? -0.033 8.943 5.253 1.00 98.62 307 VAL A O 1
ATOM 2468 N N . VAL A 1 308 ? -1.114 9.758 3.471 1.00 98.62 308 VAL A N 1
ATOM 2469 C CA . VAL A 1 308 ? 0.090 10.104 2.704 1.00 98.62 308 VAL A CA 1
ATOM 2470 C C . VAL A 1 308 ? 0.965 11.075 3.488 1.00 98.62 308 VAL A C 1
ATOM 2472 O O . VAL A 1 308 ? 2.151 10.813 3.687 1.00 98.62 308 VAL A O 1
ATOM 2475 N N . ARG A 1 309 ? 0.375 12.171 3.975 1.00 98.56 309 ARG A N 1
ATOM 2476 C CA . ARG A 1 309 ? 1.084 13.191 4.753 1.00 98.56 309 ARG A CA 1
ATOM 2477 C C . ARG A 1 309 ? 1.667 12.633 6.050 1.00 98.56 309 ARG A C 1
ATOM 2479 O O . ARG A 1 309 ? 2.770 13.027 6.425 1.00 98.56 309 ARG A O 1
ATOM 2486 N N . ASP A 1 310 ? 0.927 11.760 6.720 1.00 97.88 310 ASP A N 1
ATOM 2487 C CA . ASP A 1 310 ? 1.261 11.323 8.070 1.00 97.88 310 ASP A CA 1
ATOM 2488 C C . ASP A 1 310 ? 2.254 10.155 8.093 1.00 97.88 310 ASP A C 1
ATOM 2490 O O . ASP A 1 310 ? 3.094 10.097 8.993 1.00 97.88 310 ASP A O 1
ATOM 2494 N N . ILE A 1 311 ? 2.172 9.218 7.135 1.00 98.44 311 ILE A N 1
ATOM 2495 C CA . ILE A 1 311 ? 2.951 7.970 7.197 1.00 98.44 311 ILE A CA 1
ATOM 2496 C C . ILE A 1 311 ? 3.706 7.572 5.924 1.00 98.44 311 ILE A C 1
ATOM 2498 O O . ILE A 1 311 ? 4.576 6.702 6.026 1.00 98.44 311 ILE A O 1
ATOM 2502 N N . GLN A 1 312 ? 3.446 8.145 4.743 1.00 98.50 312 GLN A N 1
ATOM 2503 C CA . GLN A 1 312 ? 4.172 7.715 3.539 1.00 98.50 312 GLN A CA 1
ATOM 2504 C C . GLN A 1 312 ? 5.668 8.045 3.650 1.00 98.50 312 GLN A C 1
ATOM 2506 O O . GLN A 1 312 ? 6.053 9.154 4.013 1.00 98.50 312 GLN A O 1
ATOM 2511 N N . ASN A 1 313 ? 6.523 7.079 3.306 1.00 98.12 313 ASN A N 1
ATOM 2512 C CA . ASN A 1 313 ? 7.979 7.149 3.451 1.00 98.12 313 ASN A CA 1
ATOM 2513 C C . ASN A 1 313 ? 8.450 7.342 4.902 1.00 98.12 313 ASN A C 1
ATOM 2515 O O . ASN A 1 313 ? 9.470 7.987 5.156 1.00 98.12 313 ASN A O 1
ATOM 2519 N N . THR A 1 314 ? 7.723 6.766 5.862 1.00 98.44 314 THR A N 1
ATOM 2520 C CA . THR A 1 314 ? 8.092 6.779 7.282 1.00 98.44 314 THR A CA 1
ATOM 2521 C C . THR A 1 314 ? 8.137 5.369 7.865 1.00 98.44 314 THR A C 1
ATOM 2523 O O . THR A 1 314 ? 7.522 4.426 7.356 1.00 98.44 314 THR A O 1
ATOM 2526 N N . GLN A 1 315 ? 8.866 5.216 8.971 1.00 98.44 315 GLN A N 1
ATOM 2527 C CA . GLN A 1 315 ? 8.828 3.992 9.759 1.00 98.44 315 GLN A CA 1
ATOM 2528 C C . GLN A 1 315 ? 7.608 4.001 10.690 1.00 98.44 315 GLN A C 1
ATOM 2530 O O . GLN A 1 315 ? 7.404 4.942 11.455 1.00 98.44 315 GLN A O 1
ATOM 2535 N N . CYS A 1 316 ? 6.844 2.912 10.675 1.00 98.62 316 CYS A N 1
ATOM 2536 C CA . CYS A 1 316 ? 5.695 2.667 11.542 1.00 98.62 316 CYS A CA 1
ATOM 2537 C C . CYS A 1 316 ? 5.848 1.332 12.281 1.00 98.62 316 CYS A C 1
ATOM 2539 O O . CYS A 1 316 ? 6.743 0.528 12.011 1.00 98.62 316 CYS A O 1
ATOM 2541 N N . LEU A 1 317 ? 4.956 1.089 13.234 1.00 98.50 317 LEU A N 1
ATOM 2542 C CA . LEU A 1 317 ? 4.783 -0.204 13.879 1.00 98.50 317 LEU A CA 1
ATOM 2543 C C . LEU A 1 317 ? 3.482 -0.843 13.393 1.00 98.50 317 LEU A C 1
ATOM 2545 O O . LEU A 1 317 ? 2.427 -0.230 13.500 1.00 98.50 317 LEU A O 1
ATOM 2549 N N . LEU A 1 318 ? 3.542 -2.075 12.898 1.00 98.56 318 LEU A N 1
ATOM 2550 C CA . LEU A 1 318 ? 2.405 -2.781 12.307 1.00 98.56 318 LEU A CA 1
ATOM 2551 C C . LEU A 1 318 ? 2.024 -4.003 13.138 1.00 98.56 318 LEU A C 1
ATOM 2553 O O . LEU A 1 318 ? 2.884 -4.819 13.466 1.00 98.56 318 LEU A O 1
ATOM 2557 N N . ASN A 1 319 ? 0.732 -4.147 13.438 1.00 97.88 319 ASN A N 1
ATOM 2558 C CA . ASN A 1 319 ? 0.153 -5.357 14.019 1.00 97.88 319 ASN A CA 1
ATOM 2559 C C . ASN A 1 319 ? -0.926 -5.929 13.096 1.00 97.88 319 ASN A C 1
ATOM 2561 O O . ASN A 1 319 ? -1.873 -5.229 12.738 1.00 97.88 319 ASN A O 1
ATOM 2565 N N . VAL A 1 320 ? -0.807 -7.206 12.732 1.00 96.50 320 VAL A N 1
ATOM 2566 C CA . VAL A 1 320 ? -1.816 -7.887 11.910 1.00 96.50 320 VAL A CA 1
ATOM 2567 C C . VAL A 1 320 ? -2.997 -8.288 12.789 1.00 96.50 320 VAL A C 1
ATOM 2569 O O . VAL A 1 320 ? -2.830 -9.072 13.719 1.00 96.50 320 VAL A O 1
ATOM 2572 N N . GLU A 1 321 ? -4.191 -7.776 12.487 1.00 94.69 321 GLU A N 1
ATOM 2573 C CA . GLU A 1 321 ? -5.393 -8.039 13.289 1.00 94.69 321 GLU A CA 1
ATOM 2574 C C . GLU A 1 321 ? -6.147 -9.267 12.776 1.00 94.69 321 GLU A C 1
ATOM 2576 O O . GLU A 1 321 ? -6.457 -10.186 13.535 1.00 94.69 321 GLU A O 1
ATOM 2581 N N . HIS A 1 322 ? -6.454 -9.297 11.476 1.00 91.81 322 HIS A N 1
ATOM 2582 C CA . HIS A 1 322 ? -7.157 -10.414 10.854 1.00 91.81 322 HIS A CA 1
ATOM 2583 C C . HIS A 1 322 ? -6.889 -10.505 9.350 1.00 91.81 322 HIS A C 1
ATOM 2585 O O . HIS A 1 322 ? -6.509 -9.544 8.684 1.00 91.81 322 HIS A O 1
ATOM 2591 N N . LEU A 1 323 ? -7.128 -11.691 8.796 1.00 91.69 323 LEU A N 1
ATOM 2592 C CA . LEU A 1 323 ? -7.105 -11.904 7.353 1.00 91.69 323 LEU A CA 1
ATOM 2593 C C . LE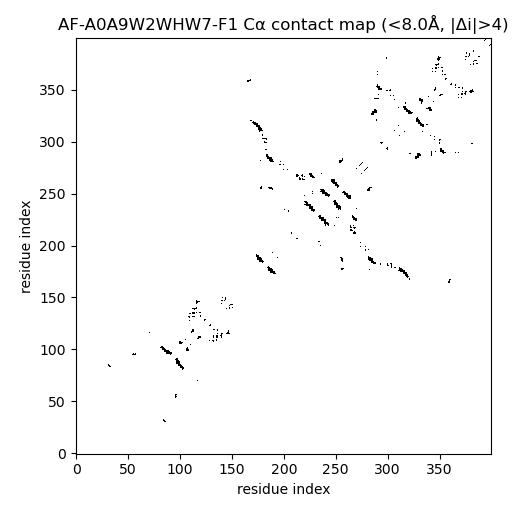U A 1 323 ? -8.426 -11.432 6.726 1.00 91.69 323 LEU A C 1
ATOM 2595 O O . LEU A 1 323 ? -9.470 -11.409 7.386 1.00 91.69 323 LEU A O 1
ATOM 2599 N N . SER A 1 324 ? -8.380 -11.071 5.448 1.00 86.12 324 SER A N 1
ATOM 2600 C CA . SER A 1 324 ? -9.556 -10.772 4.626 1.00 86.12 324 SER A CA 1
ATOM 2601 C C . SER A 1 324 ? -9.503 -11.586 3.327 1.00 86.12 324 SER A C 1
ATOM 2603 O O . SER A 1 324 ? -8.556 -12.340 3.100 1.00 86.12 324 SER A O 1
ATOM 2605 N N . ALA A 1 325 ? -10.524 -11.461 2.475 1.00 84.25 325 ALA A N 1
ATOM 2606 C CA . ALA A 1 325 ? -10.503 -12.065 1.141 1.00 84.25 325 ALA A CA 1
ATOM 2607 C C . ALA A 1 325 ? -9.440 -11.437 0.212 1.00 84.25 325 ALA A C 1
ATOM 2609 O O . ALA A 1 325 ? -9.033 -12.077 -0.756 1.00 84.25 325 ALA A O 1
ATOM 2610 N N . GLY A 1 326 ? -9.019 -10.199 0.498 1.00 89.19 326 GLY A N 1
ATOM 2611 C CA . GLY A 1 326 ? -7.966 -9.477 -0.214 1.00 89.19 326 GLY A CA 1
ATOM 2612 C C . GLY A 1 326 ? -6.637 -9.537 0.539 1.00 89.19 326 GLY A C 1
ATOM 2613 O O . GLY A 1 326 ? -6.056 -10.609 0.713 1.00 89.19 326 GLY A O 1
ATOM 2614 N N . CYS A 1 327 ? -6.144 -8.380 0.978 1.00 92.56 327 CYS A N 1
ATOM 2615 C CA . CYS A 1 327 ? -4.952 -8.273 1.817 1.00 92.56 327 CYS A CA 1
ATOM 2616 C C . CYS A 1 327 ? -5.301 -8.362 3.319 1.00 92.56 327 CYS A C 1
ATOM 2618 O O . CYS A 1 327 ? -6.458 -8.164 3.705 1.00 92.56 327 CYS A O 1
ATOM 2620 N N . PRO A 1 328 ? -4.344 -8.696 4.202 1.00 96.56 328 PRO A N 1
ATOM 2621 C CA . PRO A 1 328 ? -4.582 -8.678 5.642 1.00 96.56 328 PRO A CA 1
ATOM 2622 C C . PRO A 1 328 ? -4.932 -7.272 6.147 1.00 96.56 328 PRO A C 1
ATOM 2624 O O . PRO A 1 328 ? -4.413 -6.274 5.644 1.00 96.56 328 PRO A O 1
ATOM 2627 N N . HIS A 1 329 ? -5.787 -7.206 7.166 1.00 97.62 329 HIS A N 1
ATOM 2628 C CA . HIS A 1 329 ? -6.146 -5.961 7.836 1.00 97.62 329 HIS A CA 1
ATOM 2629 C C . HIS A 1 329 ? -5.308 -5.791 9.101 1.00 97.62 329 HIS A C 1
ATOM 2631 O O . HIS A 1 329 ? -5.140 -6.730 9.891 1.00 97.62 329 HIS A O 1
ATOM 2637 N N . VAL A 1 330 ? -4.770 -4.591 9.287 1.00 98.25 330 VAL A N 1
ATOM 2638 C CA . VAL A 1 330 ? -3.743 -4.305 10.292 1.00 98.25 330 VAL A CA 1
ATOM 2639 C C . VAL A 1 330 ? -4.037 -3.001 11.026 1.00 98.25 330 VAL A C 1
ATOM 2641 O O . VAL A 1 330 ? -4.719 -2.122 10.501 1.00 98.25 330 VAL A O 1
ATOM 2644 N N . THR A 1 331 ? -3.488 -2.847 12.229 1.00 98.38 331 THR A N 1
ATOM 2645 C CA . THR A 1 331 ? -3.361 -1.532 12.870 1.00 98.38 331 THR A CA 1
ATOM 2646 C C . THR A 1 331 ? -1.930 -1.033 12.731 1.00 98.38 331 THR A C 1
ATOM 2648 O O . THR A 1 331 ? -0.974 -1.805 12.860 1.00 98.38 331 THR A O 1
ATOM 2651 N N . LEU A 1 332 ? -1.785 0.265 12.460 1.00 98.44 332 LEU A N 1
ATOM 2652 C CA . LEU A 1 332 ? -0.497 0.952 12.429 1.00 98.44 332 LEU A CA 1
ATOM 2653 C C . LEU A 1 332 ? -0.377 1.879 13.632 1.00 98.44 332 LEU A C 1
ATOM 2655 O O . LEU A 1 332 ? -1.335 2.556 13.996 1.00 98.44 332 LEU A O 1
ATOM 2659 N N . GLN A 1 333 ? 0.817 1.943 14.208 1.00 98.44 333 GLN A N 1
ATOM 2660 C CA . GLN A 1 333 ? 1.194 2.937 15.200 1.00 98.44 333 GLN A C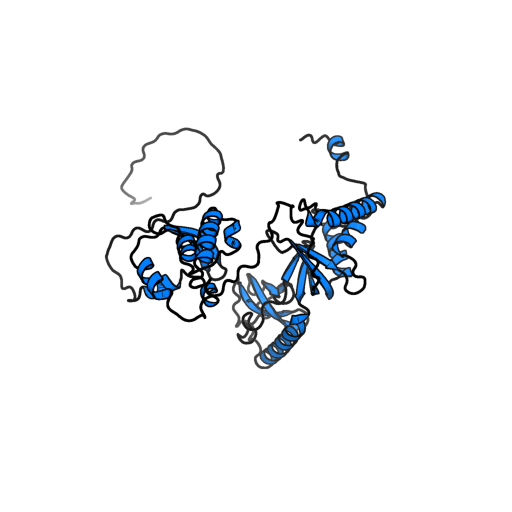A 1
ATOM 2661 C C . GLN A 1 333 ? 2.341 3.801 14.679 1.00 98.44 333 GLN A C 1
ATOM 2663 O O . GLN A 1 333 ? 3.307 3.282 14.109 1.00 98.44 333 GLN A O 1
ATOM 2668 N N . PHE A 1 334 ? 2.276 5.103 14.954 1.00 98.12 334 PHE A N 1
ATOM 2669 C CA . PHE A 1 334 ? 3.408 6.004 14.743 1.00 98.12 334 PHE A CA 1
ATOM 2670 C C . PHE A 1 334 ? 4.619 5.546 15.566 1.00 98.12 334 PHE A C 1
ATOM 2672 O O . PHE A 1 334 ? 4.486 5.140 16.727 1.00 98.12 334 PHE A O 1
ATOM 2679 N N . ALA A 1 335 ? 5.819 5.596 14.982 1.00 94.81 335 ALA A N 1
ATOM 2680 C CA . ALA A 1 335 ? 7.021 5.085 15.639 1.00 94.81 335 ALA A CA 1
ATOM 2681 C C . ALA A 1 335 ? 7.377 5.838 16.933 1.00 94.81 335 ALA A C 1
ATOM 2683 O O . ALA A 1 335 ? 7.929 5.224 17.849 1.00 94.81 335 ALA A O 1
ATOM 2684 N N . ASP A 1 336 ? 7.042 7.122 17.032 1.00 93.00 336 ASP A N 1
ATOM 2685 C CA . ASP A 1 336 ? 7.355 8.003 18.155 1.00 93.00 336 ASP A CA 1
ATOM 2686 C C . ASP A 1 336 ? 6.255 8.002 19.230 1.00 93.00 336 ASP A C 1
ATOM 2688 O O . ASP A 1 336 ? 6.483 7.554 20.353 1.00 93.00 336 ASP A O 1
ATOM 2692 N N . SER A 1 337 ? 5.050 8.452 18.883 1.00 95.56 337 SER A N 1
ATOM 2693 C CA . SER A 1 337 ? 3.932 8.657 19.807 1.00 95.56 337 SER A CA 1
ATOM 2694 C C . SER A 1 337 ? 3.211 7.364 20.173 1.00 95.56 337 SER A C 1
ATOM 2696 O O . SER A 1 337 ? 2.459 7.339 21.147 1.00 95.56 337 SER A O 1
ATOM 2698 N N . LYS A 1 338 ? 3.415 6.297 19.385 1.00 96.06 338 LYS A N 1
ATOM 2699 C CA . LYS A 1 338 ? 2.647 5.043 19.446 1.00 96.06 338 LYS A CA 1
ATOM 2700 C C . LYS A 1 338 ? 1.140 5.239 19.238 1.00 96.06 338 LYS A C 1
ATOM 2702 O O . LYS A 1 338 ? 0.359 4.343 19.551 1.00 96.06 338 LYS A O 1
ATOM 2707 N N . GLY A 1 339 ? 0.727 6.395 18.711 1.00 97.00 339 GLY A N 1
ATOM 2708 C CA . GLY A 1 339 ? -0.662 6.665 18.364 1.00 97.00 339 GLY A CA 1
ATOM 2709 C C . GLY A 1 339 ? -1.123 5.763 17.224 1.00 97.00 339 GLY A C 1
ATOM 2710 O O . GLY A 1 339 ? -0.382 5.572 16.262 1.00 97.00 339 GLY A O 1
ATOM 2711 N N . ASP A 1 340 ? -2.328 5.207 17.345 1.00 98.19 340 ASP A N 1
ATOM 2712 C CA . ASP A 1 340 ? -2.958 4.407 16.292 1.00 98.19 340 ASP A CA 1
ATOM 2713 C C . ASP A 1 340 ? -3.389 5.317 15.130 1.00 98.19 340 ASP A C 1
ATOM 2715 O O . ASP A 1 340 ? -4.190 6.239 15.310 1.00 98.19 340 ASP A O 1
ATOM 2719 N N . VAL A 1 341 ? -2.831 5.053 13.948 1.00 98.56 341 VAL A N 1
ATOM 2720 C CA . VAL A 1 341 ? -3.044 5.838 12.726 1.00 98.56 341 VAL A CA 1
ATOM 2721 C C . VAL A 1 341 ? -4.490 5.710 12.240 1.00 98.56 341 VAL A C 1
ATOM 2723 O O . VAL A 1 341 ? -5.133 6.715 11.947 1.00 98.56 341 VAL A O 1
ATOM 2726 N N . GLY A 1 342 ? -5.036 4.489 12.210 1.00 98.38 342 GLY A N 1
ATOM 2727 C CA . GLY A 1 342 ? -6.410 4.240 11.765 1.00 98.38 342 GLY A CA 1
ATOM 2728 C C . GLY A 1 342 ? -7.429 4.885 12.704 1.00 98.38 342 GLY A C 1
ATOM 2729 O O . GLY A 1 342 ? -8.390 5.513 12.259 1.00 98.38 342 GLY A O 1
ATOM 2730 N N . LEU A 1 343 ? -7.167 4.826 14.012 1.00 98.56 343 LEU A N 1
ATOM 2731 C CA . LEU A 1 343 ? -7.955 5.544 15.012 1.00 98.56 343 LEU A CA 1
ATOM 2732 C C . LEU A 1 343 ? -7.851 7.070 14.847 1.00 98.56 343 LEU A C 1
ATOM 2734 O O . LEU A 1 343 ? -8.828 7.775 15.097 1.00 98.56 343 LEU A O 1
ATOM 2738 N N . GLY A 1 344 ? -6.690 7.588 14.437 1.00 98.44 344 GLY A N 1
ATOM 2739 C CA . GLY A 1 344 ? -6.494 9.000 14.096 1.00 98.44 344 GLY A CA 1
ATOM 2740 C C . GLY A 1 344 ? -7.455 9.466 13.001 1.00 98.44 344 GLY A C 1
ATOM 2741 O O . GLY A 1 344 ? -8.187 10.434 13.204 1.00 98.44 344 GLY A O 1
ATOM 2742 N N . LEU A 1 345 ? -7.561 8.705 11.907 1.00 98.69 345 LEU A N 1
ATOM 2743 C CA . LEU A 1 345 ? -8.500 8.998 10.814 1.00 98.69 345 LEU A CA 1
ATOM 2744 C C . LEU A 1 345 ? -9.959 9.041 11.293 1.00 98.69 345 LEU A C 1
ATOM 2746 O O . LEU A 1 345 ? -10.741 9.891 10.861 1.00 98.69 345 LEU A O 1
ATOM 2750 N N . VAL A 1 346 ? -10.332 8.144 12.212 1.00 98.62 346 VAL A N 1
ATOM 2751 C CA . VAL A 1 346 ? -11.673 8.127 12.820 1.00 98.62 346 VAL A CA 1
ATOM 2752 C C . VAL A 1 346 ? -11.898 9.366 13.692 1.00 98.62 346 VAL A C 1
ATOM 2754 O O . VAL A 1 346 ? -12.962 9.979 13.610 1.00 98.62 346 VAL A O 1
ATOM 2757 N N . LYS A 1 347 ? -10.907 9.768 14.500 1.00 98.38 347 LYS A N 1
ATOM 2758 C CA . LYS A 1 347 ? -10.975 10.977 15.346 1.00 98.38 347 LYS A CA 1
ATOM 2759 C C . LYS A 1 347 ? -11.123 12.254 14.526 1.00 98.38 347 LYS A C 1
ATOM 2761 O O . LYS A 1 347 ? -11.809 13.172 14.964 1.00 98.38 347 LYS A O 1
ATOM 2766 N N . GLU A 1 348 ? -10.518 12.303 13.345 1.00 98.12 348 GLU A N 1
ATOM 2767 C CA . GLU A 1 348 ? -10.664 13.415 12.405 1.00 98.12 348 GLU A CA 1
ATOM 2768 C C . GLU A 1 348 ? -11.951 13.330 11.574 1.00 98.12 348 GLU A C 1
ATOM 2770 O O . GLU A 1 348 ? -12.259 14.246 10.819 1.00 98.12 348 GLU A O 1
ATOM 2775 N N . GLY A 1 349 ? -12.735 12.256 11.696 1.00 97.69 349 GLY A N 1
ATOM 2776 C CA . GLY A 1 349 ? -13.961 12.068 10.922 1.00 97.69 349 GLY A CA 1
ATOM 2777 C C . GLY A 1 349 ? -13.722 11.867 9.424 1.00 97.69 349 GLY A C 1
ATOM 2778 O O . GLY A 1 349 ? -14.623 12.142 8.638 1.00 97.69 349 GLY A O 1
ATOM 2779 N N . LEU A 1 350 ? -12.525 11.429 9.019 1.00 97.88 350 LEU A N 1
ATOM 2780 C CA . LEU A 1 350 ? -12.181 11.137 7.620 1.00 97.88 350 LEU A CA 1
ATOM 2781 C C . LEU A 1 350 ? -12.740 9.786 7.158 1.00 97.88 350 LEU A C 1
ATOM 2783 O O . LEU A 1 350 ? -13.006 9.585 5.977 1.00 97.88 350 LEU A O 1
ATOM 2787 N N . VAL A 1 351 ? -12.932 8.857 8.096 1.00 98.00 351 VAL A N 1
ATOM 2788 C CA . VAL A 1 351 ? -13.428 7.500 7.836 1.00 98.00 351 VAL A CA 1
ATOM 2789 C C . VAL A 1 351 ? -14.468 7.087 8.874 1.00 98.00 351 VAL A C 1
ATOM 2791 O O . VAL A 1 351 ? -14.521 7.621 9.984 1.00 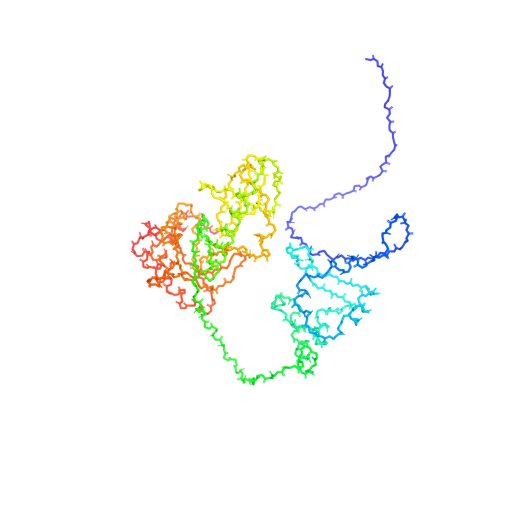98.00 351 VAL A O 1
ATOM 2794 N N . MET A 1 352 ? -15.297 6.108 8.513 1.00 97.00 352 MET A N 1
ATOM 2795 C CA . MET A 1 352 ? -16.225 5.458 9.441 1.00 97.00 352 MET A CA 1
ATOM 2796 C C . MET A 1 352 ? -15.612 4.194 10.036 1.00 97.00 352 MET A C 1
ATOM 2798 O O . MET A 1 352 ? -14.747 3.569 9.433 1.00 97.00 352 MET A O 1
ATOM 2802 N N . VAL A 1 353 ? -16.125 3.759 11.181 1.00 98.00 353 VAL A N 1
ATOM 2803 C CA . VAL A 1 353 ? -15.724 2.512 11.838 1.00 98.00 353 VAL A CA 1
ATOM 2804 C C . VAL A 1 353 ? -16.366 1.300 11.153 1.00 98.00 353 VAL A C 1
ATOM 2806 O O . VAL A 1 353 ? -17.577 1.260 10.916 1.00 98.00 353 VAL A O 1
ATOM 2809 N N . GLU A 1 354 ? -15.570 0.271 10.873 1.00 95.94 354 GLU A N 1
ATOM 2810 C CA . GLU A 1 354 ? -16.041 -1.063 10.490 1.00 95.94 354 GLU A CA 1
ATOM 2811 C C . GLU A 1 354 ? -16.158 -1.948 11.738 1.00 95.94 354 GLU A C 1
ATOM 2813 O O . GLU A 1 354 ? -15.166 -2.356 12.343 1.00 95.94 354 GLU A O 1
ATOM 2818 N N . VAL A 1 355 ? -17.394 -2.252 12.137 1.00 94.00 355 VAL A N 1
ATOM 2819 C CA . VAL A 1 355 ? -17.663 -3.025 13.354 1.00 94.00 355 VAL A CA 1
ATOM 2820 C C . VAL A 1 355 ? -17.388 -4.508 13.125 1.00 94.00 355 VAL A C 1
ATOM 2822 O O . VAL A 1 355 ? -17.991 -5.152 12.265 1.00 94.00 355 VAL A O 1
ATOM 2825 N N . ARG A 1 356 ? -16.535 -5.072 13.978 1.00 91.19 356 ARG A N 1
ATOM 2826 C CA . ARG A 1 356 ? -16.249 -6.507 14.064 1.00 91.19 356 ARG A CA 1
ATOM 2827 C C . ARG A 1 356 ? -17.004 -7.136 15.236 1.00 91.19 356 ARG A C 1
ATOM 2829 O O . ARG A 1 356 ? -17.208 -6.494 16.264 1.00 91.19 356 ARG A O 1
ATOM 2836 N N . LYS A 1 357 ? -17.453 -8.385 15.075 1.00 90.12 357 LYS A N 1
ATOM 2837 C CA . LYS A 1 357 ? -18.270 -9.100 16.083 1.00 90.12 357 LYS A CA 1
ATOM 2838 C C . LYS A 1 357 ? -17.432 -9.982 17.002 1.00 90.12 357 LYS A C 1
ATOM 2840 O O . LYS A 1 357 ? -17.921 -10.448 18.028 1.00 90.12 357 LYS A O 1
ATOM 2845 N N . GLU A 1 358 ? -16.196 -10.255 16.611 1.00 90.19 358 GLU A N 1
ATOM 2846 C CA . GLU A 1 358 ? -15.303 -11.142 17.328 1.00 90.19 358 GLU A CA 1
ATOM 2847 C C . GLU A 1 358 ? -14.910 -10.548 18.684 1.00 90.19 358 GLU A C 1
ATOM 2849 O O . GLU A 1 358 ? -14.553 -9.372 18.792 1.00 90.19 358 GLU A O 1
ATOM 2854 N N . LYS A 1 359 ? -14.984 -11.375 19.735 1.00 90.00 359 LYS A N 1
ATOM 2855 C CA . LYS A 1 359 ? -14.827 -10.937 21.129 1.00 90.00 359 LYS A CA 1
ATOM 2856 C C . LYS A 1 359 ? -13.501 -10.222 21.380 1.00 90.00 359 LYS A C 1
ATOM 2858 O O . LYS A 1 359 ? -13.482 -9.202 22.063 1.00 90.00 359 LYS A O 1
ATOM 2863 N N . GLN A 1 360 ? -12.418 -10.699 20.766 1.00 91.12 360 GLN A N 1
ATOM 2864 C CA . GLN A 1 360 ? -11.086 -10.116 20.917 1.00 91.12 360 GLN A CA 1
ATOM 2865 C C . GLN A 1 360 ? -11.004 -8.651 20.471 1.00 91.12 360 GLN A C 1
ATOM 2867 O O . GLN A 1 360 ? -10.152 -7.910 20.955 1.00 91.12 360 GLN A O 1
ATOM 2872 N N . PHE A 1 361 ? -11.905 -8.208 19.589 1.00 94.50 361 PHE A N 1
ATOM 2873 C CA . PHE A 1 361 ? -11.919 -6.840 19.078 1.00 94.50 361 PHE A CA 1
ATOM 2874 C C . PHE A 1 361 ? -12.896 -5.921 19.821 1.00 94.50 361 PHE A C 1
ATOM 2876 O O . PHE A 1 361 ? -12.880 -4.719 19.588 1.00 94.50 361 PHE A O 1
ATOM 2883 N N . GLN A 1 362 ? -13.712 -6.423 20.755 1.00 93.12 362 GLN A N 1
ATOM 2884 C CA . GLN A 1 362 ? -14.748 -5.615 21.418 1.00 93.12 362 GLN A CA 1
ATOM 2885 C C . GLN A 1 362 ? -14.196 -4.352 22.089 1.00 93.12 362 GLN A C 1
ATOM 2887 O O . GLN A 1 362 ? -14.781 -3.276 21.951 1.00 93.12 362 GLN A O 1
ATOM 2892 N N . LYS A 1 363 ? -13.051 -4.463 22.777 1.00 94.00 363 LYS A N 1
ATOM 2893 C CA . LYS A 1 363 ? -12.398 -3.320 23.435 1.00 94.00 363 LYS A CA 1
ATOM 2894 C C . LYS A 1 363 ? -11.961 -2.255 22.420 1.00 94.00 363 LYS A C 1
ATOM 2896 O O . LYS A 1 363 ? -12.328 -1.096 22.579 1.00 94.00 363 LYS A O 1
ATOM 2901 N N . VAL A 1 364 ? -11.246 -2.652 21.361 1.00 95.56 364 VAL A N 1
ATOM 2902 C CA . VAL A 1 364 ? -10.744 -1.714 20.336 1.00 95.56 364 VAL A CA 1
ATOM 2903 C C . VAL A 1 364 ? -11.878 -1.125 19.494 1.00 95.56 364 VAL A C 1
ATOM 2905 O O . VAL A 1 364 ? -11.892 0.071 19.238 1.00 95.56 364 VAL A O 1
ATOM 2908 N N . ILE A 1 365 ? -12.900 -1.909 19.150 1.00 97.19 365 ILE A N 1
ATOM 2909 C CA . ILE A 1 365 ? -14.075 -1.403 18.430 1.00 97.19 365 ILE A CA 1
ATOM 2910 C C . ILE A 1 365 ? -14.835 -0.370 19.268 1.00 97.19 365 ILE A C 1
ATOM 2912 O O . ILE A 1 365 ? -15.265 0.647 18.733 1.00 97.19 365 ILE A O 1
ATOM 2916 N N . THR A 1 366 ? -14.975 -0.591 20.579 1.00 97.44 366 THR A N 1
ATOM 2917 C CA . THR A 1 366 ? -15.611 0.392 21.474 1.00 97.44 366 THR A CA 1
ATOM 2918 C C . THR A 1 366 ? -14.827 1.706 21.493 1.00 97.44 366 THR A C 1
ATOM 2920 O O . THR A 1 366 ? -15.420 2.779 21.428 1.00 97.44 366 THR A O 1
ATOM 2923 N N . GLU A 1 367 ? -13.495 1.638 21.526 1.00 97.75 367 GLU A N 1
ATOM 2924 C CA . GLU A 1 367 ? -12.626 2.816 21.434 1.00 97.75 367 GLU A CA 1
ATOM 2925 C C . GLU A 1 367 ? -12.807 3.569 20.105 1.00 97.75 367 GLU A C 1
ATOM 2927 O O . GLU A 1 367 ? -13.006 4.785 20.110 1.00 97.75 367 GLU A O 1
ATOM 2932 N N . TYR A 1 368 ? -12.816 2.849 18.981 1.00 98.50 368 TYR A N 1
ATOM 2933 C CA . TYR A 1 368 ? -13.037 3.420 17.651 1.00 98.50 368 TYR A CA 1
ATOM 2934 C C . TYR A 1 368 ? -14.420 4.083 17.539 1.00 98.50 368 TYR A C 1
ATOM 2936 O O . TYR A 1 368 ? -14.535 5.201 17.040 1.00 98.50 368 TYR A O 1
ATOM 2944 N N . LEU A 1 369 ? -15.477 3.447 18.053 1.00 98.12 369 LEU A N 1
ATOM 2945 C CA . LEU A 1 369 ? -16.828 4.020 18.052 1.00 98.12 369 LEU A CA 1
ATOM 2946 C C . LEU A 1 369 ? -16.920 5.294 18.905 1.00 98.12 369 LEU A C 1
ATOM 2948 O O . LEU A 1 369 ? -17.519 6.273 18.466 1.00 98.12 369 LEU A O 1
ATOM 2952 N N . ASN A 1 370 ? -16.279 5.324 20.077 1.00 98.25 370 ASN A N 1
ATOM 2953 C CA . ASN A 1 370 ? -16.230 6.524 20.919 1.00 98.25 370 ASN A CA 1
ATOM 2954 C C . ASN A 1 370 ? -15.493 7.687 20.227 1.00 98.25 370 ASN A C 1
ATOM 2956 O O . ASN A 1 370 ? -15.905 8.847 20.332 1.00 98.25 370 ASN A O 1
ATOM 2960 N N . ALA A 1 371 ? -14.412 7.385 19.500 1.00 98.19 371 ALA A N 1
ATOM 2961 C CA . ALA A 1 371 ? -13.700 8.368 18.688 1.00 98.19 371 ALA A CA 1
ATOM 2962 C C . ALA A 1 371 ? -14.576 8.908 17.549 1.00 98.19 371 ALA A C 1
ATOM 2964 O O . ALA A 1 371 ? -14.625 10.120 17.340 1.00 98.19 371 ALA A O 1
ATOM 2965 N N . GLN A 1 372 ? -15.319 8.033 16.869 1.00 97.81 372 GLN A N 1
ATOM 2966 C CA . GLN A 1 372 ? -16.244 8.434 15.811 1.00 97.81 372 GLN A CA 1
ATOM 2967 C C . GLN A 1 372 ? -17.341 9.361 16.346 1.00 97.81 372 GLN A C 1
ATOM 2969 O O . GLN A 1 372 ? -17.656 10.369 15.719 1.00 97.81 372 GLN A O 1
ATOM 2974 N N . GLU A 1 373 ? -17.897 9.062 17.519 1.00 96.94 373 GLU A N 1
ATOM 2975 C CA . GLU A 1 373 ? -18.947 9.887 18.124 1.00 96.94 373 GLU A CA 1
ATOM 2976 C C . GLU A 1 373 ? -18.434 11.277 18.531 1.00 96.94 373 GLU A C 1
ATOM 2978 O O . GLU A 1 373 ? -19.136 12.286 18.408 1.00 96.94 373 GLU A O 1
ATOM 2983 N N . SER A 1 374 ? -17.164 11.349 18.934 1.00 97.06 374 SER A N 1
ATOM 2984 C CA . SER A 1 374 ? -16.474 12.618 19.176 1.00 97.06 374 SER A CA 1
ATOM 2985 C C . SER A 1 374 ? -16.301 13.418 17.878 1.00 97.06 374 SER A C 1
ATOM 2987 O O . SER A 1 374 ? -16.592 14.615 17.857 1.00 97.06 374 SER A O 1
ATOM 2989 N N . ALA A 1 375 ? -15.906 12.763 16.780 1.00 96.75 375 ALA A N 1
ATOM 2990 C CA . ALA A 1 375 ? -15.767 13.395 15.466 1.00 96.75 375 ALA A CA 1
ATOM 2991 C C . ALA A 1 375 ? -17.108 13.914 14.918 1.00 96.75 375 ALA A C 1
ATOM 2993 O O . ALA A 1 375 ? -17.171 15.022 14.378 1.00 96.75 375 ALA A O 1
ATOM 2994 N N . LYS A 1 376 ? -18.194 13.154 15.123 1.00 94.19 376 LYS A N 1
ATOM 2995 C CA . LYS A 1 376 ? -19.567 13.577 14.809 1.00 94.19 376 LYS A CA 1
ATOM 2996 C C . LYS A 1 376 ? -19.980 14.810 15.598 1.00 94.19 376 LYS A C 1
ATOM 2998 O O . LYS A 1 376 ? -20.437 15.792 15.018 1.00 94.19 376 LYS A O 1
ATOM 3003 N N . SER A 1 377 ? -19.771 14.782 16.914 1.00 95.12 377 SER A N 1
ATOM 3004 C CA . SER A 1 377 ? -20.106 15.898 17.807 1.00 95.12 377 SER A CA 1
ATOM 3005 C C . SER A 1 377 ? -19.356 17.180 17.428 1.00 95.12 377 SER A C 1
ATOM 3007 O O . SER A 1 377 ? -19.910 18.275 17.513 1.00 95.12 377 SER A O 1
ATOM 3009 N N . ALA A 1 378 ? -18.115 17.041 16.956 1.00 96.44 378 ALA A N 1
ATOM 3010 C CA . ALA A 1 378 ? -17.284 18.138 16.473 1.00 96.44 378 ALA A CA 1
ATOM 3011 C C . ALA A 1 378 ? -17.544 18.533 15.002 1.00 96.44 378 ALA A C 1
ATOM 3013 O O . ALA A 1 378 ? -16.932 19.486 14.521 1.00 96.44 378 ALA A O 1
ATOM 3014 N N . ARG A 1 379 ? -18.456 17.844 14.295 1.00 94.19 379 ARG A N 1
ATOM 3015 C CA . ARG A 1 379 ? -18.798 18.064 12.875 1.00 94.19 379 ARG A CA 1
ATOM 3016 C C . ARG A 1 379 ? -17.579 18.059 11.945 1.00 94.19 379 ARG A C 1
ATOM 3018 O O . ARG A 1 379 ? -17.454 18.902 11.056 1.00 94.19 379 ARG A O 1
ATOM 3025 N N . LEU A 1 380 ? -16.664 17.117 12.161 1.00 95.25 380 LEU A N 1
ATOM 3026 C CA . LEU A 1 380 ? -15.432 17.009 11.378 1.00 95.25 380 LEU A CA 1
ATOM 3027 C C . LEU A 1 380 ? -15.657 16.224 10.081 1.00 95.25 380 LEU A C 1
ATOM 3029 O O . LEU A 1 380 ? -16.344 15.207 10.090 1.00 95.25 380 LEU A O 1
ATOM 3033 N N . ASN A 1 381 ? -15.053 16.687 8.984 1.00 95.56 381 ASN A N 1
ATOM 3034 C CA . ASN A 1 381 ? -14.972 16.008 7.684 1.00 95.56 381 ASN A CA 1
ATOM 3035 C C . ASN A 1 381 ? -16.279 15.345 7.204 1.00 95.56 381 ASN A C 1
ATOM 3037 O O . ASN A 1 381 ? -17.171 16.070 6.752 1.00 95.56 381 ASN A O 1
ATOM 3041 N N . LEU A 1 382 ? -16.422 14.017 7.288 1.00 93.12 382 LEU A N 1
ATOM 3042 C CA . LEU A 1 382 ? -17.645 13.301 6.882 1.00 93.12 382 LEU A CA 1
ATOM 3043 C C . LEU A 1 382 ? -18.904 13.810 7.603 1.00 93.12 382 LEU A C 1
ATOM 3045 O O . LEU A 1 382 ? -20.007 13.718 7.075 1.00 93.12 382 LEU A O 1
ATOM 3049 N N . TRP A 1 383 ? -18.737 14.385 8.793 1.00 94.00 383 TRP A N 1
ATOM 3050 C CA . TRP A 1 383 ? -19.814 14.830 9.674 1.00 94.00 383 TRP A CA 1
ATOM 3051 C C . TRP A 1 383 ? -20.087 16.339 9.589 1.00 94.00 383 TRP A C 1
ATOM 3053 O O . TRP A 1 383 ? -20.857 16.871 10.393 1.00 94.00 383 TRP A O 1
ATOM 3063 N N . ARG A 1 384 ? -19.471 17.055 8.633 1.00 90.75 384 ARG A N 1
ATOM 3064 C CA . ARG A 1 384 ? -19.607 18.521 8.465 1.00 90.75 384 ARG A CA 1
ATOM 3065 C C . ARG A 1 384 ? -21.060 18.986 8.347 1.00 90.75 384 ARG A C 1
ATOM 3067 O O . ARG A 1 384 ? -21.399 20.064 8.839 1.00 90.75 384 ARG A O 1
ATOM 3074 N N . TYR A 1 385 ? -21.912 18.171 7.729 1.00 86.75 385 TYR A N 1
ATOM 3075 C CA . TYR A 1 385 ? -23.317 18.496 7.471 1.00 86.75 385 TYR A CA 1
ATOM 3076 C C . TYR A 1 385 ? -24.311 17.764 8.386 1.00 86.75 385 TYR A C 1
ATOM 3078 O O . TYR A 1 385 ? -25.510 17.959 8.234 1.00 86.75 385 TYR A O 1
ATOM 3086 N N . GLY A 1 386 ? -23.833 16.994 9.369 1.00 79.44 386 GLY A N 1
ATOM 3087 C CA . GLY A 1 386 ? -24.670 16.167 10.245 1.00 79.44 386 GLY A CA 1
ATOM 3088 C C . GLY A 1 386 ? -24.409 14.670 10.076 1.00 79.44 386 GLY A C 1
ATOM 3089 O O . GLY A 1 386 ? -23.533 14.261 9.314 1.00 79.44 386 GLY A O 1
ATOM 3090 N N . ASP A 1 387 ? -25.141 13.854 10.835 1.00 75.25 387 ASP A N 1
ATOM 3091 C CA . ASP A 1 387 ? -25.084 12.397 10.717 1.00 75.25 387 ASP A CA 1
ATOM 3092 C C . ASP A 1 387 ? -26.059 11.955 9.621 1.00 75.25 387 ASP A C 1
ATOM 3094 O O . ASP A 1 387 ? -27.269 11.974 9.809 1.00 75.25 387 ASP A O 1
ATOM 3098 N N . PHE A 1 388 ? -25.531 11.550 8.468 1.00 61.97 388 PHE A N 1
ATOM 3099 C CA . PHE A 1 388 ? -26.324 11.052 7.336 1.00 61.97 388 PHE A CA 1
ATOM 3100 C C . PHE A 1 388 ? -26.988 9.692 7.617 1.00 61.97 388 PHE A C 1
ATOM 3102 O O . PHE A 1 388 ? -27.607 9.097 6.730 1.00 61.97 388 PHE A O 1
ATOM 3109 N N . ARG A 1 389 ? -26.826 9.134 8.825 1.00 58.66 389 ARG A N 1
ATOM 3110 C CA . ARG A 1 389 ? -27.392 7.841 9.193 1.00 58.66 389 ARG A CA 1
ATOM 3111 C C . ARG A 1 389 ? -28.708 7.999 9.958 1.00 58.66 389 ARG A C 1
ATOM 3113 O O . ARG A 1 389 ? -28.729 8.249 11.155 1.00 58.66 389 ARG A O 1
ATOM 3120 N N . ALA A 1 390 ? -29.768 7.677 9.217 1.00 46.00 390 ALA A N 1
ATOM 3121 C CA . ALA A 1 390 ? -31.077 7.164 9.632 1.00 46.00 390 ALA A CA 1
ATOM 3122 C C . ALA A 1 390 ? -32.267 8.124 9.806 1.00 46.00 390 ALA A C 1
ATOM 3124 O O . ALA A 1 390 ? -33.373 7.604 9.723 1.00 46.00 390 ALA A O 1
ATOM 3125 N N . ASP A 1 391 ? -32.114 9.448 9.916 1.00 47.78 391 ASP A N 1
ATOM 3126 C CA . ASP A 1 391 ? -33.294 10.351 9.898 1.00 47.78 391 ASP A CA 1
ATOM 3127 C C . ASP A 1 391 ? -33.597 10.943 8.504 1.00 47.78 391 ASP A C 1
ATOM 3129 O O . ASP A 1 391 ? -34.761 11.087 8.137 1.00 47.78 391 ASP A O 1
ATOM 3133 N N . ASP A 1 392 ? -32.592 11.163 7.649 1.00 47.56 392 ASP A N 1
ATOM 3134 C CA . ASP A 1 392 ? -32.825 11.798 6.336 1.00 47.56 392 ASP A CA 1
ATOM 3135 C C . ASP A 1 392 ? -33.335 10.826 5.249 1.00 47.56 392 ASP A C 1
ATOM 3137 O O . ASP A 1 392 ? -33.847 11.247 4.209 1.00 47.56 392 ASP A O 1
ATOM 3141 N N . ALA A 1 393 ? -33.210 9.508 5.451 1.00 45.09 393 ALA A N 1
ATOM 3142 C CA . ALA A 1 393 ? -33.682 8.516 4.476 1.00 45.09 393 ALA A CA 1
ATOM 3143 C C . ALA A 1 393 ? -35.218 8.394 4.462 1.00 45.09 393 ALA A C 1
ATOM 3145 O O . ALA A 1 393 ? -35.810 8.193 3.398 1.00 45.09 393 ALA A O 1
ATOM 3146 N N . ASP A 1 394 ? -35.861 8.577 5.619 1.00 43.31 394 ASP A N 1
ATOM 3147 C CA . ASP A 1 394 ? -37.322 8.603 5.724 1.00 43.31 394 ASP A CA 1
ATOM 3148 C C . ASP A 1 394 ? -37.902 9.974 5.314 1.00 43.31 394 ASP A C 1
ATOM 3150 O O . ASP A 1 394 ? -39.039 10.037 4.840 1.00 43.31 394 ASP A O 1
ATOM 3154 N N . GLU A 1 395 ? -37.123 11.064 5.393 1.00 44.47 395 GLU A N 1
ATOM 3155 C CA . GLU A 1 395 ? -37.574 12.414 5.013 1.00 44.47 395 GLU A CA 1
ATOM 3156 C C . GLU A 1 395 ? -37.693 12.613 3.485 1.00 44.47 395 GLU A C 1
ATOM 3158 O O . GLU A 1 395 ? -38.516 13.404 3.019 1.00 44.47 395 GLU A O 1
ATOM 3163 N N . PHE A 1 396 ? -36.962 11.831 2.679 1.00 48.38 396 PHE A N 1
ATOM 3164 C CA . PHE A 1 396 ? -37.013 11.895 1.208 1.00 48.38 396 PHE A CA 1
ATOM 3165 C C . PHE A 1 396 ? -37.810 10.767 0.530 1.00 48.38 396 PHE A C 1
ATOM 3167 O O . PHE A 1 396 ? -37.762 10.618 -0.693 1.00 48.38 396 PHE A O 1
ATOM 3174 N N . GLY A 1 397 ? -38.607 10.006 1.286 1.00 42.91 397 GLY A N 1
ATOM 3175 C CA . GLY A 1 397 ? -39.649 9.142 0.719 1.00 42.91 397 GLY A CA 1
ATOM 3176 C C . GLY A 1 397 ? -39.157 7.918 -0.060 1.00 42.91 397 GLY A C 1
ATOM 3177 O O . GLY A 1 397 ? -39.934 7.331 -0.815 1.00 42.91 397 GLY A O 1
ATOM 3178 N N . TYR A 1 398 ? -37.908 7.490 0.124 1.00 37.66 398 TYR A N 1
ATOM 3179 C CA . TYR A 1 398 ? -37.452 6.207 -0.407 1.00 37.66 398 TYR A CA 1
ATOM 3180 C C . TYR A 1 398 ? -37.711 5.098 0.610 1.00 37.66 398 TYR A C 1
ATOM 3182 O O . TYR A 1 398 ? -36.848 4.713 1.392 1.00 37.66 398 TYR A O 1
ATOM 3190 N N . SER A 1 399 ? -38.931 4.561 0.587 1.00 39.47 399 SER A N 1
ATOM 3191 C CA . SER A 1 399 ? -39.270 3.367 1.354 1.00 39.47 399 SER A CA 1
ATOM 3192 C C . SER A 1 399 ? -38.815 2.082 0.645 1.00 39.47 399 SER A C 1
ATOM 3194 O O . SER A 1 399 ? -39.337 1.766 -0.426 1.00 39.47 399 SER A O 1
ATOM 3196 N N . ARG A 1 400 ? -37.972 1.339 1.376 1.00 42.34 400 ARG A N 1
ATOM 3197 C CA . ARG A 1 400 ? -37.590 -0.091 1.327 1.00 42.34 400 ARG A CA 1
ATOM 3198 C C . ARG A 1 400 ? -36.738 -0.624 0.181 1.00 42.34 400 ARG A C 1
ATOM 3200 O O . ARG A 1 400 ? -37.258 -0.789 -0.941 1.00 42.34 400 ARG A O 1
#

Sequence (400 aa):
QPGTARQPAGRIEVNSQQPGHNPFIQQPEPRLLTLRSPAPFPLRAPRDWREWVLKLLPHELHQLFFVSGSPWEELRSILTLLPVEVEVEGMDKAGNFIGWLHIDGANLSVLLVEHALSKVHFTAERSSYYKSLLSAEEAAKQKKEKVWAHYELQPVEEVTPALEEKERSASYKPVFVTEITDGLHFYVQDVETGTQLEKLMENMRNDIASHPPVEGSYAPRRGEFCIAKFVDGEWYRARVEKVESPAKVHVFYIDYGNREILPSSRLGTLPPAFSTRVLPAQATEYAFAFIQVPQDEDARTDAVDSVVRDIQNTQCLLNVEHLSAGCPHVTLQFADSKGDVGLGLVKEGLVMVEVRKEKQFQKVITEYLNAQESAKSARLNLWRYGDFRADDADEFGYSR

Radius of gyration: 29.78 Å; Cα contacts (8 Å, |Δi|>4): 537; chains: 1; bounding box: 72×68×100 Å

Solvent-accessible surface area (backbone atoms only — not comparable to full-atom values): 24239 Å² total; per-residue (Å²): 139,86,78,90,78,89,85,91,87,84,84,89,88,87,85,89,82,86,88,84,84,86,87,82,93,75,81,89,76,87,80,84,68,84,89,78,88,82,88,90,86,88,75,93,73,82,96,58,75,70,69,58,68,67,60,66,57,57,80,70,61,66,78,74,67,88,73,90,82,83,65,64,65,62,53,50,67,60,66,73,80,56,79,68,47,62,48,77,77,47,63,51,101,88,69,29,68,39,63,50,44,28,48,93,87,39,51,49,70,38,52,35,16,41,69,21,73,49,76,90,56,80,80,41,73,83,41,93,57,33,68,57,36,52,54,21,38,53,58,15,54,75,64,40,39,72,82,25,57,82,69,74,81,72,83,78,71,83,75,62,90,66,81,76,74,62,67,65,75,82,66,68,40,64,28,35,28,56,29,74,40,92,79,58,31,35,15,29,28,54,54,90,51,42,71,58,51,53,53,52,48,54,53,49,47,56,49,39,71,76,54,63,72,59,70,69,72,44,81,88,49,68,73,38,67,25,29,35,50,48,95,88,70,49,71,42,57,24,31,30,70,40,72,81,47,69,68,37,28,33,32,36,30,40,54,42,56,49,70,50,76,40,36,38,65,46,39,30,79,51,55,74,88,74,29,60,89,71,50,64,68,43,31,46,65,35,32,58,45,58,49,40,78,52,85,52,68,66,51,25,46,57,36,35,55,49,48,43,74,74,41,50,74,33,63,30,27,39,25,75,73,47,81,52,97,74,49,41,19,24,51,41,22,42,67,82,82,58,47,49,51,59,55,46,38,20,44,52,14,43,35,48,74,39,86,72,88,54,75,51,43,47,68,60,50,52,52,42,50,55,33,36,53,50,10,47,76,67,34,25,64,75,19,58,89,46,79,86,76,76,65,64,52,70,74,70,69,67,81,130

Mean predicted aligned error: 18.67 Å